Protein AF-0000000075834934 (afdb_homodimer)

Foldseek 3Di:
DDPPPPDDPPPDDPPDPPPPPPPVVVVVVVVVVVVPPPPPDPLPQQDLDLVSLVPPPDQSQFDLDLSTAGADLGSVLSVVLSVCLVVQPLLVVLVVLVWDKDKDWQWDAAPVRQIWTKIKIATCPPDLDAAAEEEEEEALQWLRYSNSSSVQSSVRSVVYIYISTGQQSRSRSCSSDVVNSVVSLVVCVVPVVSLQRSVVRVLVSQCPDSNHPSQAYEYEYAACSQSSQLLNQQLQDGNYAEGEYAQYQAALDQHDPRPPLAARNHEYEYEHECLQPNHDPVRVVSSVVNNVVSVHHYHYHYDYDQAAGPLQRPSQCVPPPSNHDHDPVSNVVSVVVVVVSSCVRGVD/DDPDPDDPPPPPPDPPDPPPPPPVVVVVVVVVVVVPPPPPDPLPQQDLDLVSLVVPPDQSQFDLDLSTAGADLGSVLSVQLSVCLVVQPLLVVLVVLVWDKDKDWQWDAAPVRQIWTKIKIATCPPDLDAAAEEEEEEALQWLRYSNSSSVQSSVRSVVYIYISTGQQSRSRSCSSDVVNSVVSLVVCVVPVVSLQRSVVRVLVSQCPDSNHPSQAYEYEYAACSQSSQLLNQQLQDGNYAEGEYAQYQFALDQHDDRPPLAARNHEYEYEHECLQPNHDPVRVVSSVVNNVVSVHHYHYHYDYDQAAGPLQRPSQCVPPPSNHDHDPVSNVVSVVVVVVSSCVRGVD

Radius of gyration: 35.29 Å; Cα contacts (8 Å, |Δi|>4): 1403; chains: 2; bounding box: 91×169×105 Å

Structure (mmCIF, N/CA/C/O backbone):
data_AF-0000000075834934-model_v1
#
loop_
_entity.id
_entity.type
_entity.pdbx_description
1 polymer 'Dienelactone hydrolase domain-containing protein'
#
loop_
_atom_site.group_PDB
_atom_site.id
_atom_site.type_symbol
_atom_site.label_atom_id
_atom_site.label_alt_id
_atom_site.label_comp_id
_atom_site.label_asym_id
_atom_site.label_entity_id
_atom_site.label_seq_id
_atom_site.pdbx_PDB_ins_code
_atom_site.Cartn_x
_atom_site.Cartn_y
_atom_site.Cartn_z
_atom_site.occupancy
_atom_site.B_iso_or_equiv
_atom_site.auth_seq_id
_atom_site.auth_comp_id
_atom_site.auth_asym_id
_atom_site.auth_atom_id
_atom_site.pdbx_PDB_model_num
ATOM 1 N N . MET A 1 1 ? 49.812 92.688 24.312 1 27 1 MET A N 1
ATOM 2 C CA . MET A 1 1 ? 48.562 92.125 23.812 1 27 1 MET A CA 1
ATOM 3 C C . MET A 1 1 ? 47.875 91.312 24.891 1 27 1 MET A C 1
ATOM 5 O O . MET A 1 1 ? 48.438 90.312 25.406 1 27 1 MET A O 1
ATOM 9 N N . MET A 1 2 ? 46.969 91.812 25.656 1 26.94 2 MET A N 1
ATOM 10 C CA . MET A 1 2 ? 46.375 91.688 26.984 1 26.94 2 MET A CA 1
ATOM 11 C C . MET A 1 2 ? 45.469 90.5 27.031 1 26.94 2 MET A C 1
ATOM 13 O O . MET A 1 2 ? 44.75 90.188 26.078 1 26.94 2 MET A O 1
ATOM 17 N N . ILE A 1 3 ? 45.75 89.5 28 1 31.08 3 ILE A N 1
ATOM 18 C CA . ILE A 1 3 ? 45.469 88.188 28.578 1 31.08 3 ILE A CA 1
ATOM 19 C C . ILE A 1 3 ? 44.062 88.188 29.156 1 31.08 3 ILE A C 1
ATOM 21 O O . ILE A 1 3 ? 43.812 88.688 30.25 1 31.08 3 ILE A O 1
ATOM 25 N N . SER A 1 4 ? 43.094 88.562 28.266 1 25.45 4 SER A N 1
ATOM 26 C CA . SER A 1 4 ? 41.781 88.812 28.859 1 25.45 4 SER A CA 1
ATOM 27 C C . SER A 1 4 ? 41.25 87.562 29.547 1 25.45 4 SER A C 1
ATOM 29 O O . SER A 1 4 ? 41.375 86.438 29.016 1 25.45 4 SER A O 1
ATOM 31 N N . SER A 1 5 ? 40.906 87.5 30.844 1 27.48 5 SER A N 1
ATOM 32 C CA . SER A 1 5 ? 40.688 86.75 32.094 1 27.48 5 SER A CA 1
ATOM 33 C C . SER A 1 5 ? 39.344 86 32.031 1 27.48 5 SER A C 1
ATOM 35 O O . SER A 1 5 ? 38.875 85.5 33.062 1 27.48 5 SER A O 1
ATOM 37 N N . SER A 1 6 ? 38.594 86 30.875 1 27.27 6 SER A N 1
ATOM 38 C CA . SER A 1 6 ? 37.188 85.75 31.031 1 27.27 6 SER A CA 1
ATOM 39 C C . SER A 1 6 ? 36.969 84.375 31.688 1 27.27 6 SER A C 1
ATOM 41 O O . SER A 1 6 ? 37.562 83.375 31.281 1 27.27 6 SER A O 1
ATOM 43 N N . SER A 1 7 ? 36.219 84.125 32.938 1 23.09 7 SER A N 1
ATOM 44 C CA . SER A 1 7 ? 35.812 83.562 34.188 1 23.09 7 SER A CA 1
ATOM 45 C C . SER A 1 7 ? 35 82.25 33.969 1 23.09 7 SER A C 1
ATOM 47 O O . SER A 1 7 ? 34.469 82.062 32.875 1 23.09 7 SER A O 1
ATOM 49 N N . ARG A 1 8 ? 34.594 81.312 35.156 1 25.98 8 ARG A N 1
ATOM 50 C CA . ARG A 1 8 ? 34.531 80.125 36 1 25.98 8 ARG A CA 1
ATOM 51 C C . ARG A 1 8 ? 33.156 79.5 35.938 1 25.98 8 ARG A C 1
ATOM 53 O O . ARG A 1 8 ? 32.938 78.438 36.562 1 25.98 8 ARG A O 1
ATOM 60 N N . TRP A 1 9 ? 32.094 80.188 35.469 1 23.52 9 TRP A N 1
ATOM 61 C CA . TRP A 1 9 ? 30.859 79.875 36.188 1 23.52 9 TRP A CA 1
ATOM 62 C C . TRP A 1 9 ? 30.328 78.5 35.75 1 23.52 9 TRP A C 1
ATOM 64 O O . TRP A 1 9 ? 29.328 78 36.281 1 23.52 9 TRP A O 1
ATOM 74 N N . THR A 1 10 ? 30.562 78 34.531 1 27.12 10 THR A N 1
ATOM 75 C CA . THR A 1 10 ? 29.547 77.125 33.969 1 27.12 10 THR A CA 1
ATOM 76 C C . THR A 1 10 ? 29.578 75.75 34.625 1 27.12 10 THR A C 1
ATOM 78 O O . THR A 1 10 ? 30.391 74.875 34.281 1 27.12 10 THR A O 1
ATOM 81 N N . LEU A 1 11 ? 29.812 75.688 36.062 1 26.95 11 LEU A N 1
ATOM 82 C CA . LEU A 1 11 ? 30.062 74.5 36.875 1 26.95 11 LEU A CA 1
ATOM 83 C C . LEU A 1 11 ? 28.875 73.562 36.875 1 26.95 11 LEU A C 1
ATOM 85 O O . LEU A 1 11 ? 29.031 72.312 36.75 1 26.95 11 LEU A O 1
ATOM 89 N N . LEU A 1 12 ? 27.672 73.875 37.562 1 27.16 12 LEU A N 1
ATOM 90 C CA . LEU A 1 12 ? 26.969 73.062 38.594 1 27.16 12 LEU A CA 1
ATOM 91 C C . LEU A 1 12 ? 26 72.125 37.969 1 27.16 12 LEU A C 1
ATOM 93 O O . LEU A 1 12 ? 25.422 71.25 38.656 1 27.16 12 LEU A O 1
ATOM 97 N N . ALA A 1 13 ? 25.422 72.312 36.781 1 29.08 13 ALA A N 1
ATOM 98 C CA . ALA A 1 13 ? 24.109 71.75 36.531 1 29.08 13 ALA A CA 1
ATOM 99 C C . ALA A 1 13 ? 24.188 70.188 36.312 1 29.08 13 ALA A C 1
ATOM 101 O O . ALA A 1 13 ? 23.172 69.562 36 1 29.08 13 ALA A O 1
ATOM 102 N N . LEU A 1 14 ? 25.312 69.625 36.281 1 29.42 14 LEU A N 1
ATOM 103 C CA . LEU A 1 14 ? 25.328 68.25 35.688 1 29.42 14 LEU A CA 1
ATOM 104 C C . LEU A 1 14 ? 24.766 67.25 36.656 1 29.42 14 LEU A C 1
ATOM 106 O O . LEU A 1 14 ? 24.531 66.062 36.25 1 29.42 14 LEU A O 1
ATOM 110 N N . SER A 1 15 ? 24.75 67.438 38.031 1 29.56 15 SER A N 1
ATOM 111 C CA . SER A 1 15 ? 24.812 66.25 38.906 1 29.56 15 SER A CA 1
ATOM 112 C C . SER A 1 15 ? 23.422 65.625 39.094 1 29.56 15 SER A C 1
ATOM 114 O O . SER A 1 15 ? 23.312 64.562 39.625 1 29.56 15 SER A O 1
ATOM 116 N N . LEU A 1 16 ? 22.312 66.375 39.031 1 30.28 16 LEU A N 1
ATOM 117 C CA . LEU A 1 16 ? 21.156 65.875 39.781 1 30.28 16 LEU A CA 1
ATOM 118 C C . LEU A 1 16 ? 20.469 64.688 39.094 1 30.28 16 LEU A C 1
ATOM 120 O O . LEU A 1 16 ? 19.484 64.188 39.594 1 30.28 16 LEU A O 1
ATOM 124 N N . SER A 1 17 ? 20.641 64.438 37.844 1 30.12 17 SER A N 1
ATOM 125 C CA . SER A 1 17 ? 19.641 63.688 37.094 1 30.12 17 SER A CA 1
ATOM 126 C C . SER A 1 17 ? 19.688 62.219 37.469 1 30.12 17 SER A C 1
ATOM 128 O O . SER A 1 17 ? 19.016 61.375 36.844 1 30.12 17 SER A O 1
ATOM 130 N N . PHE A 1 18 ? 20.609 61.719 38.375 1 35.75 18 PHE A N 1
ATOM 131 C CA . PHE A 1 18 ? 20.781 60.281 38.438 1 35.75 18 PHE A CA 1
ATOM 132 C C . PHE A 1 18 ? 19.688 59.625 39.281 1 35.75 18 PHE A C 1
ATOM 134 O O . PHE A 1 18 ? 19.547 58.406 39.344 1 35.75 18 PHE A O 1
ATOM 141 N N . ALA A 1 19 ? 19.078 60.281 40.281 1 31.86 19 ALA A N 1
ATOM 142 C CA . ALA A 1 19 ? 18.406 59.594 41.406 1 31.86 19 ALA A CA 1
ATOM 143 C C . ALA A 1 19 ? 17.062 59.031 40.969 1 31.86 19 ALA A C 1
ATOM 145 O O . ALA A 1 19 ? 16.547 58.094 41.562 1 31.86 19 ALA A O 1
ATOM 146 N N . ALA A 1 20 ? 16.312 59.75 40.125 1 33.09 20 ALA A N 1
ATOM 147 C CA . ALA A 1 20 ? 14.898 59.406 40.031 1 33.09 20 ALA A CA 1
ATOM 148 C C . ALA A 1 20 ? 14.719 58.031 39.344 1 33.09 20 ALA A C 1
ATOM 150 O O . ALA A 1 20 ? 13.609 57.5 39.312 1 33.09 20 ALA A O 1
ATOM 151 N N . ALA A 1 21 ? 15.711 57.469 38.688 1 37.31 21 ALA A N 1
ATOM 152 C CA . ALA A 1 21 ? 15.414 56.312 37.844 1 37.31 21 ALA A CA 1
ATOM 153 C C . ALA A 1 21 ? 15.25 55.062 38.688 1 37.31 21 ALA A C 1
ATOM 155 O O . ALA A 1 21 ? 14.758 54.031 38.188 1 37.31 21 ALA A O 1
ATOM 156 N N . SER A 1 22 ? 15.656 55.031 40 1 35.97 22 SER A N 1
ATOM 157 C CA . SER A 1 22 ? 15.695 53.781 40.688 1 35.97 22 SER A CA 1
ATOM 158 C C . SER A 1 22 ? 14.312 53.375 41.188 1 35.97 22 SER A C 1
ATOM 160 O O . SER A 1 22 ? 14.047 52.188 41.438 1 35.97 22 SER A O 1
ATOM 162 N N . VAL A 1 23 ? 13.5 54.312 41.656 1 38.75 23 VAL A N 1
ATOM 163 C CA . VAL A 1 23 ? 12.328 53.906 42.406 1 38.75 23 VAL A CA 1
ATOM 164 C C . VAL A 1 23 ? 11.312 53.25 41.469 1 38.75 23 VAL A C 1
ATOM 166 O O . VAL A 1 23 ? 10.484 52.469 41.906 1 38.75 23 VAL A O 1
ATOM 169 N N . CYS A 1 24 ? 11.289 53.656 40.156 1 36.75 24 CYS A N 1
ATOM 170 C CA . CYS A 1 24 ? 10.195 53.156 39.344 1 36.75 24 CYS A CA 1
ATOM 171 C C . CYS A 1 24 ? 10.344 51.688 39.094 1 36.75 24 CYS A C 1
ATOM 173 O O . CYS A 1 24 ? 9.406 51.031 38.625 1 36.75 24 CYS A O 1
ATOM 175 N N . SER A 1 25 ? 11.625 51.125 39.375 1 37.22 25 SER A N 1
ATOM 176 C CA . SER A 1 25 ? 11.766 49.719 38.969 1 37.22 25 SER A CA 1
ATOM 177 C C . SER A 1 25 ? 11.109 48.812 40 1 37.22 25 SER A C 1
ATOM 179 O O . SER A 1 25 ? 10.648 47.719 39.656 1 37.22 25 SER A O 1
ATOM 181 N N . ARG A 1 26 ? 11.07 49.188 41.25 1 43.38 26 ARG A N 1
ATOM 182 C CA . ARG A 1 26 ? 10.586 48.25 42.25 1 43.38 26 ARG A CA 1
ATOM 183 C C . ARG A 1 26 ? 9.062 48.156 42.219 1 43.38 26 ARG A C 1
ATOM 185 O O . ARG A 1 26 ? 8.492 47.125 42.625 1 43.38 26 ARG A O 1
ATOM 192 N N . SER A 1 27 ? 8.461 49.312 41.906 1 37.69 27 SER A N 1
ATOM 193 C CA . SER A 1 27 ? 7.004 49.219 41.906 1 37.69 27 SER A CA 1
ATOM 194 C C . SER A 1 27 ? 6.523 48.344 40.719 1 37.69 27 SER A C 1
ATOM 196 O O . SER A 1 27 ? 5.473 47.719 40.812 1 37.69 27 SER A O 1
ATOM 198 N N . LEU A 1 28 ? 7.348 48.406 39.562 1 41.41 28 LEU A N 1
ATOM 199 C CA . LEU A 1 28 ? 6.906 47.531 38.469 1 41.41 28 LEU A CA 1
ATOM 200 C C . LEU A 1 28 ? 7.113 46.062 38.812 1 41.41 28 LEU A C 1
ATOM 202 O O . LEU A 1 28 ? 6.438 45.188 38.281 1 41.41 28 LEU A O 1
ATOM 206 N N . HIS A 1 29 ? 8.055 45.75 39.719 1 42 29 HIS A N 1
ATOM 207 C CA . HIS A 1 29 ? 8.25 44.344 40.094 1 42 29 HIS A CA 1
ATOM 208 C C . HIS A 1 29 ? 7.105 43.844 40.969 1 42 29 HIS A C 1
ATOM 210 O O . HIS A 1 29 ? 6.691 42.688 40.844 1 42 29 HIS A O 1
ATOM 216 N N . ARG A 1 30 ? 6.566 44.656 41.875 1 40.56 30 ARG A N 1
ATOM 217 C CA . ARG A 1 30 ? 5.512 44.156 42.75 1 40.56 30 ARG A CA 1
ATOM 218 C C . ARG A 1 30 ? 4.219 43.906 41.969 1 40.56 30 ARG A C 1
ATOM 220 O O . ARG A 1 30 ? 3.436 43.031 42.281 1 40.56 30 ARG A O 1
ATOM 227 N N . LEU A 1 31 ? 3.902 44.875 40.969 1 37.69 31 LEU A N 1
ATOM 228 C CA . LEU A 1 31 ? 2.691 44.594 40.188 1 37.69 31 LEU A CA 1
ATOM 229 C C . LEU A 1 31 ? 2.846 43.344 39.344 1 37.69 31 LEU A C 1
ATOM 231 O O . LEU A 1 31 ? 1.87 42.625 39.125 1 37.69 31 LEU A O 1
ATOM 235 N N . ALA A 1 32 ? 4.098 42.938 38.906 1 37.94 32 ALA A N 1
ATOM 236 C CA . ALA A 1 32 ? 4.234 41.688 38.156 1 37.94 32 ALA A CA 1
ATOM 237 C C . ALA A 1 32 ? 3.994 40.469 39.062 1 37.94 32 ALA A C 1
ATOM 239 O O . ALA A 1 32 ? 3.418 39.469 38.594 1 37.94 32 ALA A O 1
ATOM 240 N N . ARG A 1 33 ? 4.32 40.469 40.312 1 39.91 33 ARG A N 1
ATOM 241 C CA . ARG A 1 33 ? 4.141 39.312 41.188 1 39.91 33 ARG A CA 1
ATOM 242 C C . ARG A 1 33 ? 2.668 39.094 41.531 1 39.91 33 ARG A C 1
ATOM 244 O O . ARG A 1 33 ? 2.25 38 41.844 1 39.91 33 ARG A O 1
ATOM 251 N N . ALA A 1 34 ? 1.9 40.156 41.75 1 38.19 34 ALA A N 1
ATOM 252 C CA . ALA A 1 34 ? 0.518 39.938 42.156 1 38.19 34 ALA A CA 1
ATOM 253 C C . ALA A 1 34 ? -0.288 39.281 41.031 1 38.19 34 ALA A C 1
ATOM 255 O O . ALA A 1 34 ? -1.271 38.594 41.281 1 38.19 34 ALA A O 1
ATOM 256 N N . LEU A 1 35 ? -0.063 39.719 39.75 1 34.72 35 LEU A N 1
ATOM 257 C CA . LEU A 1 35 ? -0.837 39.094 38.656 1 34.72 35 LEU A CA 1
ATOM 258 C C . LEU A 1 35 ? -0.494 37.625 38.531 1 34.72 35 LEU A C 1
ATOM 260 O O . LEU A 1 35 ? -1.15 36.906 37.781 1 34.72 35 LEU A O 1
ATOM 264 N N . THR A 1 36 ? 0.603 37.094 39.125 1 35.94 36 THR A N 1
ATOM 265 C CA . THR A 1 36 ? 0.962 35.688 39.031 1 35.94 36 THR A CA 1
ATOM 266 C C . THR A 1 36 ? 0.088 34.844 39.938 1 35.94 36 THR A C 1
ATOM 268 O O . THR A 1 36 ? 0.092 33.594 39.875 1 35.94 36 THR A O 1
ATOM 271 N N . ARG A 1 37 ? -0.46 35.344 41 1 34.19 37 ARG A N 1
ATOM 272 C CA . ARG A 1 37 ? -1.014 34.438 42.031 1 34.19 37 ARG A CA 1
ATOM 273 C C . ARG A 1 37 ? -2.438 34.031 41.656 1 34.19 37 ARG A C 1
ATOM 275 O O . ARG A 1 37 ? -3.15 33.469 42.5 1 34.19 37 ARG A O 1
ATOM 282 N N . ARG A 1 38 ? -3.166 34.75 40.844 1 33.72 38 ARG A N 1
ATOM 283 C CA . ARG A 1 38 ? -4.48 34.156 40.688 1 33.72 38 ARG A CA 1
ATOM 284 C C . ARG A 1 38 ? -4.367 32.719 40.125 1 33.72 38 ARG A C 1
ATOM 286 O O . ARG A 1 38 ? -3.668 32.5 39.156 1 33.72 38 ARG A O 1
ATOM 293 N N . ARG A 1 39 ? -4.738 31.719 40.938 1 33.69 39 ARG A N 1
ATOM 294 C CA . ARG A 1 39 ? -4.848 30.312 40.531 1 33.69 39 ARG A CA 1
ATOM 295 C C . ARG A 1 39 ? -5.625 30.172 39.25 1 33.69 39 ARG A C 1
ATOM 297 O O . ARG A 1 39 ? -6.781 30.594 39.156 1 33.69 39 ARG A O 1
ATOM 304 N N . PRO A 1 40 ? -4.938 30.172 38.062 1 30.58 40 PRO A N 1
ATOM 305 C CA . PRO A 1 40 ? -5.836 30.047 36.906 1 30.58 40 PRO A CA 1
ATOM 306 C C . PRO A 1 40 ? -6.961 29.047 37.156 1 30.58 40 PRO A C 1
ATOM 308 O O . PRO A 1 40 ? -6.805 28.109 37.938 1 30.58 40 PRO A O 1
ATOM 311 N N . LEU A 1 41 ? -8.273 29.453 37.25 1 32.19 41 LEU A N 1
ATOM 312 C CA . LEU A 1 41 ? -9.398 28.531 37.156 1 32.19 41 LEU A CA 1
ATOM 313 C C . LEU A 1 41 ? -8.992 27.266 36.438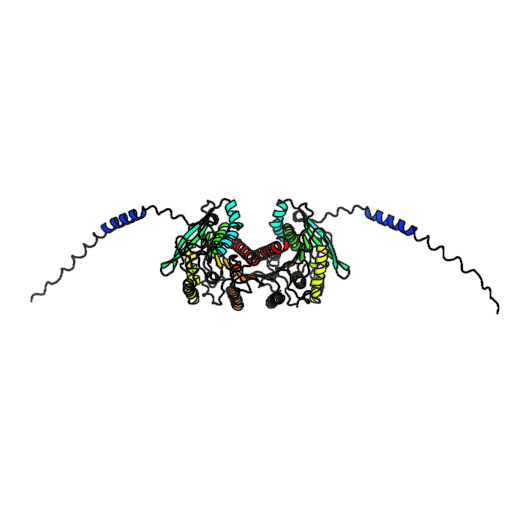 1 32.19 41 LEU A C 1
ATOM 315 O O . LEU A 1 41 ? -8.289 27.328 35.406 1 32.19 41 LEU A O 1
ATOM 319 N N . SER A 1 42 ? -9.008 26.109 37.094 1 31.33 42 SER A N 1
ATOM 320 C CA . SER A 1 42 ? -8.836 24.797 36.531 1 31.33 42 SER A CA 1
ATOM 321 C C . SER A 1 42 ? -9.516 24.703 35.156 1 31.33 42 SER A C 1
ATOM 323 O O . SER A 1 42 ? -10.734 24.562 35.062 1 31.33 42 SER A O 1
ATOM 325 N N . MET A 1 43 ? -9.289 25.609 34.281 1 32.47 43 MET A N 1
ATOM 326 C CA . MET A 1 43 ? -9.789 25.375 32.938 1 32.47 43 MET A CA 1
ATOM 327 C C . MET A 1 43 ? -9.711 23.906 32.562 1 32.47 43 MET A C 1
ATOM 329 O O . MET A 1 43 ? -8.617 23.328 32.531 1 32.47 43 MET A O 1
ATOM 333 N N . ARG A 1 44 ? -10.703 23.156 32.969 1 36.28 44 ARG A N 1
ATOM 334 C CA . ARG A 1 44 ? -10.82 21.781 32.5 1 36.28 44 ARG A CA 1
ATOM 335 C C . ARG A 1 44 ? -10.305 21.625 31.094 1 36.28 44 ARG A C 1
ATOM 337 O O . ARG A 1 44 ? -10.734 22.344 30.188 1 36.28 44 ARG A O 1
ATOM 344 N N . THR A 1 45 ? -9.164 21.203 30.984 1 42 45 THR A N 1
ATOM 345 C CA . THR A 1 45 ? -8.578 20.859 29.703 1 42 45 THR A CA 1
ATOM 346 C C . THR A 1 45 ? -9.594 20.141 28.828 1 42 45 THR A C 1
ATOM 348 O O . THR A 1 45 ? -10.258 19.203 29.281 1 42 45 THR A O 1
ATOM 351 N N . PRO A 1 46 ? -10.211 20.797 27.891 1 45 46 PRO A N 1
ATOM 352 C CA . PRO A 1 46 ? -11.125 20.062 27.031 1 45 46 PRO A CA 1
ATOM 353 C C . PRO A 1 46 ? -10.703 18.609 26.844 1 45 46 PRO A C 1
ATOM 355 O O . PRO A 1 46 ? -9.531 18.266 27 1 45 46 PRO A O 1
ATOM 358 N N . PRO A 1 47 ? -11.773 17.828 26.75 1 44.97 47 PRO A N 1
ATOM 359 C CA . PRO A 1 47 ? -11.469 16.406 26.562 1 44.97 47 PRO A CA 1
ATOM 360 C C . PRO A 1 47 ? -10.445 16.172 25.453 1 44.97 47 PRO A C 1
ATOM 362 O O . PRO A 1 47 ? -10.547 16.781 24.375 1 44.97 47 PRO A O 1
ATOM 365 N N . ARG A 1 48 ? -9.305 15.727 25.828 1 49.53 48 ARG A N 1
ATOM 366 C CA . ARG A 1 48 ? -8.102 15.57 25.016 1 49.53 48 ARG A CA 1
ATOM 367 C C . ARG A 1 48 ? -8 14.148 24.469 1 49.53 48 ARG A C 1
ATOM 369 O O . ARG A 1 48 ? -7.102 13.844 23.672 1 49.53 48 ARG A O 1
ATOM 376 N N . THR A 1 49 ? -8.969 13.305 25.125 1 53.28 49 THR A N 1
ATOM 377 C CA . THR A 1 49 ? -8.938 11.906 24.703 1 53.28 49 THR A CA 1
ATOM 378 C C . THR A 1 49 ? -10.305 11.469 24.188 1 53.28 49 THR A C 1
ATOM 380 O O . THR A 1 49 ? -11.312 12.117 24.469 1 53.28 49 THR A O 1
ATOM 383 N N . ALA A 1 50 ? -10.242 10.492 23.328 1 52.41 50 ALA A N 1
ATOM 384 C CA . ALA A 1 50 ? -11.516 9.938 22.859 1 52.41 50 ALA A CA 1
ATOM 385 C C . ALA A 1 50 ? -12.453 9.664 24.031 1 52.41 50 ALA A C 1
ATOM 387 O O . ALA A 1 50 ? -13.656 9.914 23.938 1 52.41 50 ALA A O 1
ATOM 388 N N . ALA A 1 51 ? -11.883 9.18 25.016 1 52.38 51 ALA A N 1
ATOM 389 C CA . ALA A 1 51 ? -12.688 8.852 26.188 1 52.38 51 ALA A CA 1
ATOM 390 C C . ALA A 1 51 ? -13.312 10.102 26.797 1 52.38 51 ALA A C 1
ATOM 392 O O . ALA A 1 51 ? -14.484 10.094 27.172 1 52.38 51 ALA A O 1
ATOM 393 N N . GLU A 1 52 ? -12.508 11.109 26.922 1 56.03 52 GLU A N 1
ATOM 394 C CA . GLU A 1 52 ? -13.016 12.352 27.5 1 56.03 52 GLU A CA 1
ATOM 395 C C . GLU A 1 52 ? -14.086 12.969 26.594 1 56.03 52 GLU A C 1
ATOM 397 O O . GLU A 1 52 ? -15.094 13.484 27.094 1 56.03 52 GLU A O 1
ATOM 402 N N . LEU A 1 53 ? -13.82 12.789 25.359 1 55 53 LEU A N 1
ATOM 403 C CA . LEU A 1 53 ? -14.789 13.328 24.406 1 55 53 LEU A CA 1
ATOM 404 C C . LEU A 1 53 ? -16.109 12.578 24.5 1 55 53 LEU A C 1
ATOM 406 O O . LEU A 1 53 ? -17.188 13.188 24.469 1 55 53 LEU A O 1
ATOM 410 N N . ALA A 1 54 ? -15.969 11.297 24.516 1 52.47 54 ALA A N 1
ATOM 411 C CA . ALA A 1 54 ? -17.172 10.492 24.594 1 52.47 54 ALA A CA 1
ATOM 412 C C . ALA A 1 54 ? -17.984 10.82 25.844 1 52.47 54 ALA A C 1
ATOM 414 O O . ALA A 1 54 ? -19.219 10.781 25.828 1 52.47 54 ALA A O 1
ATOM 415 N N . ALA A 1 55 ? -17.312 10.992 26.797 1 53.31 55 ALA A N 1
ATOM 416 C CA . ALA A 1 55 ? -17.969 11.25 28.078 1 53.31 55 ALA A CA 1
ATOM 417 C C . ALA A 1 55 ? -18.578 12.648 28.109 1 53.31 55 ALA A C 1
ATOM 419 O O . ALA A 1 55 ? -19.516 12.906 28.875 1 53.31 55 ALA A O 1
ATOM 420 N N . ALA A 1 56 ? -18.078 13.523 27.312 1 51.31 56 ALA A N 1
ATOM 421 C CA . ALA A 1 56 ? -18.469 14.922 27.453 1 51.31 56 ALA A CA 1
ATOM 422 C C . ALA A 1 56 ? -19.859 15.156 26.859 1 51.31 56 ALA A C 1
ATOM 424 O O . ALA A 1 56 ? -20.188 14.641 25.781 1 51.31 56 ALA A O 1
ATOM 425 N N . GLN A 1 57 ? -21 14.711 27.453 1 47.88 57 GLN A N 1
ATOM 426 C CA . GLN A 1 57 ? -22.406 15.023 27.234 1 47.88 57 GLN A CA 1
ATOM 427 C C . GLN A 1 57 ? -22.578 16.219 26.312 1 47.88 57 GLN A C 1
ATOM 429 O O . GLN A 1 57 ? -23.641 16.844 26.281 1 47.88 57 GLN A O 1
ATOM 434 N N . LEU A 1 58 ? -21.688 16.969 25.719 1 51.53 58 LEU A N 1
ATOM 435 C CA . LEU A 1 58 ? -21.719 18.234 25 1 51.53 58 LEU A CA 1
ATOM 436 C C . LEU A 1 58 ? -21.734 18 23.484 1 51.53 58 LEU A C 1
ATOM 438 O O . LEU A 1 58 ? -21.359 16.922 23.016 1 51.53 58 LEU A O 1
ATOM 442 N N . PRO A 1 59 ? -22.516 19.047 22.781 1 63.69 59 PRO A N 1
ATOM 443 C CA . PRO A 1 59 ? -22.359 18.891 21.328 1 63.69 59 PRO A CA 1
ATOM 444 C C . PRO A 1 59 ? -20.953 18.484 20.922 1 63.69 59 PRO A C 1
ATOM 446 O O . PRO A 1 59 ? -19.984 19.141 21.266 1 63.69 59 PRO A O 1
ATOM 449 N N . LEU A 1 60 ? -20.906 17.5 20.344 1 70.19 60 LEU A N 1
ATOM 450 C CA . LEU A 1 60 ? -19.625 16.906 19.953 1 70.19 60 LEU A CA 1
ATOM 451 C C . LEU A 1 60 ? -18.812 17.875 19.094 1 70.19 60 LEU A C 1
ATOM 453 O O . LEU A 1 60 ? -17.578 17.859 19.141 1 70.19 60 LEU A O 1
ATOM 457 N N . ILE A 1 61 ? -19.641 18.844 18.562 1 77.12 61 ILE A N 1
ATOM 458 C CA . ILE A 1 61 ? -18.984 19.688 17.562 1 77.12 61 ILE A CA 1
ATOM 459 C C . ILE A 1 61 ? -18.344 20.891 18.25 1 77.12 61 ILE A C 1
ATOM 461 O O . ILE A 1 61 ? -17.562 21.609 17.625 1 77.12 61 ILE A O 1
ATOM 465 N N . GLY A 1 62 ? -18.562 21.141 19.406 1 76.44 62 GLY A N 1
ATOM 466 C CA . GLY A 1 62 ? -18.016 22.312 20.062 1 76.44 62 GLY A CA 1
ATOM 467 C C . GLY A 1 62 ? -18.922 23.531 19.969 1 76.44 62 GLY A C 1
ATOM 468 O O . GLY A 1 62 ? -20.047 23.438 19.5 1 76.44 62 GLY A O 1
ATOM 469 N N . ASP A 1 63 ? -18.547 24.625 20.609 1 75.62 63 ASP A N 1
ATOM 470 C CA . ASP A 1 63 ? -19.375 25.828 20.594 1 75.62 63 ASP A CA 1
ATOM 471 C C . ASP A 1 63 ? -18.672 26.984 19.891 1 75.62 63 ASP A C 1
ATOM 473 O O . ASP A 1 63 ? -19.094 28.141 20 1 75.62 63 ASP A O 1
ATOM 477 N N . GLY A 1 64 ? -17.672 26.688 19.203 1 78.38 64 GLY A N 1
ATOM 478 C CA . GLY A 1 64 ? -16.984 27.656 18.375 1 78.38 64 GLY A CA 1
ATOM 479 C C . GLY A 1 64 ? -16.125 28.625 19.172 1 78.38 64 GLY A C 1
ATOM 480 O O . GLY A 1 64 ? -15.75 29.688 18.656 1 78.38 64 GLY A O 1
ATOM 481 N N . THR A 1 65 ? -15.938 28.391 20.438 1 77.75 65 THR A N 1
ATOM 482 C CA . THR A 1 65 ? -15.031 29.188 21.25 1 77.75 65 THR A CA 1
ATOM 483 C C . THR A 1 65 ? -13.633 28.578 21.266 1 77.75 65 THR A C 1
ATOM 485 O O . THR A 1 65 ? -13.445 27.453 20.812 1 77.75 65 THR A O 1
ATOM 488 N N . ALA A 1 66 ? -12.695 29.422 21.719 1 73.62 66 ALA A N 1
ATOM 489 C CA . ALA A 1 66 ? -11.328 28.906 21.766 1 73.62 66 ALA A CA 1
ATOM 490 C C . ALA A 1 66 ? -11.211 27.734 22.734 1 73.62 66 ALA A C 1
ATOM 492 O O . ALA A 1 66 ? -10.367 26.859 22.547 1 73.62 66 ALA A O 1
ATOM 493 N N . HIS A 1 67 ? -12.016 27.75 23.75 1 75.31 67 HIS A N 1
ATOM 494 C CA . HIS A 1 67 ? -11.977 26.672 24.734 1 75.31 67 HIS A CA 1
ATOM 495 C C . HIS A 1 67 ? -12.68 25.422 24.219 1 75.31 67 HIS A C 1
ATOM 497 O O . HIS A 1 67 ? -12.32 24.297 24.609 1 75.31 67 HIS A O 1
ATOM 503 N N . ARG A 1 68 ? -13.609 25.672 23.344 1 85.19 68 ARG A N 1
ATOM 504 C CA . ARG A 1 68 ? -14.336 24.578 22.719 1 85.19 68 ARG A CA 1
ATOM 505 C C . ARG A 1 68 ? -14.539 24.828 21.234 1 85.19 68 ARG A C 1
ATOM 507 O O . ARG A 1 68 ? -15.656 25.125 20.797 1 85.19 68 ARG A O 1
ATOM 514 N N . PRO A 1 69 ? -13.492 24.672 20.562 1 90.25 69 PRO A N 1
ATOM 515 C CA . PRO A 1 69 ? -13.594 24.969 19.125 1 90.25 69 PRO A CA 1
ATOM 516 C C . PRO A 1 69 ? -14.555 24.031 18.391 1 90.25 69 PRO A C 1
ATOM 518 O O . PRO A 1 69 ? -14.828 22.938 18.875 1 90.25 69 PRO A O 1
ATOM 521 N N . ARG A 1 70 ? -15.133 24.578 17.297 1 92.25 70 ARG A N 1
ATOM 522 C CA . ARG A 1 70 ? -15.859 23.688 16.406 1 92.25 70 ARG A CA 1
ATOM 523 C C . ARG A 1 70 ? -14.922 22.688 15.758 1 92.25 70 ARG A C 1
ATOM 525 O O . ARG A 1 70 ? -13.891 23.047 15.195 1 92.25 70 ARG A O 1
ATOM 532 N N . VAL A 1 71 ? -15.344 21.344 15.805 1 93.94 71 VAL A N 1
ATOM 533 C CA . VAL A 1 71 ? -14.367 20.328 15.398 1 93.94 71 VAL A CA 1
ATOM 534 C C . VAL A 1 71 ? -14.992 19.406 14.359 1 93.94 71 VAL A C 1
ATOM 536 O O . VAL A 1 71 ? -14.367 18.422 13.938 1 93.94 71 VAL A O 1
ATOM 539 N N . ALA A 1 72 ? -16.188 19.656 13.922 1 94.62 72 ALA A N 1
ATOM 540 C CA . ALA A 1 72 ? -16.875 18.844 12.914 1 94.62 72 ALA A CA 1
ATOM 541 C C . ALA A 1 72 ? -18 19.625 12.25 1 94.62 72 ALA A C 1
ATOM 543 O O . ALA A 1 72 ? -18.391 20.703 12.727 1 94.62 72 ALA A O 1
ATOM 544 N N . ALA A 1 73 ? -18.453 19.078 11.148 1 93.5 73 ALA A N 1
ATOM 545 C CA . ALA A 1 73 ? -19.547 19.719 10.406 1 93.5 73 ALA A CA 1
ATOM 546 C C . ALA A 1 73 ? -20.844 19.641 11.188 1 93.5 73 ALA A C 1
ATOM 548 O O . ALA A 1 73 ? -21.641 20.594 11.18 1 93.5 73 ALA A O 1
ATOM 549 N N . ASP A 1 74 ? -21.141 18.516 11.828 1 92.88 74 ASP A N 1
ATOM 550 C CA . ASP A 1 74 ? -22.344 18.297 12.633 1 92.88 74 ASP A CA 1
ATOM 551 C C . ASP A 1 74 ? -22.141 17.125 13.602 1 92.88 74 ASP A C 1
ATOM 553 O O . ASP A 1 74 ? -21.094 16.469 13.586 1 92.88 74 ASP A O 1
ATOM 557 N N . ASP A 1 75 ? -23.094 16.922 14.406 1 92.12 75 ASP A N 1
ATOM 558 C CA . ASP A 1 75 ? -22.969 15.938 15.484 1 92.12 75 ASP A CA 1
ATOM 559 C C . ASP A 1 75 ? -22.984 14.516 14.938 1 92.12 75 ASP A C 1
ATOM 561 O O . ASP A 1 75 ? -22.312 13.625 15.484 1 92.12 75 ASP A O 1
ATOM 565 N N . ALA A 1 76 ? -23.797 14.328 13.891 1 93.81 76 ALA A N 1
ATOM 566 C CA . ALA A 1 76 ? -23.859 12.984 13.32 1 93.81 76 ALA A CA 1
ATOM 567 C C . ALA A 1 76 ? -22.5 12.547 12.797 1 93.81 76 ALA A C 1
ATOM 569 O O . ALA A 1 76 ? -22.031 11.438 13.078 1 93.81 76 ALA A O 1
ATOM 570 N N . ARG A 1 77 ? -21.844 13.398 12.078 1 95.25 77 ARG A N 1
ATOM 571 C CA . ARG A 1 77 ? -20.516 13.109 11.555 1 95.25 77 ARG A CA 1
ATOM 572 C C . ARG A 1 77 ? -19.5 12.992 12.68 1 95.25 77 ARG A C 1
ATOM 574 O O . ARG A 1 77 ? -18.609 12.141 12.641 1 95.25 77 ARG A O 1
ATOM 581 N N . ALA A 1 78 ? -19.625 13.828 13.68 1 94.06 78 ALA A N 1
ATOM 582 C CA . ALA A 1 78 ? -18.75 13.734 14.844 1 94.06 78 ALA A CA 1
ATOM 583 C C . ALA A 1 78 ? -18.875 12.367 15.516 1 94.06 78 ALA A C 1
ATOM 585 O O . ALA A 1 78 ? -17.875 11.734 15.859 1 94.06 78 ALA A O 1
ATOM 586 N N . SER A 1 79 ? -20.109 11.945 15.664 1 93.38 79 SER A N 1
ATOM 587 C CA . SER A 1 79 ? -20.359 10.656 16.312 1 93.38 79 SER A CA 1
ATOM 588 C C . SER A 1 79 ? -19.766 9.508 15.5 1 93.38 79 SER A C 1
ATOM 590 O O . SER A 1 79 ? -19.188 8.578 16.062 1 93.38 79 SER A O 1
ATOM 592 N N . LEU A 1 80 ? -19.938 9.57 14.227 1 95.5 80 LEU A N 1
ATOM 593 C CA . LEU A 1 80 ? -19.375 8.547 13.352 1 95.5 80 LEU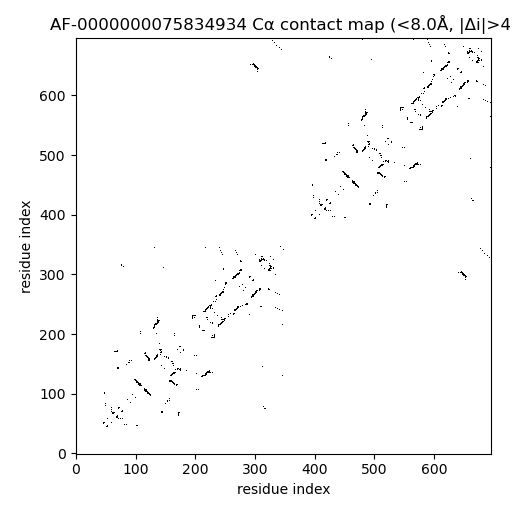 A CA 1
ATOM 594 C C . LEU A 1 80 ? -17.859 8.5 13.461 1 95.5 80 LEU A C 1
ATOM 596 O O . LEU A 1 80 ? -17.266 7.418 13.57 1 95.5 80 LEU A O 1
ATOM 600 N N . LEU A 1 81 ? -17.219 9.594 13.477 1 96.31 81 LEU A N 1
ATOM 601 C CA . LEU A 1 81 ? -15.766 9.664 13.609 1 96.31 81 LEU A CA 1
ATOM 602 C C . LEU A 1 81 ? -15.312 9.109 14.961 1 96.31 81 LEU A C 1
ATOM 604 O O . LEU A 1 81 ? -14.32 8.375 15.039 1 96.31 81 LEU A O 1
ATOM 608 N N . LEU A 1 82 ? -16.047 9.461 15.992 1 93.81 82 LEU A N 1
ATOM 609 C CA . LEU A 1 82 ? -15.703 8.992 17.328 1 93.81 82 LEU A CA 1
ATOM 610 C C . LEU A 1 82 ? -15.758 7.469 17.406 1 93.81 82 LEU A C 1
ATOM 612 O O . LEU A 1 82 ? -14.93 6.848 18.062 1 93.81 82 LEU A O 1
ATOM 616 N N . ARG A 1 83 ? -16.734 6.895 16.75 1 94.19 83 ARG A N 1
ATOM 617 C CA . ARG A 1 83 ? -16.828 5.441 16.719 1 94.19 83 ARG A CA 1
ATOM 618 C C . ARG A 1 83 ? -15.594 4.816 16.094 1 94.19 83 ARG A C 1
ATOM 620 O O . ARG A 1 83 ? -15.031 3.861 16.641 1 94.19 83 ARG A O 1
ATOM 627 N N . HIS A 1 84 ? -15.148 5.316 14.977 1 96.5 84 HIS A N 1
ATOM 628 C CA . HIS A 1 84 ? -13.953 4.816 14.32 1 96.5 84 HIS A CA 1
ATOM 629 C C . HIS A 1 84 ? -12.711 5.082 15.164 1 96.5 84 HIS A C 1
ATOM 631 O O . HIS A 1 84 ? -11.82 4.23 15.258 1 96.5 84 HIS A O 1
ATOM 637 N N . TRP A 1 85 ? -12.711 6.242 15.773 1 95.81 85 TRP A N 1
ATOM 638 C CA . TRP A 1 85 ? -11.586 6.66 16.609 1 95.81 85 TRP A CA 1
ATOM 639 C C . TRP A 1 85 ? -11.414 5.715 17.797 1 95.81 85 TRP A C 1
ATOM 641 O O . TRP A 1 85 ? -10.297 5.25 18.062 1 95.81 85 TRP A O 1
ATOM 651 N N . ARG A 1 86 ? -12.422 5.332 18.438 1 93.5 86 ARG A N 1
ATOM 652 C CA . ARG A 1 86 ? -12.391 4.473 19.625 1 93.5 86 ARG A CA 1
ATOM 653 C C . ARG A 1 86 ? -11.953 3.059 19.25 1 93.5 86 ARG A C 1
ATOM 655 O O . ARG A 1 86 ? -11.422 2.334 20.094 1 93.5 86 ARG A O 1
ATOM 662 N N . ALA A 1 87 ? -12.195 2.758 18 1 95.62 87 ALA A N 1
ATOM 663 C CA . ALA A 1 87 ? -11.898 1.398 17.562 1 95.62 87 ALA A CA 1
ATOM 664 C C . ALA A 1 87 ? -10.523 1.322 16.906 1 95.62 87 ALA A C 1
ATOM 666 O O . ALA A 1 87 ? -10.117 0.263 16.422 1 95.62 87 ALA A O 1
ATOM 667 N N . ASP A 1 88 ? -9.781 2.361 16.875 1 97.12 88 ASP A N 1
ATOM 668 C CA . ASP A 1 88 ? -8.5 2.387 16.172 1 97.12 88 ASP A CA 1
ATOM 669 C C . ASP A 1 88 ? -7.5 1.441 16.828 1 97.12 88 ASP A C 1
ATOM 671 O O . ASP A 1 88 ? -7.172 1.603 18.016 1 97.12 88 ASP A O 1
ATOM 675 N N . ALA A 1 89 ? -6.969 0.519 16.094 1 95.88 89 ALA A N 1
ATOM 676 C CA . ALA A 1 89 ? -6.16 -0.571 16.625 1 95.88 89 ALA A CA 1
ATOM 677 C C . ALA A 1 89 ? -4.836 -0.052 17.172 1 95.88 89 ALA A C 1
ATOM 679 O O . ALA A 1 89 ? -4.32 -0.571 18.172 1 95.88 89 ALA A O 1
ATOM 680 N N . ASP A 1 90 ? -4.273 0.905 16.516 1 97.06 90 ASP A N 1
ATOM 681 C CA . ASP A 1 90 ? -2.994 1.438 16.984 1 97.06 90 ASP A CA 1
ATOM 682 C C . ASP A 1 90 ? -3.146 2.15 18.312 1 97.06 90 ASP A C 1
ATOM 684 O O . ASP A 1 90 ? -2.312 1.986 19.219 1 97.06 90 ASP A O 1
ATOM 688 N N . ILE A 1 91 ? -4.184 2.92 18.453 1 97 91 ILE A N 1
ATOM 689 C CA . ILE A 1 91 ? -4.441 3.641 19.688 1 97 91 ILE A CA 1
ATOM 690 C C . ILE A 1 91 ? -4.719 2.648 20.812 1 97 91 ILE A C 1
ATOM 692 O O . ILE A 1 91 ? -4.148 2.762 21.906 1 97 91 ILE A O 1
ATOM 696 N N . LEU A 1 92 ? -5.547 1.671 20.531 1 96.88 92 LEU A N 1
ATOM 697 C CA . LEU A 1 92 ? -5.859 0.647 21.516 1 96.88 92 LEU A CA 1
ATOM 698 C C . LEU A 1 92 ? -4.598 -0.094 21.953 1 96.88 92 LEU A C 1
ATOM 700 O O . LEU A 1 92 ? -4.426 -0.404 23.125 1 96.88 92 LEU A O 1
ATOM 704 N N . ALA A 1 93 ? -3.74 -0.374 21.016 1 96.69 93 ALA A N 1
ATOM 705 C CA . ALA A 1 93 ? -2.494 -1.064 21.344 1 96.69 93 ALA A CA 1
ATOM 706 C C . ALA A 1 93 ? -1.614 -0.212 22.25 1 96.69 93 ALA A C 1
ATOM 708 O O . ALA A 1 93 ? -1.012 -0.723 23.203 1 96.69 93 ALA A O 1
ATOM 709 N N . ALA A 1 94 ? -1.51 1.062 21.984 1 96.38 94 ALA A N 1
ATOM 710 C CA . ALA A 1 94 ? -0.716 1.959 22.812 1 96.38 94 ALA A CA 1
ATOM 711 C C . ALA A 1 94 ? -1.278 2.029 24.234 1 96.38 94 ALA A C 1
ATOM 713 O O . ALA A 1 94 ? -0.526 1.981 25.203 1 96.38 94 ALA A O 1
ATOM 714 N N . LEU A 1 95 ? -2.537 2.105 24.328 1 95.31 95 LEU A N 1
ATOM 715 C CA . LEU A 1 95 ? -3.189 2.137 25.641 1 95.31 95 LEU A CA 1
ATOM 716 C C . LEU A 1 95 ? -2.945 0.838 26.406 1 95.31 95 LEU A C 1
ATOM 718 O O . LEU A 1 95 ? -2.703 0.858 27.609 1 95.31 95 LEU A O 1
ATOM 722 N N . ALA A 1 96 ? -2.975 -0.242 25.688 1 95.88 96 ALA A N 1
ATOM 723 C CA . ALA A 1 96 ? -2.74 -1.547 26.312 1 95.88 96 ALA A CA 1
ATOM 724 C C . ALA A 1 96 ? -1.316 -1.652 26.844 1 95.88 96 ALA A C 1
ATOM 726 O O . ALA A 1 96 ? -1.064 -2.365 27.812 1 95.88 96 ALA A O 1
ATOM 727 N N . ARG A 1 97 ? -0.407 -0.923 26.25 1 95.69 97 ARG A N 1
ATOM 728 C CA . ARG A 1 97 ? 0.978 -0.904 26.703 1 95.69 97 ARG A CA 1
ATOM 729 C C . ARG A 1 97 ? 1.15 0.045 27.891 1 95.69 97 ARG A C 1
ATOM 731 O O . ARG A 1 97 ? 2.268 0.256 28.359 1 95.69 97 ARG A O 1
ATOM 738 N N . GLY A 1 98 ? 0.101 0.72 28.234 1 95.06 98 GLY A N 1
ATOM 739 C CA . GLY A 1 98 ? 0.135 1.6 29.391 1 95.06 98 GLY A CA 1
ATOM 740 C C . GLY A 1 98 ? 0.48 3.035 29.031 1 95.06 98 GLY A C 1
ATOM 741 O O . GLY A 1 98 ? 0.762 3.846 29.922 1 95.06 98 GLY A O 1
ATOM 742 N N . GLU A 1 99 ? 0.459 3.359 27.75 1 95.56 99 GLU A N 1
ATOM 743 C CA . GLU A 1 99 ? 0.763 4.723 27.328 1 95.56 99 GLU A CA 1
ATOM 744 C C . GLU A 1 99 ? -0.469 5.617 27.422 1 95.56 99 GLU A C 1
ATOM 746 O O . GLU A 1 99 ? -1.602 5.133 27.359 1 95.56 99 GLU A O 1
ATOM 751 N N . SER A 1 100 ? -0.15 6.934 27.625 1 95.62 100 SER A N 1
ATOM 752 C CA . SER A 1 100 ? -1.214 7.934 27.609 1 95.62 100 SER A CA 1
ATOM 753 C C . SER A 1 100 ? -1.041 8.898 26.438 1 95.62 100 SER A C 1
ATOM 755 O O . SER A 1 100 ? 0.035 9.469 26.25 1 95.62 100 SER A O 1
ATOM 757 N N . ILE A 1 101 ? -2.076 9.047 25.719 1 96.5 101 ILE A N 1
ATOM 758 C CA . ILE A 1 101 ? -2.008 9.984 24.594 1 96.5 101 ILE A CA 1
ATOM 759 C C . ILE A 1 101 ? -2.205 11.414 25.109 1 96.5 101 ILE A C 1
ATOM 761 O O . ILE A 1 101 ? -3.188 11.695 25.797 1 96.5 101 ILE A O 1
ATOM 765 N N . ARG A 1 102 ? -1.275 12.297 24.781 1 95.88 102 ARG A N 1
ATOM 766 C CA . ARG A 1 102 ? -1.297 13.688 25.219 1 95.88 102 ARG A CA 1
ATOM 767 C C . ARG A 1 102 ? -1.422 14.641 24.047 1 95.88 102 ARG A C 1
ATOM 769 O O . ARG A 1 102 ? -0.891 14.375 22.969 1 95.88 102 ARG A O 1
ATOM 776 N N . THR A 1 103 ? -2.146 15.68 24.219 1 95.5 103 THR A N 1
ATOM 777 C CA . THR A 1 103 ? -2.271 16.781 23.281 1 95.5 103 THR A CA 1
ATOM 778 C C . THR A 1 103 ? -2.047 18.125 23.984 1 95.5 103 THR A C 1
ATOM 780 O O . THR A 1 103 ? -2.717 18.422 24.984 1 95.5 103 THR A O 1
ATOM 783 N N . GLU A 1 104 ? -1.109 18.891 23.547 1 95.31 104 GLU A N 1
ATOM 784 C CA . GLU A 1 104 ? -0.814 20.203 24.109 1 95.31 104 GLU A CA 1
ATOM 785 C C . GLU A 1 104 ? -0.712 21.266 23.031 1 95.31 104 GLU A C 1
ATOM 787 O O . GLU A 1 104 ? -0.275 20.984 21.906 1 95.31 104 GLU A O 1
ATOM 792 N N . PRO A 1 105 ? -1.16 22.5 23.406 1 95.44 105 PRO A N 1
ATOM 793 C CA . PRO A 1 105 ? -0.975 23.562 22.422 1 95.44 105 PRO A CA 1
ATOM 794 C C . PRO A 1 105 ? 0.496 23.828 22.109 1 95.44 105 PRO A C 1
ATOM 796 O O . PRO A 1 105 ? 1.348 23.75 23 1 95.44 105 PRO A O 1
ATOM 799 N N . LEU A 1 106 ? 0.797 23.984 20.906 1 97.88 106 LEU A N 1
ATOM 800 C CA . LEU A 1 106 ? 2.068 24.5 20.422 1 97.88 106 LEU A CA 1
ATOM 801 C C . LEU A 1 106 ? 1.844 25.688 19.484 1 97.88 106 LEU A C 1
ATOM 803 O O . LEU A 1 106 ? 1.713 25.516 18.281 1 97.88 106 LEU A O 1
ATOM 807 N N . VAL A 1 107 ? 1.775 26.875 20.109 1 97.62 107 VAL A N 1
ATOM 808 C CA . VAL A 1 107 ? 1.477 28.094 19.375 1 97.62 107 VAL A CA 1
ATOM 809 C C . VAL A 1 107 ? 2.773 28.719 18.859 1 97.62 107 VAL A C 1
ATOM 811 O O . VAL A 1 107 ? 3.748 28.828 19.609 1 97.62 107 VAL A O 1
ATOM 814 N N . TYR A 1 108 ? 2.859 28.984 17.656 1 97.88 108 TYR A N 1
ATOM 815 C CA . TYR A 1 108 ? 3.953 29.688 16.984 1 97.88 108 TYR A CA 1
ATOM 816 C C . TYR A 1 108 ? 3.422 30.797 16.094 1 97.88 108 TYR A C 1
ATOM 818 O O . TYR A 1 108 ? 2.227 31.094 16.094 1 97.88 108 TYR A O 1
ATOM 826 N N . ALA A 1 109 ? 4.34 31.562 15.406 1 97.75 109 ALA A N 1
ATOM 827 C CA . ALA A 1 109 ? 3.885 32.75 14.68 1 97.75 109 ALA A CA 1
ATOM 828 C C . ALA A 1 109 ? 4.301 32.688 13.211 1 97.75 109 ALA A C 1
ATOM 830 O O . ALA A 1 109 ? 5.316 32.062 12.875 1 97.75 109 ALA A O 1
ATOM 831 N N . ASP A 1 110 ? 3.449 33.281 12.414 1 96.44 110 ASP A N 1
ATOM 832 C CA . ASP A 1 110 ? 3.867 33.438 11.023 1 96.44 110 ASP A CA 1
ATOM 833 C C . ASP A 1 110 ? 4.859 34.594 10.867 1 96.44 110 ASP A C 1
ATOM 835 O O . ASP A 1 110 ? 5.336 35.156 11.859 1 96.44 110 ASP A O 1
ATOM 839 N N . GLU A 1 111 ? 5.227 34.906 9.641 1 94.31 111 GLU A N 1
ATOM 840 C CA . GLU A 1 111 ? 6.273 35.906 9.375 1 94.31 111 GLU A CA 1
ATOM 841 C C . GLU A 1 111 ? 5.844 37.281 9.82 1 94.31 111 GLU A C 1
ATOM 843 O O . GLU A 1 111 ? 6.684 38.125 10.164 1 94.31 111 GLU A O 1
ATOM 848 N N . ALA A 1 112 ? 4.586 37.531 9.859 1 95.5 112 ALA A N 1
ATOM 849 C CA . ALA A 1 112 ? 4.051 38.812 10.266 1 95.5 112 ALA A CA 1
ATOM 850 C C . ALA A 1 112 ? 3.814 38.875 11.773 1 95.5 112 ALA A C 1
ATOM 852 O O . ALA A 1 112 ? 3.393 39.906 12.305 1 95.5 112 ALA A O 1
ATOM 853 N N . GLY A 1 113 ? 4.039 37.812 12.438 1 96.75 113 GLY A N 1
ATOM 854 C CA . GLY A 1 113 ? 3.877 37.75 13.883 1 96.75 113 GLY A CA 1
ATOM 855 C C . GLY A 1 113 ? 2.5 37.281 14.312 1 96.75 113 GLY A C 1
ATOM 856 O O . GLY A 1 113 ? 2.207 37.219 15.508 1 96.75 113 GLY A O 1
ATOM 857 N N . ALA A 1 114 ? 1.664 36.969 13.375 1 96.5 114 ALA A N 1
ATOM 858 C CA . ALA A 1 114 ? 0.337 36.469 13.711 1 96.5 114 ALA A CA 1
ATOM 859 C C . ALA A 1 114 ? 0.417 35.031 14.25 1 96.5 114 ALA A C 1
ATOM 861 O O . ALA A 1 114 ? 1.185 34.219 13.75 1 96.5 114 ALA A O 1
ATOM 862 N N . PRO A 1 115 ? -0.389 34.75 15.273 1 97.62 115 PRO A N 1
ATOM 863 C CA . PRO A 1 115 ? -0.307 33.406 15.891 1 97.62 115 PRO A CA 1
ATOM 864 C C . PRO A 1 115 ? -0.865 32.312 15 1 97.62 115 PRO A C 1
ATOM 866 O O . PRO A 1 115 ? -1.854 32.531 14.289 1 97.62 115 PRO A O 1
ATOM 869 N N . LEU A 1 116 ? -0.22 31.172 14.977 1 98.19 116 LEU A N 1
ATOM 870 C CA . LEU A 1 116 ? -0.668 29.891 14.438 1 98.19 116 LEU A CA 1
ATOM 871 C C . LEU A 1 116 ? -0.87 28.875 15.547 1 98.19 116 LEU A C 1
ATOM 873 O O . LEU A 1 116 ? 0.035 28.641 16.359 1 98.19 116 LEU A O 1
ATOM 877 N N . TYR A 1 117 ? -2.039 28.312 15.602 1 97.19 117 TYR A N 1
ATOM 878 C CA . TYR A 1 117 ? -2.484 27.562 16.781 1 97.19 117 TYR A CA 1
ATOM 879 C C . TYR A 1 117 ? -2.299 26.078 16.578 1 97.19 117 TYR A C 1
ATOM 881 O O . TYR A 1 117 ? -3.277 25.328 16.516 1 97.19 117 TYR A O 1
ATOM 889 N N . GLY A 1 118 ? -1.04 25.641 16.578 1 97.94 118 GLY A N 1
ATOM 890 C CA . GLY A 1 118 ? -0.732 24.219 16.453 1 97.94 118 GLY A CA 1
ATOM 891 C C . GLY A 1 118 ? -1.038 23.438 17.719 1 97.94 118 GLY A C 1
ATOM 892 O O . GLY A 1 118 ? -1.323 24.016 18.766 1 97.94 118 GLY A O 1
ATOM 893 N N . GLN A 1 119 ? -1.131 22.141 17.547 1 97.31 119 GLN A N 1
ATOM 894 C CA . GLN A 1 119 ? -1.234 21.203 18.672 1 97.31 119 GLN A CA 1
ATOM 895 C C . GLN A 1 119 ? -0.199 20.078 18.547 1 97.31 119 GLN A C 1
ATOM 897 O O . GLN A 1 119 ? 0.004 19.531 17.453 1 97.31 119 GLN A O 1
ATOM 902 N N . LEU A 1 120 ? 0.496 19.844 19.641 1 98.38 120 LEU A N 1
ATOM 903 C CA . LEU A 1 120 ? 1.44 18.734 19.688 1 98.38 120 LEU A CA 1
ATOM 904 C C . LEU A 1 120 ? 0.8 17.5 20.344 1 98.38 120 LEU A C 1
ATOM 906 O O . LEU A 1 120 ? 0.218 17.594 21.422 1 98.38 120 LEU A O 1
ATOM 910 N N . VAL A 1 121 ? 0.835 16.375 19.656 1 98.25 121 VAL A N 1
ATOM 911 C CA . VAL A 1 121 ? 0.231 15.125 20.109 1 98.25 121 VAL A CA 1
ATOM 912 C C . VAL A 1 121 ? 1.302 14.039 20.219 1 98.25 121 VAL A C 1
ATOM 914 O O . VAL A 1 121 ? 2.121 13.875 19.312 1 98.25 121 VAL A O 1
ATOM 917 N N . TRP A 1 122 ? 1.395 13.336 21.344 1 97.81 122 TRP A N 1
ATOM 918 C CA . TRP A 1 122 ? 2.328 12.227 21.516 1 97.81 122 TRP A CA 1
ATOM 919 C C . TRP A 1 122 ? 1.791 11.203 22.516 1 97.81 122 TRP A C 1
ATOM 921 O O . TRP A 1 122 ? 0.828 11.484 23.234 1 97.81 122 TRP A O 1
ATOM 931 N N . ALA A 1 123 ? 2.248 9.984 22.391 1 97.38 123 ALA A N 1
ATOM 932 C CA . ALA A 1 123 ? 1.965 8.961 23.391 1 97.38 123 ALA A CA 1
ATOM 933 C C . ALA A 1 123 ? 3.023 8.961 24.484 1 97.38 123 ALA A C 1
ATOM 935 O O . ALA A 1 123 ? 4.188 8.641 24.234 1 97.38 123 ALA A O 1
ATOM 936 N N . ASP A 1 124 ? 2.621 9.352 25.656 1 95.62 124 ASP A N 1
ATOM 937 C CA . ASP A 1 124 ? 3.527 9.383 26.812 1 95.62 124 ASP A CA 1
ATOM 938 C C . ASP A 1 124 ? 3.764 7.984 27.359 1 95.62 124 ASP A C 1
ATOM 940 O O . ASP A 1 124 ? 2.844 7.359 27.891 1 95.62 124 ASP A O 1
ATOM 944 N N . ASP A 1 125 ? 4.953 7.512 27.203 1 93.31 125 ASP A N 1
ATOM 945 C CA . ASP A 1 125 ? 5.316 6.18 27.672 1 93.31 125 ASP A CA 1
ATOM 946 C C . ASP A 1 125 ? 6.145 6.266 28.953 1 93.31 125 ASP A C 1
ATOM 948 O O . ASP A 1 125 ? 6.746 5.277 29.375 1 93.31 125 ASP A O 1
ATOM 952 N N . GLY A 1 126 ? 6.238 7.41 29.469 1 91.5 126 GLY A N 1
ATOM 953 C CA . GLY A 1 126 ? 6.973 7.605 30.719 1 91.5 126 GLY A CA 1
ATOM 954 C C . GLY A 1 126 ? 8.453 7.879 30.5 1 91.5 126 GLY A C 1
ATOM 955 O O . GLY A 1 126 ? 9.195 8.086 31.453 1 91.5 126 GLY A O 1
ATOM 956 N N . THR A 1 127 ? 8.805 7.926 29.266 1 90.31 127 THR A N 1
ATOM 957 C CA . THR A 1 127 ? 10.219 8.172 28.969 1 90.31 127 THR A CA 1
ATOM 958 C C . THR A 1 127 ? 10.422 9.594 28.453 1 90.31 127 THR A C 1
ATOM 960 O O . THR A 1 127 ? 9.469 10.266 28.078 1 90.31 127 THR A O 1
ATOM 963 N N . SER A 1 128 ? 11.641 10.055 28.547 1 88.94 128 SER A N 1
ATOM 964 C CA . SER A 1 128 ? 12 11.383 28.047 1 88.94 128 SER A CA 1
ATOM 965 C C . SER A 1 128 ? 12.664 11.289 26.688 1 88.94 128 SER A C 1
ATOM 967 O O . SER A 1 128 ? 13.25 12.266 26.203 1 88.94 128 SER A O 1
ATOM 969 N N . ARG A 1 129 ? 12.508 10.18 26.125 1 91.81 129 ARG A N 1
ATOM 970 C CA . ARG A 1 129 ? 13.133 10 24.812 1 91.81 129 ARG A CA 1
ATOM 971 C C . ARG A 1 129 ? 12.516 10.922 23.781 1 91.81 129 ARG A C 1
ATOM 973 O O . ARG A 1 129 ? 11.297 11.094 23.75 1 91.81 129 ARG A O 1
ATOM 980 N N . ARG A 1 130 ? 13.453 11.477 22.969 1 96.81 130 ARG A N 1
ATOM 981 C CA . ARG A 1 130 ? 12.953 12.273 21.844 1 96.81 130 ARG A CA 1
ATOM 982 C C . ARG A 1 130 ? 12.359 11.391 20.766 1 96.81 130 ARG A C 1
ATOM 984 O O . ARG A 1 130 ? 12.859 10.289 20.516 1 96.81 130 ARG A O 1
ATOM 991 N N . ARG A 1 131 ? 11.352 11.875 20.172 1 98.19 131 ARG A N 1
ATOM 992 C CA . ARG A 1 131 ? 10.625 11.141 19.141 1 98.19 131 ARG A CA 1
ATOM 993 C C . ARG A 1 131 ? 10.836 11.773 17.766 1 98.19 131 ARG A C 1
ATOM 995 O O . ARG A 1 131 ? 11.094 12.969 17.656 1 98.19 131 ARG A O 1
ATOM 1002 N N . ALA A 1 132 ? 10.758 10.938 16.734 1 98.75 132 ALA A N 1
ATOM 1003 C CA . ALA A 1 132 ? 10.633 11.516 15.391 1 98.75 132 ALA A CA 1
ATOM 1004 C C . ALA A 1 132 ? 9.352 12.32 15.258 1 98.75 132 ALA A C 1
ATOM 1006 O O . ALA A 1 132 ? 8.359 12.047 15.945 1 98.75 132 ALA A O 1
ATOM 1007 N N . GLY A 1 133 ? 9.398 13.367 14.375 1 98.88 133 GLY A N 1
ATOM 1008 C CA . GLY A 1 133 ? 8.281 14.297 14.281 1 98.88 133 GLY A CA 1
ATOM 1009 C C . GLY A 1 133 ? 7.473 14.125 13.008 1 98.88 133 GLY A C 1
ATOM 1010 O O . GLY A 1 133 ? 8.008 13.719 11.977 1 98.88 133 GLY A O 1
ATOM 1011 N N . VAL A 1 134 ? 6.18 14.406 13.102 1 98.94 134 VAL A N 1
ATOM 1012 C CA . VAL A 1 134 ? 5.309 14.445 11.93 1 98.94 134 VAL A CA 1
ATOM 1013 C C . VAL A 1 134 ? 4.57 15.781 11.883 1 98.94 134 VAL A C 1
ATOM 1015 O O . VAL A 1 134 ? 3.973 16.203 12.875 1 98.94 134 VAL A O 1
ATOM 1018 N N . LEU A 1 135 ? 4.746 16.469 10.789 1 98.94 135 LEU A N 1
ATOM 1019 C CA . LEU A 1 135 ? 3.881 17.609 10.469 1 98.94 135 LEU A CA 1
ATOM 1020 C C . LEU A 1 135 ? 2.598 17.141 9.789 1 98.94 135 LEU A C 1
ATOM 1022 O O . LEU A 1 135 ? 2.629 16.656 8.656 1 98.94 135 LEU A O 1
ATOM 1026 N N . LEU A 1 136 ? 1.49 17.234 10.484 1 98.94 136 LEU A N 1
ATOM 1027 C CA . LEU A 1 136 ? 0.205 16.812 9.938 1 98.94 136 LEU A CA 1
ATOM 1028 C C . LEU A 1 136 ? -0.626 18.016 9.508 1 98.94 136 LEU A C 1
ATOM 1030 O O . LEU A 1 136 ? -1.015 18.844 10.344 1 98.94 136 LEU A O 1
ATOM 1034 N N . VAL A 1 137 ? -0.927 18.094 8.219 1 98.88 137 VAL A N 1
ATOM 1035 C CA . VAL A 1 137 ? -1.549 19.297 7.668 1 98.88 137 VAL A CA 1
ATOM 1036 C C . VAL A 1 137 ? -3.021 19.016 7.371 1 98.88 137 VAL A C 1
ATOM 1038 O O . VAL A 1 137 ? -3.369 17.969 6.836 1 98.88 137 VAL A O 1
ATOM 1041 N N . HIS A 1 138 ? -3.799 19.953 7.617 1 98.62 138 HIS A N 1
ATOM 1042 C CA . HIS A 1 138 ? -5.254 19.828 7.645 1 98.62 138 HIS A CA 1
ATOM 1043 C C . HIS A 1 138 ? -5.844 19.969 6.242 1 98.62 138 HIS A C 1
ATOM 1045 O O . HIS A 1 138 ? -5.125 20.297 5.293 1 98.62 138 HIS A O 1
ATOM 1051 N N . THR A 1 139 ? -7.133 19.594 6.125 1 98.12 139 THR A N 1
ATOM 1052 C CA . THR A 1 139 ? -7.949 19.797 4.938 1 98.12 139 THR A CA 1
ATOM 1053 C C . THR A 1 139 ? -8.422 21.25 4.859 1 98.12 139 THR A C 1
ATOM 1055 O O . THR A 1 139 ? -7.977 22.094 5.641 1 98.12 139 THR A O 1
ATOM 1058 N N . ALA A 1 140 ? -9.367 21.547 3.936 1 96.75 140 ALA A N 1
ATOM 1059 C CA . ALA A 1 140 ? -9.844 22.906 3.693 1 96.75 140 ALA A CA 1
ATOM 1060 C C . ALA A 1 140 ? -10.664 23.422 4.879 1 96.75 140 ALA A C 1
ATOM 1062 O O . ALA A 1 140 ? -10.938 24.609 4.977 1 96.75 140 ALA A O 1
ATOM 1063 N N . VAL A 1 141 ? -11.008 22.516 5.812 1 96.62 141 VAL A N 1
ATOM 1064 C CA . VAL A 1 141 ? -11.859 22.938 6.914 1 96.62 141 VAL A CA 1
ATOM 1065 C C . VAL A 1 141 ? -10.992 23.344 8.109 1 96.62 141 VAL A C 1
ATOM 1067 O O . VAL A 1 141 ? -11.516 23.641 9.188 1 96.62 141 VAL A O 1
ATOM 1070 N N . GLY A 1 142 ? -9.688 23.312 8.016 1 97.56 142 GLY A N 1
ATOM 1071 C CA . GLY A 1 142 ? -8.797 23.859 9.039 1 97.56 142 GLY A CA 1
ATOM 1072 C C . GLY A 1 142 ? -8.305 22.812 10.016 1 97.56 142 GLY A C 1
ATOM 1073 O O . GLY A 1 142 ? -8.578 21.625 9.844 1 97.56 142 GLY A O 1
ATOM 1074 N N . PRO A 1 143 ? -7.52 23.266 10.984 1 97.19 143 PRO A N 1
ATOM 1075 C CA . PRO A 1 143 ? -6.832 22.344 11.883 1 97.19 143 PRO A CA 1
ATOM 1076 C C . PRO A 1 143 ? -7.738 21.797 12.984 1 97.19 143 PRO A C 1
ATOM 1078 O O . PRO A 1 143 ? -7.398 20.828 13.656 1 97.19 143 PRO A O 1
ATOM 1081 N N . ARG A 1 144 ? -8.844 22.5 13.219 1 95.94 144 ARG A N 1
ATOM 1082 C CA . ARG A 1 144 ? -9.789 22.016 14.219 1 95.94 144 ARG A CA 1
ATOM 1083 C C . ARG A 1 144 ? -10.781 21.031 13.609 1 95.94 144 ARG A C 1
ATOM 1085 O O . ARG A 1 144 ? -11.883 21.422 13.219 1 95.94 144 ARG A O 1
ATOM 1092 N N . ASP A 1 145 ? -10.344 19.797 13.547 1 96 145 ASP A N 1
ATOM 1093 C CA . ASP A 1 145 ? -11.07 18.703 12.914 1 96 145 ASP A CA 1
ATOM 1094 C C . ASP A 1 145 ? -10.859 17.391 13.672 1 96 145 ASP A C 1
ATOM 1096 O O . ASP A 1 145 ? -9.727 16.938 13.844 1 96 145 ASP A O 1
ATOM 1100 N N . LEU A 1 146 ? -11.984 16.75 14.062 1 95.69 146 LEU A N 1
ATOM 1101 C CA . LEU A 1 146 ? -11.914 15.5 14.812 1 95.69 146 LEU A CA 1
ATOM 1102 C C . LEU A 1 146 ? -11.156 14.43 14.031 1 95.69 146 LEU A C 1
ATOM 1104 O O . LEU A 1 146 ? -10.414 13.633 14.617 1 95.69 146 LEU A O 1
ATOM 1108 N N . PHE A 1 147 ? -11.414 14.438 12.773 1 98.06 147 PHE A N 1
ATOM 1109 C CA . PHE A 1 147 ? -10.719 13.477 11.922 1 98.06 147 PHE A CA 1
ATOM 1110 C C . PHE A 1 147 ? -9.211 13.648 12.039 1 98.06 147 PHE A C 1
ATOM 1112 O O . PHE A 1 147 ? -8.477 12.664 12.172 1 98.06 147 PHE A O 1
ATOM 1119 N N . LEU A 1 148 ? -8.734 14.852 11.969 1 98.19 148 LEU A N 1
ATOM 1120 C CA . LEU A 1 148 ? -7.301 15.125 12.047 1 98.19 148 LEU A CA 1
ATOM 1121 C C . LEU A 1 148 ? -6.746 14.758 13.414 1 98.19 148 LEU A C 1
ATOM 1123 O O . LEU A 1 148 ? -5.633 14.234 13.523 1 98.19 148 LEU A O 1
ATOM 1127 N N . LEU A 1 149 ? -7.465 15.102 14.43 1 96.94 149 LEU A N 1
ATOM 1128 C CA . LEU A 1 149 ? -7.016 14.758 15.766 1 96.94 149 LEU A CA 1
ATOM 1129 C C . LEU A 1 149 ? -6.898 13.242 15.93 1 96.94 149 LEU A C 1
ATOM 1131 O O . LEU A 1 149 ? -5.926 12.75 16.5 1 96.94 149 LEU A O 1
ATOM 1135 N N . TRP A 1 150 ? -7.887 12.531 15.406 1 97.75 150 TRP A N 1
ATOM 1136 C CA . TRP A 1 150 ? -7.84 11.078 15.398 1 97.75 150 TRP A CA 1
ATOM 1137 C C . TRP A 1 150 ? -6.578 10.57 14.711 1 97.75 150 TRP A C 1
ATOM 1139 O O . TRP A 1 150 ? -5.852 9.734 15.266 1 97.75 150 TRP A O 1
ATOM 1149 N N . LYS A 1 151 ? -6.305 11.062 13.539 1 98.75 151 LYS A N 1
ATOM 1150 C CA . LYS A 1 151 ? -5.133 10.617 12.797 1 98.75 151 LYS A CA 1
ATOM 1151 C C . LYS A 1 151 ? -3.844 10.992 13.523 1 98.75 151 LYS A C 1
ATOM 1153 O O . LYS A 1 151 ? -2.869 10.242 13.5 1 98.75 151 LYS A O 1
ATOM 1158 N N . ALA A 1 152 ? -3.834 12.141 14.18 1 98.75 152 ALA A N 1
ATOM 1159 C CA . ALA A 1 152 ? -2.672 12.531 14.977 1 98.75 152 ALA A CA 1
ATOM 1160 C C . ALA A 1 152 ? -2.418 11.531 16.109 1 98.75 152 ALA A C 1
ATOM 1162 O O . ALA A 1 152 ? -1.276 11.133 16.344 1 98.75 152 ALA A O 1
ATOM 1163 N N . GLU A 1 153 ? -3.471 11.172 16.797 1 98.25 153 GLU A N 1
ATOM 1164 C CA . GLU A 1 153 ? -3.326 10.219 17.891 1 98.25 153 GLU A CA 1
ATOM 1165 C C . GLU A 1 153 ? -2.875 8.852 17.375 1 98.25 153 GLU A C 1
ATOM 1167 O O . GLU A 1 153 ? -2.059 8.18 18.016 1 98.25 153 GLU A O 1
ATOM 1172 N N . ALA A 1 154 ? -3.453 8.453 16.25 1 98.69 154 ALA A N 1
ATOM 1173 C CA . ALA A 1 154 ? -3.031 7.191 15.656 1 98.69 154 ALA A CA 1
ATOM 1174 C C . ALA A 1 154 ? -1.541 7.207 15.328 1 98.69 154 ALA A C 1
ATOM 1176 O O . ALA A 1 154 ? -0.825 6.246 15.617 1 98.69 154 ALA A O 1
ATOM 1177 N N . LEU A 1 155 ? -1.07 8.281 14.75 1 98.81 155 LEU A N 1
ATOM 1178 C CA . LEU A 1 155 ? 0.347 8.422 14.438 1 98.81 155 LEU A CA 1
ATOM 1179 C C . LEU A 1 155 ? 1.185 8.453 15.711 1 98.81 155 LEU A C 1
ATOM 1181 O O . LEU A 1 155 ? 2.246 7.828 15.781 1 98.81 155 LEU A O 1
ATOM 1185 N N . ALA A 1 156 ? 0.699 9.188 16.688 1 98.44 156 ALA A N 1
ATOM 1186 C CA . ALA A 1 156 ? 1.398 9.266 17.969 1 98.44 156 ALA A CA 1
ATOM 1187 C C . ALA A 1 156 ? 1.558 7.883 18.594 1 98.44 156 ALA A C 1
ATOM 1189 O O . ALA A 1 156 ? 2.584 7.59 19.203 1 98.44 156 ALA A O 1
ATOM 1190 N N . SER A 1 157 ? 0.562 7.062 18.422 1 98 157 SER A N 1
ATOM 1191 C CA . SER A 1 157 ? 0.539 5.727 19 1 98 157 SER A CA 1
ATOM 1192 C C . SER A 1 157 ? 1.604 4.832 18.375 1 98 157 SER A C 1
ATOM 1194 O O . SER A 1 157 ? 1.906 3.76 18.906 1 98 157 SER A O 1
ATOM 1196 N N . LEU A 1 158 ? 2.219 5.27 17.312 1 97.69 158 LEU A N 1
ATOM 1197 C CA . LEU A 1 158 ? 3.32 4.551 16.672 1 97.69 158 LEU A CA 1
ATOM 1198 C C . LEU A 1 158 ? 4.656 4.977 17.266 1 97.69 158 LEU A C 1
ATOM 1200 O O . LEU A 1 158 ? 5.711 4.508 16.844 1 97.69 158 LEU A O 1
ATOM 1204 N N . GLY A 1 159 ? 4.664 5.938 18.219 1 97.31 159 GLY A N 1
ATOM 1205 C CA . GLY A 1 159 ? 5.879 6.438 18.844 1 97.31 159 GLY A CA 1
ATOM 1206 C C . GLY A 1 159 ? 6.367 7.738 18.234 1 97.31 159 GLY A C 1
ATOM 1207 O O . GLY A 1 159 ? 7.539 8.102 18.375 1 97.31 159 GLY A O 1
ATOM 1208 N N . LEU A 1 160 ? 5.484 8.438 17.531 1 98.62 160 LEU A N 1
ATOM 1209 C CA . LEU A 1 160 ? 5.812 9.703 16.891 1 98.62 160 LEU A CA 1
ATOM 1210 C C . LEU A 1 160 ? 5.27 10.883 17.688 1 98.62 160 LEU A C 1
ATOM 1212 O O . LEU A 1 160 ? 4.359 10.719 18.5 1 98.62 160 LEU A O 1
ATOM 1216 N N . ALA A 1 161 ? 5.902 12.023 17.516 1 98.69 161 ALA A N 1
ATOM 1217 C CA . ALA A 1 161 ? 5.332 13.289 17.953 1 98.69 161 ALA A CA 1
ATOM 1218 C C . ALA A 1 161 ? 4.746 14.07 16.781 1 98.69 161 ALA A C 1
ATOM 1220 O O . ALA A 1 161 ? 5.438 14.336 15.797 1 98.69 161 ALA A O 1
ATOM 1221 N N . VAL A 1 162 ? 3.465 14.422 16.953 1 98.88 162 VAL A N 1
ATOM 1222 C CA . VAL A 1 162 ? 2.74 14.945 15.797 1 98.88 162 VAL A CA 1
ATOM 1223 C C . VAL A 1 162 ? 2.336 16.391 16.062 1 98.88 162 VAL A C 1
ATOM 1225 O O . VAL A 1 162 ? 1.708 16.703 17.078 1 98.88 162 VAL A O 1
ATOM 1228 N N . LEU A 1 163 ? 2.736 17.281 15.188 1 98.94 163 LEU A N 1
ATOM 1229 C CA . LEU A 1 163 ? 2.213 18.641 15.211 1 98.94 163 LEU A CA 1
ATOM 1230 C C . LEU A 1 163 ? 1.058 18.797 14.227 1 98.94 163 LEU A C 1
ATOM 1232 O O . LEU A 1 163 ? 1.242 18.641 13.016 1 98.94 163 LEU A O 1
ATOM 1236 N N . LEU A 1 164 ? -0.089 19.016 14.773 1 98.75 164 LEU A N 1
ATOM 1237 C CA . LEU A 1 164 ? -1.153 19.516 13.914 1 98.75 164 LEU A CA 1
ATOM 1238 C C . LEU A 1 164 ? -0.854 20.938 13.453 1 98.75 164 LEU A C 1
ATOM 1240 O O . LEU A 1 164 ? -0.963 21.891 14.234 1 98.75 164 LEU A O 1
ATOM 1244 N N . VAL A 1 165 ? -0.53 21.047 12.219 1 98.88 165 VAL A N 1
ATOM 1245 C CA . VAL A 1 165 ? -0.098 22.328 11.664 1 98.88 165 VAL A CA 1
ATOM 1246 C C . VAL A 1 165 ? -1.308 23.234 11.461 1 98.88 165 VAL A C 1
ATOM 1248 O O . VAL A 1 165 ? -2.365 22.781 11.016 1 98.88 165 VAL A O 1
ATOM 1251 N N . ASP A 1 166 ? -1.151 24.484 11.797 1 98.56 166 ASP A N 1
ATOM 1252 C CA . ASP A 1 166 ? -2.178 25.484 11.5 1 98.56 166 ASP A CA 1
ATOM 1253 C C . ASP A 1 166 ? -1.752 26.375 10.352 1 98.56 166 ASP A C 1
ATOM 1255 O O . ASP A 1 166 ? -0.896 27.25 10.516 1 98.56 166 ASP A O 1
ATOM 1259 N N . MET A 1 167 ? -2.426 26.172 9.258 1 98.19 167 MET A N 1
ATOM 1260 C CA . MET A 1 167 ? -2.1 26.953 8.062 1 98.19 167 MET A CA 1
ATOM 1261 C C . MET A 1 167 ? -2.906 28.25 8.031 1 98.19 167 MET A C 1
ATOM 1263 O O . MET A 1 167 ? -2.607 29.141 7.238 1 98.19 167 MET A O 1
ATOM 1267 N N . PHE A 1 168 ? -3.914 28.375 8.891 1 97.56 168 PHE A N 1
ATOM 1268 C CA . PHE A 1 168 ? -4.895 29.438 8.711 1 97.56 168 PHE A CA 1
ATOM 1269 C C . PHE A 1 168 ? -4.855 30.406 9.891 1 97.56 168 PHE A C 1
ATOM 1271 O O . PHE A 1 168 ? -5.379 31.516 9.797 1 97.56 168 PHE A O 1
ATOM 1278 N N . GLY A 1 169 ? -4.27 30.047 11 1 97.19 169 GLY A N 1
ATOM 1279 C CA . GLY A 1 169 ? -4.422 30.797 12.227 1 97.19 169 GLY A CA 1
ATOM 1280 C C . GLY A 1 169 ? -5.789 30.641 12.867 1 97.19 169 GLY A C 1
ATOM 1281 O O . GLY A 1 169 ? -6.422 31.625 13.25 1 97.19 169 GLY A O 1
ATOM 1282 N N . ASP A 1 170 ? -6.27 29.391 12.945 1 96.62 170 ASP A N 1
ATOM 1283 C CA . ASP A 1 170 ? -7.645 29.094 13.352 1 96.62 170 ASP A CA 1
ATOM 1284 C C . ASP A 1 170 ? -7.688 28.516 14.766 1 96.62 170 ASP A C 1
ATOM 1286 O O . ASP A 1 170 ? -7.594 27.297 14.938 1 96.62 170 ASP A O 1
ATOM 1290 N N . ALA A 1 171 ? -7.992 29.297 15.727 1 93.62 171 ALA A N 1
ATOM 1291 C CA . ALA A 1 171 ? -8.031 28.844 17.125 1 93.62 171 ALA A CA 1
ATOM 1292 C C . ALA A 1 171 ? -9.391 28.234 17.453 1 93.62 171 ALA A C 1
ATOM 1294 O O . ALA A 1 171 ? -9.484 27.375 18.344 1 93.62 171 ALA A O 1
ATOM 1295 N N . ARG A 1 172 ? -10.438 28.609 16.703 1 93.31 172 ARG A N 1
ATOM 1296 C CA . ARG A 1 172 ? -11.789 28.359 17.203 1 93.31 172 ARG A CA 1
ATOM 1297 C C . ARG A 1 172 ? -12.539 27.406 16.281 1 93.31 172 ARG A C 1
ATOM 1299 O O . ARG A 1 172 ? -13.719 27.109 16.516 1 93.31 172 ARG A O 1
ATOM 1306 N N . GLY A 1 173 ? -11.93 26.984 15.25 1 95.88 173 GLY A N 1
ATOM 1307 C CA . GLY A 1 173 ? -12.625 26.156 14.281 1 95.88 173 GLY A CA 1
ATOM 1308 C C . GLY A 1 173 ? -13.484 26.953 13.32 1 95.88 173 GLY A C 1
ATOM 1309 O O . GLY A 1 173 ? -14.516 26.469 12.844 1 95.88 173 GLY A O 1
ATOM 1310 N N . ASP A 1 174 ? -13.078 28.156 13.023 1 95.94 174 ASP A N 1
ATOM 1311 C CA . ASP A 1 174 ? -13.828 29.062 12.164 1 95.94 174 ASP A CA 1
ATOM 1312 C C . ASP A 1 174 ? -13.789 28.594 10.711 1 95.94 174 ASP A C 1
ATOM 1314 O O . ASP A 1 174 ? -14.648 28.969 9.906 1 95.94 174 ASP A O 1
ATOM 1318 N N . ALA A 1 175 ? -12.859 27.766 10.406 1 96.81 175 ALA A N 1
ATOM 1319 C CA . ALA A 1 175 ? -12.656 27.344 9.031 1 96.81 175 ALA A CA 1
ATOM 1320 C C . ALA A 1 175 ? -13.773 26.406 8.578 1 96.81 175 ALA A C 1
ATOM 1322 O O . ALA A 1 175 ? -13.914 26.125 7.387 1 96.81 175 ALA A O 1
ATOM 1323 N N . TRP A 1 176 ? -14.609 25.875 9.484 1 95.88 176 TRP A N 1
ATOM 1324 C CA . TRP A 1 176 ? -15.789 25.109 9.117 1 95.88 176 TRP A CA 1
ATOM 1325 C C . TRP A 1 176 ? -16.812 25.969 8.398 1 95.88 176 TRP A C 1
ATOM 1327 O O . TRP A 1 176 ? -17.734 25.469 7.77 1 95.88 176 TRP A O 1
ATOM 1337 N N . ASP A 1 177 ? -16.641 27.281 8.57 1 94.94 177 ASP A N 1
ATOM 1338 C CA . ASP A 1 177 ? -17.391 28.25 7.785 1 94.94 177 ASP A CA 1
ATOM 1339 C C . ASP A 1 177 ? -16.672 28.594 6.488 1 94.94 177 ASP A C 1
ATOM 1341 O O . ASP A 1 177 ? -15.586 29.188 6.516 1 94.94 177 ASP A O 1
ATOM 1345 N N . LYS A 1 178 ? -17.312 28.344 5.43 1 93.69 178 LYS A N 1
ATOM 1346 C CA . LYS A 1 178 ? -16.703 28.516 4.117 1 93.69 178 LYS A CA 1
ATOM 1347 C C . LYS A 1 178 ? -16.312 29.969 3.881 1 93.69 178 LYS A C 1
ATOM 1349 O O . LYS A 1 178 ? -15.289 30.25 3.258 1 93.69 178 LYS A O 1
ATOM 1354 N N . GLU A 1 179 ? -17.125 30.859 4.293 1 95.62 179 GLU A N 1
ATOM 1355 C CA . GLU A 1 179 ? -16.875 32.281 4.078 1 95.62 179 GLU A CA 1
ATOM 1356 C C . GLU A 1 179 ? -15.617 32.75 4.824 1 95.62 179 GLU A C 1
ATOM 1358 O O . GLU A 1 179 ? -14.891 33.625 4.352 1 95.62 179 GLU A O 1
ATOM 1363 N N . TRP A 1 180 ? -15.391 32.094 5.98 1 95.94 180 TRP A N 1
ATOM 1364 C CA . TRP A 1 180 ? -14.203 32.438 6.758 1 95.94 180 TRP A CA 1
ATOM 1365 C C . TRP A 1 180 ? -12.953 31.812 6.129 1 95.94 180 TRP A C 1
ATOM 1367 O O . TRP A 1 180 ? -11.906 32.469 6.062 1 95.94 180 TRP A O 1
ATOM 1377 N N . ALA A 1 181 ? -13.047 30.688 5.605 1 95.88 181 ALA A N 1
ATOM 1378 C CA . ALA A 1 181 ? -11.906 29.906 5.137 1 95.88 181 ALA A CA 1
ATOM 1379 C C . ALA A 1 181 ? -11.484 30.344 3.736 1 95.88 181 ALA A C 1
ATOM 1381 O O . ALA A 1 181 ? -10.305 30.266 3.389 1 95.88 181 ALA A O 1
ATOM 1382 N N . ALA A 1 182 ? -12.383 30.797 2.902 1 95.56 182 ALA A N 1
ATOM 1383 C CA . ALA A 1 182 ? -12.164 31.016 1.473 1 95.56 182 ALA A CA 1
ATOM 1384 C C . ALA A 1 182 ? -11.039 32 1.233 1 95.56 182 ALA A C 1
ATOM 1386 O O . ALA A 1 182 ? -10.117 31.734 0.463 1 95.56 182 ALA A O 1
ATOM 1387 N N . PRO A 1 183 ? -11.078 33.156 1.867 1 95.69 183 PRO A N 1
ATOM 1388 C CA . PRO A 1 183 ? -9.992 34.094 1.612 1 95.69 183 PRO A CA 1
ATOM 1389 C C . PRO A 1 183 ? -8.633 33.562 2.074 1 95.69 183 PRO A C 1
ATOM 1391 O O . PRO A 1 183 ? -7.605 33.906 1.477 1 95.69 183 PRO A O 1
ATOM 1394 N N . ARG A 1 184 ? -8.586 32.812 3.082 1 95.19 184 ARG A N 1
ATOM 1395 C CA . ARG A 1 184 ? -7.344 32.25 3.582 1 95.19 184 ARG A CA 1
ATOM 1396 C C . ARG A 1 184 ? -6.781 31.219 2.602 1 95.19 184 ARG A C 1
ATOM 1398 O O . ARG A 1 184 ? -5.582 31.203 2.328 1 95.19 184 ARG A O 1
ATOM 1405 N N . ARG A 1 185 ? -7.621 30.422 2.043 1 94.38 185 ARG A N 1
ATOM 1406 C CA . ARG A 1 185 ? -7.18 29.484 1.013 1 94.38 185 ARG A CA 1
ATOM 1407 C C . ARG A 1 185 ? -6.715 30.234 -0.238 1 94.38 185 ARG A C 1
ATOM 1409 O O . ARG A 1 185 ? -5.734 29.844 -0.87 1 94.38 185 ARG A O 1
ATOM 1416 N N . ALA A 1 186 ? -7.422 31.328 -0.577 1 94.12 186 ALA A N 1
ATOM 1417 C CA . ALA A 1 186 ? -7.102 32.125 -1.765 1 94.12 186 ALA A CA 1
ATOM 1418 C C . ALA A 1 186 ? -5.707 32.719 -1.66 1 94.12 186 ALA A C 1
ATOM 1420 O O . ALA A 1 186 ? -5.008 32.875 -2.666 1 94.12 186 ALA A O 1
ATOM 1421 N N . ALA A 1 187 ? -5.312 33.062 -0.496 1 93.81 187 ALA A N 1
ATOM 1422 C CA . ALA A 1 187 ? -3.982 33.625 -0.286 1 93.81 187 ALA A CA 1
ATOM 1423 C C . ALA A 1 187 ? -2.895 32.656 -0.722 1 93.81 187 ALA A C 1
ATOM 1425 O O . ALA A 1 187 ? -1.89 33.062 -1.312 1 93.81 187 ALA A O 1
ATOM 1426 N N . TYR A 1 188 ? -3.055 31.391 -0.504 1 92.5 188 TYR A N 1
ATOM 1427 C CA . TYR A 1 188 ? -2.09 30.359 -0.885 1 92.5 188 TYR A CA 1
ATOM 1428 C C . TYR A 1 188 ? -2.105 30.125 -2.391 1 92.5 188 TYR A C 1
ATOM 1430 O O . TYR A 1 188 ? -1.072 29.812 -2.988 1 92.5 188 TYR A O 1
ATOM 1438 N N . GLN A 1 189 ? -3.268 30.25 -2.986 1 87.56 189 GLN A N 1
ATOM 1439 C CA . GLN A 1 189 ? -3.369 30.125 -4.438 1 87.56 189 GLN A CA 1
ATOM 1440 C C . GLN A 1 189 ? -2.678 31.281 -5.145 1 87.56 189 GLN A C 1
ATOM 1442 O O . GLN A 1 189 ? -2.057 31.094 -6.191 1 87.56 189 GLN A O 1
ATOM 1447 N N . ALA A 1 190 ? -2.744 32.438 -4.512 1 90.19 190 ALA A N 1
ATOM 1448 C CA . ALA A 1 190 ? -2.154 33.656 -5.082 1 90.19 190 ALA A CA 1
ATOM 1449 C C . ALA A 1 190 ? -0.634 33.625 -4.957 1 90.19 190 ALA A C 1
ATOM 1451 O O . ALA A 1 190 ? 0.073 34.156 -5.82 1 90.19 190 ALA A O 1
ATOM 1452 N N . ASP A 1 191 ? -0.145 33.094 -3.916 1 90.38 191 ASP A N 1
ATOM 1453 C CA . ASP A 1 191 ? 1.289 32.938 -3.68 1 90.38 191 ASP A CA 1
ATOM 1454 C C . ASP A 1 191 ? 1.632 31.547 -3.188 1 90.38 191 ASP A C 1
ATOM 1456 O O . ASP A 1 191 ? 1.805 31.328 -1.986 1 90.38 191 ASP A O 1
ATOM 1460 N N . PRO A 1 192 ? 1.885 30.641 -4.102 1 88.5 192 PRO A N 1
ATOM 1461 C CA . PRO A 1 192 ? 2.133 29.25 -3.721 1 88.5 192 PRO A CA 1
ATOM 1462 C C . PRO A 1 192 ? 3.395 29.078 -2.877 1 88.5 192 PRO A C 1
ATOM 1464 O O . PRO A 1 192 ? 3.557 28.062 -2.193 1 88.5 192 PRO A O 1
ATOM 1467 N N . SER A 1 193 ? 4.297 30.031 -2.887 1 88.56 193 SER A N 1
ATOM 1468 C CA . SER A 1 193 ? 5.492 29.938 -2.053 1 88.56 193 SER A CA 1
ATOM 1469 C C . SER A 1 193 ? 5.141 30 -0.571 1 88.56 193 SER A C 1
ATOM 1471 O O . SER A 1 193 ? 5.938 29.609 0.282 1 88.56 193 SER A O 1
ATOM 1473 N N . LEU A 1 194 ? 3.893 30.547 -0.311 1 92.94 194 LEU A N 1
ATOM 1474 C CA . LEU A 1 194 ? 3.42 30.641 1.065 1 92.94 194 LEU A CA 1
ATOM 1475 C C . LEU A 1 194 ? 3.285 29.25 1.695 1 92.94 194 LEU A C 1
ATOM 1477 O O . LEU A 1 194 ? 3.479 29.094 2.902 1 92.94 194 LEU A O 1
ATOM 1481 N N . PHE A 1 195 ? 3.006 28.25 0.88 1 94.06 195 PHE A N 1
ATOM 1482 C CA . PHE A 1 195 ? 2.908 26.875 1.388 1 94.06 195 PHE A CA 1
ATOM 1483 C C . PHE A 1 195 ? 4.199 26.469 2.084 1 94.06 195 PHE A C 1
ATOM 1485 O O . PHE A 1 195 ? 4.191 26.125 3.266 1 94.06 195 PHE A O 1
ATOM 1492 N N . ALA A 1 196 ? 5.324 26.625 1.385 1 93.31 196 ALA A N 1
ATOM 1493 C CA . ALA A 1 196 ? 6.617 26.188 1.908 1 93.31 196 ALA A CA 1
ATOM 1494 C C . ALA A 1 196 ? 7.051 27.062 3.088 1 93.31 196 ALA A C 1
ATOM 1496 O O . ALA A 1 196 ? 7.621 26.547 4.059 1 93.31 196 ALA A O 1
ATOM 1497 N N . ARG A 1 197 ? 6.75 28.312 3.004 1 94.88 197 ARG A N 1
ATOM 1498 C CA . ARG A 1 197 ? 7.145 29.203 4.082 1 94.88 197 ARG A CA 1
ATOM 1499 C C . ARG A 1 197 ? 6.414 28.859 5.375 1 94.88 197 ARG A C 1
ATOM 1501 O O . ARG A 1 197 ? 7.023 28.828 6.449 1 94.88 197 ARG A O 1
ATOM 1508 N N . ARG A 1 198 ? 5.145 28.594 5.23 1 97.19 198 ARG A N 1
ATOM 1509 C CA . ARG A 1 198 ? 4.359 28.219 6.406 1 97.19 198 ARG A CA 1
ATOM 1510 C C . ARG A 1 198 ? 4.816 26.891 6.98 1 97.19 198 ARG A C 1
ATOM 1512 O O . ARG A 1 198 ? 4.914 26.734 8.195 1 97.19 198 ARG A O 1
ATOM 1519 N N . MET A 1 199 ? 5.125 25.984 6.129 1 97.94 199 MET A N 1
ATOM 1520 C CA . MET A 1 199 ? 5.586 24.672 6.574 1 97.94 199 MET A CA 1
ATOM 1521 C C . MET A 1 199 ? 6.938 24.781 7.27 1 97.94 199 MET A C 1
ATOM 1523 O O . MET A 1 199 ? 7.207 24.047 8.227 1 97.94 199 MET A O 1
ATOM 1527 N N . ARG A 1 200 ? 7.785 25.625 6.754 1 97.31 200 ARG A N 1
ATOM 1528 C CA . ARG A 1 200 ? 9.086 25.828 7.379 1 97.31 200 ARG A CA 1
ATOM 1529 C C . ARG A 1 200 ? 8.93 26.297 8.82 1 97.31 200 ARG A C 1
ATOM 1531 O O . ARG A 1 200 ? 9.648 25.844 9.711 1 97.31 200 ARG A O 1
ATOM 1538 N N . LEU A 1 201 ? 7.977 27.188 9.062 1 98.38 201 LEU A N 1
ATOM 1539 C CA . LEU A 1 201 ? 7.719 27.688 10.406 1 98.38 201 LEU A CA 1
ATOM 1540 C C . LEU A 1 201 ? 7.195 26.578 11.312 1 98.38 201 LEU A C 1
ATOM 1542 O O . LEU A 1 201 ? 7.613 26.469 12.461 1 98.38 201 LEU A O 1
ATOM 1546 N N . ALA A 1 202 ? 6.32 25.797 10.797 1 98.81 202 ALA A N 1
ATOM 1547 C CA . ALA A 1 202 ? 5.785 24.672 11.555 1 98.81 202 ALA A CA 1
ATOM 1548 C C . ALA A 1 202 ? 6.883 23.672 11.898 1 98.81 202 ALA A C 1
ATOM 1550 O O . ALA A 1 202 ? 6.965 23.188 13.031 1 98.81 202 ALA A O 1
ATOM 1551 N N . HIS A 1 203 ? 7.699 23.375 10.914 1 98.75 203 HIS A N 1
ATOM 1552 C CA . HIS A 1 203 ? 8.805 22.438 11.109 1 98.75 203 HIS A CA 1
ATOM 1553 C C . HIS A 1 203 ? 9.773 22.953 12.164 1 98.75 203 HIS A C 1
ATOM 1555 O O . HIS A 1 203 ? 10.203 22.188 13.039 1 98.75 203 HIS A O 1
ATOM 1561 N N . ALA A 1 204 ? 10.086 24.188 12.102 1 98.44 204 ALA A N 1
ATOM 1562 C CA . ALA A 1 204 ? 10.977 24.797 13.086 1 98.44 204 ALA A CA 1
ATOM 1563 C C . ALA A 1 204 ? 10.375 24.719 14.484 1 98.44 204 ALA A C 1
ATOM 1565 O O . ALA A 1 204 ? 11.07 24.406 15.453 1 98.44 204 ALA A O 1
ATOM 1566 N N . ALA A 1 205 ? 9.094 25.047 14.586 1 98.69 205 ALA A N 1
ATOM 1567 C CA . ALA A 1 205 ? 8.406 24.969 15.875 1 98.69 205 ALA A CA 1
ATOM 1568 C C . ALA A 1 205 ? 8.43 23.562 16.438 1 98.69 205 ALA A C 1
ATOM 1570 O O . ALA A 1 205 ? 8.695 23.359 17.625 1 98.69 205 ALA A O 1
ATOM 1571 N N . LEU A 1 206 ? 8.164 22.562 15.57 1 98.75 206 LEU A N 1
ATOM 1572 C CA . LEU A 1 206 ? 8.172 21.172 15.984 1 98.75 206 LEU A CA 1
ATOM 1573 C C . LEU A 1 206 ? 9.562 20.75 16.438 1 98.75 206 LEU A C 1
ATOM 1575 O O . LEU A 1 206 ? 9.711 20.109 17.5 1 98.75 206 LEU A O 1
ATOM 1579 N N . ALA A 1 207 ? 10.547 21.125 15.703 1 98.19 207 ALA A N 1
ATOM 1580 C CA . ALA A 1 207 ? 11.922 20.734 15.977 1 98.19 207 ALA A CA 1
ATOM 1581 C C . ALA A 1 207 ? 12.43 21.375 17.266 1 98.19 207 ALA A C 1
ATOM 1583 O O . ALA A 1 207 ? 13.352 20.859 17.906 1 98.19 207 ALA A O 1
ATOM 1584 N N . ALA A 1 208 ? 11.852 22.438 17.641 1 97.81 208 ALA A N 1
ATOM 1585 C CA . ALA A 1 208 ? 12.273 23.156 18.844 1 97.81 208 ALA A CA 1
ATOM 1586 C C . ALA A 1 208 ? 11.719 22.484 20.094 1 97.81 208 ALA A C 1
ATOM 1588 O O . ALA A 1 208 ? 12.164 22.781 21.219 1 97.81 208 ALA A O 1
ATOM 1589 N N . SER A 1 209 ? 10.758 21.625 19.938 1 97.19 209 SER A N 1
ATOM 1590 C CA . SER A 1 209 ? 10.211 20.922 21.094 1 97.19 209 SER A CA 1
ATOM 1591 C C . SER A 1 209 ? 11.234 19.953 21.672 1 97.19 209 SER A C 1
ATOM 1593 O O . SER A 1 209 ? 11.898 19.219 20.938 1 97.19 209 SER A O 1
ATOM 1595 N N . PRO A 1 210 ? 11.32 19.891 23.031 1 96.06 210 PRO A N 1
ATOM 1596 C CA . PRO A 1 210 ? 12.234 18.922 23.641 1 96.06 210 PRO A CA 1
ATOM 1597 C C . PRO A 1 210 ? 11.781 17.469 23.438 1 96.06 210 PRO A C 1
ATOM 1599 O O . PRO A 1 210 ? 12.547 16.547 23.719 1 96.06 210 PRO A O 1
ATOM 1602 N N . LEU A 1 211 ? 10.625 17.266 22.922 1 96.88 211 LEU A N 1
ATOM 1603 C CA . LEU A 1 211 ? 10.078 15.93 22.719 1 96.88 211 LEU A CA 1
ATOM 1604 C C . LEU A 1 211 ? 10.469 15.383 21.344 1 96.88 211 LEU A C 1
ATOM 1606 O O . LEU A 1 211 ? 10.219 14.219 21.031 1 96.88 211 LEU A O 1
ATOM 1610 N N . VAL A 1 212 ? 11.125 16.25 20.547 1 98.31 212 VAL A N 1
ATOM 1611 C CA . VAL A 1 212 ? 11.211 15.875 19.141 1 98.31 212 VAL A CA 1
ATOM 1612 C C . VAL A 1 212 ? 12.664 15.898 18.688 1 98.31 212 VAL A C 1
ATOM 1614 O O . VAL A 1 212 ? 13.422 16.812 19.031 1 98.31 212 VAL A O 1
ATOM 1617 N N . ASP A 1 213 ? 13.031 14.852 18 1 97.88 213 ASP A N 1
ATOM 1618 C CA . ASP A 1 213 ? 14.258 14.852 17.219 1 97.88 213 ASP A CA 1
ATOM 1619 C C . ASP A 1 213 ? 14.023 15.5 15.852 1 97.88 213 ASP A C 1
ATOM 1621 O O . ASP A 1 213 ? 13.523 14.852 14.93 1 97.88 213 ASP A O 1
ATOM 1625 N N . GLY A 1 214 ? 14.438 16.719 15.727 1 96.75 214 GLY A N 1
ATOM 1626 C CA . GLY A 1 214 ? 14.156 17.531 14.555 1 96.75 214 GLY A CA 1
ATOM 1627 C C . GLY A 1 214 ? 14.859 17.016 13.305 1 96.75 214 GLY A C 1
ATOM 1628 O O . GLY A 1 214 ? 14.531 17.438 12.188 1 96.75 214 GLY A O 1
ATOM 1629 N N . SER A 1 215 ? 15.781 16.094 13.445 1 96.62 215 SER A N 1
ATOM 1630 C CA . SER A 1 215 ? 16.516 15.57 12.305 1 96.62 215 SER A CA 1
ATOM 1631 C C . SER A 1 215 ? 15.758 14.43 11.633 1 96.62 215 SER A C 1
ATOM 1633 O O . SER A 1 215 ? 16.141 13.969 10.555 1 96.62 215 SER A O 1
ATOM 1635 N N . ARG A 1 216 ? 14.664 13.992 12.219 1 98.12 216 ARG A N 1
ATOM 1636 C CA . ARG A 1 216 ? 13.844 12.906 11.711 1 98.12 216 ARG A CA 1
ATOM 1637 C C . ARG A 1 216 ? 12.367 13.281 11.719 1 98.12 216 ARG A C 1
ATOM 1639 O O . ARG A 1 216 ? 11.633 12.938 12.648 1 98.12 216 ARG A O 1
ATOM 1646 N N . CYS A 1 217 ? 11.977 13.883 10.633 1 98.81 217 CYS A N 1
ATOM 1647 C CA . CYS A 1 217 ? 10.586 14.312 10.562 1 98.81 217 CYS A CA 1
ATOM 1648 C C . CYS A 1 217 ? 9.945 13.891 9.242 1 98.81 217 CYS A C 1
ATOM 1650 O O . CYS A 1 217 ? 10.648 13.5 8.312 1 98.81 217 CYS A O 1
ATOM 1652 N N . ALA A 1 218 ? 8.656 13.875 9.211 1 98.94 218 ALA A N 1
ATOM 1653 C CA . ALA A 1 218 ? 7.84 13.664 8.016 1 98.94 218 ALA A CA 1
ATOM 1654 C C . ALA A 1 218 ? 6.719 14.703 7.934 1 98.94 218 ALA A C 1
ATOM 1656 O O . ALA A 1 218 ? 6.414 15.375 8.914 1 98.94 218 ALA A O 1
ATOM 1657 N N . ALA A 1 219 ? 6.227 14.883 6.746 1 98.88 219 ALA A N 1
ATOM 1658 C CA . ALA A 1 219 ? 5.043 15.703 6.523 1 98.88 219 ALA A CA 1
ATOM 1659 C C . ALA A 1 219 ? 3.922 14.891 5.883 1 98.88 219 ALA A C 1
ATOM 1661 O O . ALA A 1 219 ? 4.16 14.125 4.945 1 98.88 219 ALA A O 1
ATOM 1662 N N . LEU A 1 220 ? 2.736 14.992 6.441 1 98.88 220 LEU A N 1
ATOM 1663 C CA . LEU A 1 220 ? 1.529 14.328 5.965 1 98.88 220 LEU A CA 1
ATOM 1664 C C . LEU A 1 220 ? 0.394 15.336 5.785 1 98.88 220 LEU A C 1
ATOM 1666 O O . LEU A 1 220 ? 0.184 16.203 6.637 1 98.88 220 LEU A O 1
ATOM 1670 N N . GLY A 1 221 ? -0.335 15.219 4.688 1 98.69 221 GLY A N 1
ATOM 1671 C CA . GLY A 1 221 ? -1.443 16.141 4.477 1 98.69 221 GLY A CA 1
ATOM 1672 C C . GLY A 1 221 ? -2.633 15.484 3.793 1 98.69 221 GLY A C 1
ATOM 1673 O O . GLY A 1 221 ? -2.467 14.562 2.992 1 98.69 221 GLY A O 1
ATOM 1674 N N . PHE A 1 222 ? -3.805 15.969 4.133 1 98.62 222 PHE A N 1
ATOM 1675 C CA . PHE A 1 222 ? -5.059 15.555 3.51 1 98.62 222 PHE A CA 1
ATOM 1676 C C . PHE A 1 222 ? -5.66 16.703 2.701 1 98.62 222 PHE A C 1
ATOM 1678 O O . PHE A 1 222 ? -5.711 17.844 3.17 1 98.62 222 PHE A O 1
ATOM 1685 N N . CYS A 1 223 ? -6.137 16.438 1.421 1 98.06 223 CYS A N 1
ATOM 1686 C CA . CYS A 1 223 ? -6.855 17.422 0.627 1 98.06 223 CYS A CA 1
ATOM 1687 C C . CYS A 1 223 ? -6.047 18.719 0.485 1 98.06 223 CYS A C 1
ATOM 1689 O O . CYS A 1 223 ? -4.953 18.703 -0.088 1 98.06 223 CYS A O 1
ATOM 1691 N N . PHE A 1 224 ? -6.469 19.844 1.142 1 96.62 224 PHE A N 1
ATOM 1692 C CA . PHE A 1 224 ? -5.742 21.109 1.149 1 96.62 224 PHE A CA 1
ATOM 1693 C C . PHE A 1 224 ? -4.312 20.906 1.637 1 96.62 224 PHE A C 1
ATOM 1695 O O . PHE A 1 224 ? -3.406 21.641 1.229 1 96.62 224 PHE A O 1
ATOM 1702 N N . GLY A 1 225 ? -4.098 19.922 2.426 1 97.5 225 GLY A N 1
ATOM 1703 C CA . GLY A 1 225 ? -2.793 19.656 3.012 1 97.5 225 GLY A CA 1
ATOM 1704 C C . GLY A 1 225 ? -1.799 19.094 2.02 1 97.5 225 GLY A C 1
ATOM 1705 O O . GLY A 1 225 ? -0.603 19 2.309 1 97.5 225 GLY A O 1
ATOM 1706 N N . GLY A 1 226 ? -2.232 18.703 0.839 1 96.44 226 GLY A N 1
ATOM 1707 C CA . GLY A 1 226 ? -1.363 18.156 -0.19 1 96.44 226 GLY A CA 1
ATOM 1708 C C . GLY A 1 226 ? -0.312 19.141 -0.67 1 96.44 226 GLY A C 1
ATOM 1709 O O . GLY A 1 226 ? 0.887 18.891 -0.526 1 96.44 226 GLY A O 1
ATOM 1710 N N . PRO A 1 227 ? -0.734 20.312 -1.121 1 94.62 227 PRO A N 1
ATOM 1711 C CA . PRO A 1 227 ? 0.222 21.281 -1.672 1 94.62 227 PRO A CA 1
ATOM 1712 C C . PRO A 1 227 ? 1.268 21.734 -0.651 1 94.62 227 PRO A C 1
ATOM 1714 O O . PRO A 1 227 ? 2.463 21.734 -0.953 1 94.62 227 PRO A O 1
ATOM 1717 N N . PRO A 1 228 ? 0.893 22.016 0.631 1 95.69 228 PRO A N 1
ATOM 1718 C CA . PRO A 1 228 ? 1.937 22.391 1.59 1 95.69 228 PRO A CA 1
ATOM 1719 C C . PRO A 1 228 ? 2.99 21.297 1.762 1 95.69 228 PRO A C 1
ATOM 1721 O O . PRO A 1 228 ? 4.188 21.594 1.806 1 95.69 228 PRO A O 1
ATOM 1724 N N . VAL A 1 229 ? 2.572 20.094 1.832 1 96.94 229 VAL A N 1
ATOM 1725 C CA . VAL A 1 229 ? 3.475 18.969 2.031 1 96.94 229 VAL A CA 1
ATOM 1726 C C . VAL A 1 229 ? 4.406 18.828 0.829 1 96.94 229 VAL A C 1
ATOM 1728 O O . VAL A 1 229 ? 5.621 18.703 0.987 1 96.94 229 VAL A O 1
ATOM 1731 N N . LEU A 1 230 ? 3.887 18.922 -0.333 1 94.88 230 LEU A N 1
ATOM 1732 C CA . LEU A 1 230 ? 4.66 18.703 -1.551 1 94.88 230 LEU A CA 1
ATOM 1733 C C . LEU A 1 230 ? 5.621 19.859 -1.796 1 94.88 230 LEU A C 1
ATOM 1735 O O . LEU A 1 230 ? 6.797 19.641 -2.098 1 94.88 230 LEU A O 1
ATOM 1739 N N . HIS A 1 231 ? 5.137 21.094 -1.647 1 92.5 231 HIS A N 1
ATOM 1740 C CA . HIS A 1 231 ? 5.996 22.266 -1.855 1 92.5 231 HIS A CA 1
ATOM 1741 C C . HIS A 1 231 ? 7.172 22.25 -0.885 1 92.5 231 HIS A C 1
ATOM 1743 O O . HIS A 1 231 ? 8.305 22.531 -1.278 1 92.5 231 HIS A O 1
ATOM 1749 N N . TYR A 1 232 ? 6.867 21.922 0.297 1 94.38 232 TYR A N 1
ATOM 1750 C CA . TYR A 1 232 ? 7.91 21.938 1.317 1 94.38 232 TYR A CA 1
ATOM 1751 C C . TYR A 1 232 ? 8.93 20.828 1.083 1 94.38 232 TYR A C 1
ATOM 1753 O O . TYR A 1 232 ? 10.133 21.062 1.105 1 94.38 232 TYR A O 1
ATOM 1761 N N . ALA A 1 233 ? 8.477 19.641 0.812 1 94.81 233 ALA A N 1
ATOM 1762 C CA . ALA A 1 233 ? 9.367 18.5 0.626 1 94.81 233 ALA A CA 1
ATOM 1763 C C . ALA A 1 233 ? 10.25 18.672 -0.606 1 94.81 233 ALA A C 1
ATOM 1765 O O . ALA A 1 233 ? 11.43 18.312 -0.599 1 94.81 233 ALA A O 1
ATOM 1766 N N . ARG A 1 234 ? 9.695 19.25 -1.606 1 90.5 234 ARG A N 1
ATOM 1767 C CA . ARG A 1 234 ? 10.445 19.469 -2.838 1 90.5 234 ARG A CA 1
ATOM 1768 C C . ARG A 1 234 ? 11.586 20.453 -2.615 1 90.5 234 ARG A C 1
ATOM 1770 O O . ARG A 1 234 ? 12.586 20.438 -3.332 1 90.5 234 ARG A O 1
ATOM 1777 N N . ALA A 1 235 ? 11.414 21.281 -1.61 1 89.75 235 ALA A N 1
ATOM 1778 C CA . ALA A 1 235 ? 12.461 22.25 -1.281 1 89.75 235 ALA A CA 1
ATOM 1779 C C . ALA A 1 235 ? 13.617 21.594 -0.543 1 89.75 235 ALA A C 1
ATOM 1781 O O . ALA A 1 235 ? 14.625 22.234 -0.256 1 89.75 235 ALA A O 1
ATOM 1782 N N . ASN A 1 236 ? 13.461 20.359 -0.168 1 92.56 236 ASN A N 1
ATOM 1783 C CA . ASN A 1 236 ? 14.508 19.5 0.385 1 92.56 236 ASN A CA 1
ATOM 1784 C C . ASN A 1 236 ? 15.039 20.047 1.709 1 92.56 236 ASN A C 1
ATOM 1786 O O . ASN A 1 236 ? 16.25 20.188 1.887 1 92.56 236 ASN A O 1
ATOM 1790 N N . PRO A 1 237 ? 14.094 20.375 2.602 1 94.25 237 PRO A N 1
ATOM 1791 C CA . PRO A 1 237 ? 14.578 20.812 3.912 1 94.25 237 PRO A CA 1
ATOM 1792 C C . PRO A 1 237 ? 15.344 19.719 4.66 1 94.25 237 PRO A C 1
ATOM 1794 O O . PRO A 1 237 ? 15.047 18.531 4.496 1 94.25 237 PRO A O 1
ATOM 1797 N N . ASP A 1 238 ? 16.297 20.172 5.516 1 94.69 238 ASP A N 1
ATOM 1798 C CA . ASP A 1 238 ? 17 19.219 6.371 1 94.69 238 ASP A CA 1
ATOM 1799 C C . ASP A 1 238 ? 16.047 18.578 7.379 1 94.69 238 ASP A C 1
ATOM 1801 O O . ASP A 1 238 ? 15.18 19.25 7.945 1 94.69 238 ASP A O 1
ATOM 1805 N N . GLY A 1 239 ? 16.094 17.328 7.488 1 96.81 239 GLY A N 1
ATOM 1806 C CA . GLY A 1 239 ? 15.383 16.641 8.547 1 96.81 239 GLY A CA 1
ATOM 1807 C C . GLY A 1 239 ? 14.039 16.078 8.102 1 96.81 239 GLY A C 1
ATOM 1808 O O . GLY A 1 239 ? 13.383 15.352 8.844 1 96.81 239 GLY A O 1
ATOM 1809 N N . LEU A 1 240 ? 13.633 16.453 6.887 1 97.94 240 LEU A N 1
ATOM 1810 C CA . LEU A 1 240 ? 12.391 15.883 6.371 1 97.94 240 LEU A CA 1
ATOM 1811 C C . LEU A 1 240 ? 12.68 14.633 5.535 1 97.94 240 LEU A C 1
ATOM 1813 O O . LEU A 1 240 ? 13.305 14.719 4.477 1 97.94 240 LEU A O 1
ATOM 1817 N N . LEU A 1 241 ? 12.102 13.484 5.984 1 98.56 241 LEU A N 1
ATOM 1818 C CA . LEU A 1 241 ? 12.531 12.219 5.406 1 98.56 241 LEU A CA 1
ATOM 1819 C C . LEU A 1 241 ? 11.383 11.539 4.672 1 98.56 241 LEU A C 1
ATOM 1821 O O . LEU A 1 241 ? 11.602 10.602 3.898 1 98.56 241 LEU A O 1
ATOM 1825 N N . ALA A 1 242 ? 10.156 12.023 4.863 1 98.75 242 ALA A N 1
ATOM 1826 C CA . ALA A 1 242 ? 9 11.484 4.152 1 98.75 242 ALA A CA 1
ATOM 1827 C C . ALA A 1 242 ? 7.945 12.555 3.918 1 98.75 242 ALA A C 1
ATOM 1829 O O . ALA A 1 242 ? 7.773 13.461 4.746 1 98.75 242 ALA A O 1
ATOM 1830 N N . ALA A 1 243 ? 7.312 12.508 2.818 1 98.62 243 ALA A N 1
ATOM 1831 C CA . ALA A 1 243 ? 6.191 13.367 2.439 1 98.62 243 ALA A CA 1
ATOM 1832 C C . ALA A 1 243 ? 5.027 12.539 1.907 1 98.62 243 ALA A C 1
ATOM 1834 O O . ALA A 1 243 ? 5.168 11.82 0.914 1 98.62 243 ALA A O 1
ATOM 1835 N N . ILE A 1 244 ? 3.861 12.617 2.541 1 98.88 244 ILE A N 1
ATOM 1836 C CA . ILE A 1 244 ? 2.721 11.766 2.225 1 98.88 244 ILE A CA 1
ATOM 1837 C C . ILE A 1 244 ? 1.484 12.625 1.98 1 98.88 244 ILE A C 1
ATOM 1839 O O . ILE A 1 244 ? 1.156 13.492 2.791 1 98.88 244 ILE A O 1
ATOM 1843 N N . THR A 1 245 ? 0.829 12.438 0.898 1 98.38 245 THR A N 1
ATOM 1844 C CA . THR A 1 245 ? -0.423 13.148 0.646 1 98.38 245 THR A CA 1
ATOM 1845 C C . THR A 1 245 ? -1.563 12.156 0.421 1 98.38 245 THR A C 1
ATOM 1847 O O . THR A 1 245 ? -1.379 11.125 -0.226 1 98.38 245 THR A O 1
ATOM 1850 N N . PHE A 1 246 ? -2.689 12.414 1.001 1 98.69 246 PHE A N 1
ATOM 1851 C CA . PHE A 1 246 ? -3.939 11.695 0.774 1 98.69 246 PHE A CA 1
ATOM 1852 C C . PHE A 1 246 ? -4.945 12.578 0.042 1 98.69 246 PHE A C 1
ATOM 1854 O O . PHE A 1 246 ? -5.367 13.609 0.567 1 98.69 246 PHE A O 1
ATOM 1861 N N . HIS A 1 247 ? -5.387 12.102 -1.173 1 98.31 247 HIS A N 1
ATOM 1862 C CA . HIS A 1 247 ? -6.285 12.883 -2.016 1 98.31 247 HIS A CA 1
ATOM 1863 C C . HIS A 1 247 ? -5.934 14.367 -1.975 1 98.31 247 HIS A C 1
ATOM 1865 O O . HIS A 1 247 ? -6.82 15.219 -1.863 1 98.31 247 HIS A O 1
ATOM 1871 N N . GLY A 1 248 ? -4.621 14.664 -1.985 1 97.19 248 GLY A N 1
ATOM 1872 C CA . GLY A 1 248 ? -4.148 16.031 -1.982 1 97.19 248 GLY A CA 1
ATOM 1873 C C . GLY A 1 248 ? -4.441 16.766 -3.279 1 97.19 248 GLY A C 1
ATOM 1874 O O . GLY A 1 248 ? -4.348 16.188 -4.363 1 97.19 248 GLY A O 1
ATOM 1875 N N . ILE A 1 249 ? -4.848 17.969 -3.068 1 92.12 249 ILE A N 1
ATOM 1876 C CA . ILE A 1 249 ? -4.945 18.812 -4.262 1 92.12 249 ILE A CA 1
ATOM 1877 C C . ILE A 1 249 ? -3.568 18.969 -4.898 1 92.12 249 ILE A C 1
ATOM 1879 O O . ILE A 1 249 ? -2.594 19.281 -4.215 1 92.12 249 ILE A O 1
ATOM 1883 N N . LEU A 1 250 ? -3.531 18.469 -6.125 1 85.75 250 LEU A N 1
ATOM 1884 C CA . LEU A 1 250 ? -2.248 18.469 -6.82 1 85.75 250 LEU A CA 1
ATOM 1885 C C . LEU A 1 250 ? -2.205 19.578 -7.871 1 85.75 250 LEU A C 1
ATOM 1887 O O . LEU A 1 250 ? -3.227 19.906 -8.484 1 85.75 250 LEU A O 1
ATOM 1891 N N . ASP A 1 251 ? -1.183 20.453 -7.754 1 67.75 251 ASP A N 1
ATOM 1892 C CA . ASP A 1 251 ? -1.015 21.469 -8.789 1 67.75 251 ASP A CA 1
ATOM 1893 C C . ASP A 1 251 ? 0.37 21.375 -9.43 1 67.75 251 ASP A C 1
ATOM 1895 O O . ASP A 1 251 ? 1.268 20.734 -8.883 1 67.75 251 ASP A O 1
ATOM 1899 N N . ALA A 1 252 ? 0.371 21.562 -10.727 1 61.12 252 ALA A N 1
ATOM 1900 C CA . ALA A 1 252 ? 1.608 21.562 -11.5 1 61.12 252 ALA A CA 1
ATOM 1901 C C . ALA A 1 252 ? 2.455 22.797 -11.203 1 61.12 252 ALA A C 1
ATOM 1903 O O . ALA A 1 252 ? 3.139 23.312 -12.094 1 61.12 252 ALA A O 1
ATOM 1904 N N . HIS A 1 253 ? 2.299 23.188 -9.93 1 61.72 253 HIS A N 1
ATOM 1905 C CA . HIS A 1 253 ? 3.143 24.359 -9.734 1 61.72 253 HIS A CA 1
ATOM 1906 C C . HIS A 1 253 ? 4.617 23.984 -9.695 1 61.72 253 HIS A C 1
ATOM 1908 O O . HIS A 1 253 ? 4.984 22.969 -9.094 1 61.72 253 HIS A O 1
ATOM 1914 N N . PRO A 1 254 ? 5.363 24.641 -10.562 1 59.53 254 PRO A N 1
ATOM 1915 C CA . PRO A 1 254 ? 6.805 24.391 -10.516 1 59.53 254 PRO A CA 1
ATOM 1916 C C . PRO A 1 254 ? 7.379 24.5 -9.102 1 59.53 254 PRO A C 1
ATOM 1918 O O . PRO A 1 254 ? 6.91 25.328 -8.312 1 59.53 254 PRO A O 1
ATOM 1921 N N . PRO A 1 255 ? 8.156 23.406 -8.766 1 57.12 255 PRO A N 1
ATOM 1922 C CA . PRO A 1 255 ? 8.805 23.562 -7.461 1 57.12 255 PRO A CA 1
ATOM 1923 C C . PRO A 1 255 ? 9.609 24.859 -7.344 1 57.12 255 PRO A C 1
ATOM 1925 O O . PRO A 1 255 ? 10.031 25.422 -8.359 1 57.12 255 PRO A O 1
ATOM 1928 N N . PRO A 1 256 ? 9.531 25.438 -6.082 1 56.53 256 PRO A N 1
ATOM 1929 C CA . PRO A 1 256 ? 10.562 26.469 -5.91 1 56.53 256 PRO A CA 1
ATOM 1930 C C . PRO A 1 256 ? 11.961 25.969 -6.262 1 56.53 256 PRO A C 1
ATOM 1932 O O . PRO A 1 256 ? 12.195 24.766 -6.305 1 56.53 256 PRO A O 1
ATOM 1935 N N . PRO A 1 257 ? 12.781 26.812 -6.848 1 52.56 257 PRO A N 1
ATOM 1936 C CA . PRO A 1 257 ? 14.164 26.406 -7.098 1 52.56 257 PRO A CA 1
ATOM 1937 C C . PRO A 1 257 ? 14.75 25.562 -5.969 1 52.56 257 PRO A C 1
ATOM 1939 O O . PRO A 1 257 ? 14.453 25.797 -4.793 1 52.56 257 PRO A O 1
ATOM 1942 N N . THR A 1 258 ? 14.961 24.312 -6.285 1 54.97 258 THR A N 1
ATOM 1943 C CA . THR A 1 258 ? 15.492 23.391 -5.289 1 54.97 258 THR A CA 1
ATOM 1944 C C . THR A 1 258 ? 16.703 24 -4.574 1 54.97 258 THR A C 1
ATOM 1946 O O . THR A 1 258 ? 17.562 24.609 -5.207 1 54.97 258 THR A O 1
ATOM 1949 N N . ALA A 1 259 ? 16.578 24.188 -3.271 1 51.53 259 ALA A N 1
ATOM 1950 C CA . ALA A 1 259 ? 17.625 24.812 -2.471 1 51.53 259 ALA A CA 1
ATOM 1951 C C . ALA A 1 259 ? 18.984 24.188 -2.779 1 51.53 259 ALA A C 1
ATOM 1953 O O . ALA A 1 259 ? 20.016 24.875 -2.781 1 51.53 259 ALA A O 1
ATOM 1954 N N . HIS A 1 260 ? 19.062 22.75 -3.16 1 55.5 260 HIS A N 1
ATOM 1955 C CA . HIS A 1 260 ? 20.406 22.172 -3.1 1 55.5 260 HIS A CA 1
ATOM 1956 C C . HIS A 1 260 ? 20.75 21.453 -4.395 1 55.5 260 HIS A C 1
ATOM 1958 O O . HIS A 1 260 ? 21.828 20.859 -4.508 1 55.5 260 HIS A O 1
ATOM 1964 N N . GLY A 1 261 ? 19.953 21.797 -5.379 1 65.5 261 GLY A N 1
ATOM 1965 C CA . GLY A 1 261 ? 20.281 21.172 -6.645 1 65.5 261 GLY A CA 1
ATOM 1966 C C . GLY A 1 261 ? 20.344 19.656 -6.562 1 65.5 261 GLY A C 1
ATOM 1967 O O . GLY A 1 261 ? 20.875 19 -7.469 1 65.5 261 GLY A O 1
ATOM 1968 N N . ARG A 1 262 ? 20.062 19.109 -5.387 1 82.06 262 ARG A N 1
ATOM 1969 C CA . ARG A 1 262 ? 20.094 17.656 -5.188 1 82.06 262 ARG A CA 1
ATOM 1970 C C . ARG A 1 262 ? 18.688 17.094 -5.102 1 82.06 262 ARG A C 1
ATOM 1972 O O . ARG A 1 262 ? 17.734 17.812 -4.824 1 82.06 262 ARG A O 1
ATOM 1979 N N . ALA A 1 263 ? 18.594 15.891 -5.332 1 89.44 263 ALA A N 1
ATOM 1980 C CA . ALA A 1 263 ? 17.328 15.18 -5.18 1 89.44 263 ALA A CA 1
ATOM 1981 C C . ALA A 1 263 ? 16.828 15.25 -3.742 1 89.44 263 ALA A C 1
ATOM 1983 O O . ALA A 1 263 ? 17.625 15.18 -2.797 1 89.44 263 ALA A O 1
ATOM 1984 N N . PRO A 1 264 ? 15.539 15.484 -3.617 1 92.62 264 PRO A N 1
ATOM 1985 C CA . PRO A 1 264 ? 15 15.5 -2.256 1 92.62 264 PRO A CA 1
ATOM 1986 C C . PRO A 1 264 ? 15.344 14.234 -1.47 1 92.62 264 PRO A C 1
ATOM 1988 O O . PRO A 1 264 ? 15.32 13.133 -2.025 1 92.62 264 PRO A O 1
ATOM 1991 N N . ARG A 1 265 ? 15.648 14.43 -0.219 1 93.44 265 ARG A N 1
ATOM 1992 C CA . ARG A 1 265 ? 15.922 13.305 0.667 1 93.44 265 ARG A CA 1
ATOM 1993 C C . ARG A 1 265 ? 14.633 12.57 1.033 1 93.44 265 ARG A C 1
ATOM 1995 O O . ARG A 1 265 ? 14.641 11.359 1.253 1 93.44 265 ARG A O 1
ATOM 2002 N N . ALA A 1 266 ? 13.586 13.336 1.04 1 97.12 266 ALA A N 1
ATOM 2003 C CA . ALA A 1 266 ? 12.305 12.773 1.455 1 97.12 266 ALA A CA 1
ATOM 2004 C C . ALA A 1 266 ? 11.805 11.75 0.444 1 97.12 266 ALA A C 1
ATOM 2006 O O . ALA A 1 266 ? 11.953 11.938 -0.766 1 97.12 266 ALA A O 1
ATOM 2007 N N . ARG A 1 267 ? 11.234 10.68 0.964 1 98 267 ARG A N 1
ATOM 2008 C CA . ARG A 1 267 ? 10.445 9.758 0.143 1 98 267 ARG A CA 1
ATOM 2009 C C . ARG A 1 267 ? 8.992 10.211 0.051 1 98 267 ARG A C 1
ATOM 2011 O O . ARG A 1 267 ? 8.406 10.625 1.05 1 98 267 ARG A O 1
ATOM 2018 N N . PHE A 1 268 ? 8.484 10.172 -1.167 1 97.81 268 PHE A N 1
ATOM 2019 C CA . PHE A 1 268 ? 7.141 10.688 -1.402 1 97.81 268 PHE A CA 1
ATOM 2020 C C . PHE A 1 268 ? 6.145 9.547 -1.563 1 97.81 268 PHE A C 1
ATOM 2022 O O . PHE A 1 268 ? 6.43 8.555 -2.24 1 97.81 268 PHE A O 1
ATOM 2029 N N . LEU A 1 269 ? 4.996 9.602 -0.931 1 98.75 269 LEU A N 1
ATOM 2030 C CA . LEU A 1 269 ? 3.84 8.742 -1.151 1 98.75 269 LEU A CA 1
ATOM 2031 C C . LEU A 1 269 ? 2.607 9.57 -1.507 1 98.75 269 LEU A C 1
ATOM 2033 O O . LEU A 1 269 ? 2.164 10.398 -0.715 1 98.75 269 LEU A O 1
ATOM 2037 N N . LEU A 1 270 ? 2.123 9.383 -2.689 1 98.31 270 LEU A N 1
ATOM 2038 C CA . LEU A 1 270 ? 0.899 10.039 -3.137 1 98.31 270 LEU A CA 1
ATOM 2039 C C . LEU A 1 270 ? -0.252 9.039 -3.221 1 98.31 270 LEU A C 1
ATOM 2041 O O . LEU A 1 270 ? -0.233 8.133 -4.055 1 98.31 270 LEU A O 1
ATOM 2045 N N . CYS A 1 271 ? -1.268 9.18 -2.367 1 98.75 271 CYS A N 1
ATOM 2046 C CA . CYS A 1 271 ? -2.477 8.367 -2.398 1 98.75 271 CYS A CA 1
ATOM 2047 C C . CYS A 1 271 ? -3.621 9.109 -3.068 1 98.75 271 CYS A C 1
ATOM 2049 O O . CYS A 1 271 ? -4.062 10.148 -2.574 1 98.75 271 CYS A O 1
ATOM 2051 N N . HIS A 1 272 ? -4.086 8.562 -4.145 1 98 272 HIS A N 1
ATOM 2052 C CA . HIS A 1 272 ? -4.973 9.289 -5.043 1 98 272 HIS A CA 1
ATOM 2053 C C . HIS A 1 272 ? -6.129 8.414 -5.512 1 98 272 HIS A C 1
ATOM 2055 O O . HIS A 1 272 ? -5.938 7.238 -5.809 1 98 272 HIS A O 1
ATOM 2061 N N . ALA A 1 273 ? -7.348 9.023 -5.5 1 97.94 273 ALA A N 1
ATOM 2062 C CA . ALA A 1 273 ? -8.477 8.383 -6.168 1 97.94 273 ALA A CA 1
ATOM 2063 C C . ALA A 1 273 ? -8.633 8.891 -7.598 1 97.94 273 ALA A C 1
ATOM 2065 O O . ALA A 1 273 ? -8.773 10.102 -7.82 1 97.94 273 ALA A O 1
ATOM 2066 N N . LYS A 1 274 ? -8.648 8.008 -8.516 1 96.56 274 LYS A N 1
ATOM 2067 C CA . LYS A 1 274 ? -8.766 8.383 -9.922 1 96.56 274 LYS A CA 1
ATOM 2068 C C . LYS A 1 274 ? -10.039 9.188 -10.172 1 96.56 274 LYS A C 1
ATOM 2070 O O . LYS A 1 274 ? -10.055 10.102 -10.992 1 96.56 274 LYS A O 1
ATOM 2075 N N . GLY A 1 275 ? -11.094 8.875 -9.477 1 96 275 GLY A N 1
ATOM 2076 C CA . GLY A 1 275 ? -12.391 9.508 -9.672 1 96 275 GLY A CA 1
ATOM 2077 C C . GLY A 1 275 ? -12.539 10.812 -8.906 1 96 275 GLY A C 1
ATOM 2078 O O . GLY A 1 275 ? -13.633 11.375 -8.836 1 96 275 GLY A O 1
ATOM 2079 N N . ASP A 1 276 ? -11.492 11.289 -8.234 1 97.19 276 ASP A N 1
ATOM 2080 C CA . ASP A 1 276 ? -11.531 12.562 -7.516 1 97.19 276 ASP A CA 1
ATOM 2081 C C . ASP A 1 276 ? -11.68 13.734 -8.484 1 97.19 276 ASP A C 1
ATOM 2083 O O . ASP A 1 276 ? -10.773 14.031 -9.258 1 97.19 276 ASP A O 1
ATOM 2087 N N . PRO A 1 277 ? -12.805 14.43 -8.438 1 95.5 277 PRO A N 1
ATOM 2088 C CA . PRO A 1 277 ? -13.047 15.469 -9.445 1 95.5 277 PRO A CA 1
ATOM 2089 C C . PRO A 1 277 ? -12.219 16.734 -9.211 1 95.5 277 PRO A C 1
ATOM 2091 O O . PRO A 1 277 ? -12.148 17.594 -10.078 1 95.5 277 PRO A O 1
ATOM 2094 N N . PHE A 1 278 ? -11.594 16.844 -8.062 1 94.56 278 PHE A N 1
ATOM 2095 C CA . PHE A 1 278 ? -10.82 18.031 -7.754 1 94.56 278 PHE A CA 1
ATOM 2096 C C . PHE A 1 278 ? -9.391 17.906 -8.266 1 94.56 278 PHE A C 1
ATOM 2098 O O . PHE A 1 278 ? -8.625 18.875 -8.219 1 94.56 278 PHE A O 1
ATOM 2105 N N . ILE A 1 279 ? -9.023 16.75 -8.727 1 94.38 279 ILE A N 1
ATOM 2106 C CA . ILE A 1 279 ? -7.664 16.484 -9.18 1 94.38 279 ILE A CA 1
ATOM 2107 C C . ILE A 1 279 ? -7.695 15.945 -10.609 1 94.38 279 ILE A C 1
ATOM 2109 O O . ILE A 1 279 ? -7.754 14.734 -10.82 1 94.38 279 ILE A O 1
ATOM 2113 N N . PRO A 1 280 ? -7.559 16.828 -11.539 1 90.69 280 PRO A N 1
ATOM 2114 C CA . PRO A 1 280 ? -7.512 16.344 -12.914 1 90.69 280 PRO A CA 1
ATOM 2115 C C . PRO A 1 280 ? -6.348 15.391 -13.164 1 90.69 280 PRO A C 1
ATOM 2117 O O . PRO A 1 280 ? -5.277 15.539 -12.57 1 90.69 280 PRO A O 1
ATOM 2120 N N . ALA A 1 281 ? -6.555 14.469 -14.062 1 90.62 281 ALA A N 1
ATOM 2121 C CA . ALA A 1 281 ? -5.527 13.484 -14.391 1 90.62 281 ALA A CA 1
ATOM 2122 C C . ALA A 1 281 ? -4.227 14.172 -14.805 1 90.62 281 ALA A C 1
ATOM 2124 O O . ALA A 1 281 ? -3.137 13.711 -14.445 1 90.62 281 ALA A O 1
ATOM 2125 N N . SER A 1 282 ? -4.34 15.266 -15.508 1 90.25 282 SER A N 1
ATOM 2126 C CA . SER A 1 282 ? -3.16 15.992 -15.969 1 90.25 282 SER A CA 1
ATOM 2127 C C . SER A 1 282 ? -2.369 16.562 -14.797 1 90.25 282 SER A C 1
ATOM 2129 O O . SER A 1 282 ? -1.139 16.625 -14.844 1 90.25 282 SER A O 1
ATOM 2131 N N . ALA A 1 283 ? -3.09 16.984 -13.773 1 91.38 283 ALA A N 1
ATOM 2132 C CA . ALA A 1 283 ? -2.418 17.531 -12.594 1 91.38 283 ALA A CA 1
ATOM 2133 C C . ALA A 1 283 ? -1.646 16.438 -11.859 1 91.38 283 ALA A C 1
ATOM 2135 O O . ALA A 1 283 ? -0.52 16.656 -11.406 1 91.38 283 ALA A O 1
ATOM 2136 N N . PHE A 1 284 ? -2.25 15.312 -11.781 1 94 284 PHE A N 1
ATOM 2137 C CA . PHE A 1 284 ? -1.591 14.172 -11.148 1 94 284 PHE A CA 1
ATOM 2138 C C . PHE A 1 284 ? -0.338 13.773 -11.922 1 94 284 PHE A C 1
ATOM 2140 O O . PHE A 1 284 ? 0.737 13.625 -11.336 1 94 284 PHE A O 1
ATOM 2147 N N . ASP A 1 285 ? -0.484 13.672 -13.211 1 91.69 285 ASP A N 1
ATOM 2148 C CA . ASP A 1 285 ? 0.634 13.289 -14.07 1 91.69 285 ASP A CA 1
ATOM 2149 C C . ASP A 1 285 ? 1.761 14.312 -13.992 1 91.69 285 ASP A C 1
ATOM 2151 O O . ASP A 1 285 ? 2.938 13.953 -13.945 1 91.69 285 ASP A O 1
ATOM 2155 N N . ALA A 1 286 ? 1.38 15.523 -13.969 1 91.25 286 ALA A N 1
ATOM 2156 C CA . ALA A 1 286 ? 2.367 16.594 -13.883 1 91.25 286 ALA A CA 1
ATOM 2157 C C . ALA A 1 286 ? 3.127 16.531 -12.562 1 91.25 286 ALA A C 1
ATOM 2159 O O . ALA A 1 286 ? 4.34 16.766 -12.523 1 91.25 286 ALA A O 1
ATOM 2160 N N . CYS A 1 287 ? 2.439 16.266 -11.492 1 92.75 287 CYS A N 1
ATOM 2161 C CA . CYS A 1 287 ? 3.074 16.156 -10.18 1 92.75 287 CYS A CA 1
ATOM 2162 C C . CYS A 1 287 ? 4.102 15.023 -10.172 1 92.75 287 CYS A C 1
ATOM 2164 O O . CYS A 1 287 ? 5.234 15.219 -9.734 1 92.75 287 CYS A O 1
ATOM 2166 N N . VAL A 1 288 ? 3.74 13.898 -10.688 1 93.5 288 VAL A N 1
ATOM 2167 C CA . VAL A 1 288 ? 4.629 12.742 -10.719 1 93.5 288 VAL A CA 1
ATOM 2168 C C . VAL A 1 288 ? 5.832 13.039 -11.609 1 93.5 288 VAL A C 1
ATOM 2170 O O . VAL A 1 288 ? 6.973 12.734 -11.242 1 93.5 288 VAL A O 1
ATOM 2173 N N . ALA A 1 289 ? 5.586 13.648 -12.734 1 91.31 289 ALA A N 1
ATOM 2174 C CA . ALA A 1 289 ? 6.668 14 -13.656 1 91.31 289 ALA A CA 1
ATOM 2175 C C . ALA A 1 289 ? 7.66 14.945 -12.984 1 91.31 289 ALA A C 1
ATOM 2177 O O . ALA A 1 289 ? 8.867 14.836 -13.203 1 91.31 289 ALA A O 1
ATOM 2178 N N . GLN A 1 290 ? 7.129 15.836 -12.25 1 90.56 290 GLN A N 1
ATOM 2179 C CA . GLN A 1 290 ? 7.992 16.766 -11.539 1 90.56 290 GLN A CA 1
ATOM 2180 C C . GLN A 1 290 ? 8.867 16.047 -10.523 1 90.56 290 GLN A C 1
ATOM 2182 O O . GLN A 1 290 ? 10.055 16.344 -10.391 1 90.56 290 GLN A O 1
ATOM 2187 N N . LEU A 1 291 ? 8.281 15.156 -9.781 1 92.12 291 LEU A N 1
ATOM 2188 C CA . LEU A 1 291 ? 9.062 14.383 -8.82 1 92.12 291 LEU A CA 1
ATOM 2189 C C . LEU A 1 291 ? 10.156 13.586 -9.523 1 92.12 291 LEU A C 1
ATOM 2191 O O . LEU A 1 291 ? 11.281 13.5 -9.031 1 92.12 291 LEU A O 1
ATOM 2195 N N . GLU A 1 292 ? 9.82 13.078 -10.656 1 90.44 292 GLU A N 1
ATOM 2196 C CA . GLU A 1 292 ? 10.797 12.336 -11.453 1 90.44 292 GLU A CA 1
ATOM 2197 C C . GLU A 1 292 ? 11.953 13.242 -11.883 1 90.44 292 GLU A C 1
ATOM 2199 O O . GLU A 1 292 ? 13.117 12.852 -11.781 1 90.44 292 GLU A O 1
ATOM 2204 N N . ALA A 1 293 ? 11.594 14.375 -12.344 1 88.94 293 ALA A N 1
ATOM 2205 C CA . ALA A 1 293 ? 12.594 15.32 -12.828 1 88.94 293 ALA A CA 1
ATOM 2206 C C . ALA A 1 293 ? 13.547 15.742 -11.711 1 88.94 293 ALA A C 1
ATOM 2208 O O . ALA A 1 293 ? 14.727 16 -11.953 1 88.94 293 ALA A O 1
ATOM 2209 N N . LEU A 1 294 ? 13.047 15.711 -10.508 1 89.88 294 LEU A N 1
ATOM 2210 C CA . LEU A 1 294 ? 13.844 16.094 -9.344 1 89.88 294 LEU A CA 1
ATOM 2211 C C . LEU A 1 294 ? 14.711 14.938 -8.867 1 89.88 294 LEU A C 1
ATOM 2213 O O . LEU A 1 294 ? 15.539 15.102 -7.973 1 89.88 294 LEU A O 1
ATOM 2217 N N . GLY A 1 295 ? 14.484 13.773 -9.453 1 91.88 295 GLY A N 1
ATOM 2218 C CA . GLY A 1 295 ? 15.18 12.586 -8.992 1 91.88 295 GLY A CA 1
ATOM 2219 C C . GLY A 1 295 ? 14.664 12.07 -7.66 1 91.88 295 GLY A C 1
ATOM 2220 O O . GLY A 1 295 ? 15.375 11.359 -6.941 1 91.88 295 GLY A O 1
ATOM 2221 N N . ALA A 1 296 ? 13.445 12.461 -7.305 1 93.69 296 ALA A N 1
ATOM 2222 C CA . ALA A 1 296 ? 12.859 12.062 -6.031 1 93.69 296 ALA A CA 1
ATOM 2223 C C . ALA A 1 296 ? 12.477 10.578 -6.047 1 93.69 296 ALA A C 1
ATOM 2225 O O . ALA A 1 296 ? 12.172 10.023 -7.102 1 93.69 296 ALA A O 1
ATOM 2226 N N . ARG A 1 297 ? 12.562 9.914 -4.898 1 96.19 297 ARG A N 1
ATOM 2227 C CA . ARG A 1 297 ? 11.961 8.602 -4.691 1 96.19 297 ARG A CA 1
ATOM 2228 C C . ARG A 1 297 ? 10.484 8.727 -4.34 1 96.19 297 ARG A C 1
ATOM 2230 O O . ARG A 1 297 ? 10.133 9.359 -3.346 1 96.19 297 ARG A O 1
ATOM 2237 N N . TRP A 1 298 ? 9.672 8.164 -5.199 1 97.25 298 TRP A N 1
ATOM 2238 C CA . TRP A 1 298 ? 8.242 8.359 -4.988 1 97.25 298 TRP A CA 1
ATOM 2239 C C . TRP A 1 298 ? 7.477 7.055 -5.188 1 97.25 298 TRP A C 1
ATOM 2241 O O . TRP A 1 298 ? 7.957 6.145 -5.871 1 97.25 298 TRP A O 1
ATOM 2251 N N . THR A 1 299 ? 6.402 6.906 -4.5 1 98.56 299 THR A N 1
ATOM 2252 C CA . THR A 1 299 ? 5.383 5.871 -4.637 1 98.56 299 THR A CA 1
ATOM 2253 C C . THR A 1 299 ? 4.008 6.496 -4.852 1 98.56 299 THR A C 1
ATOM 2255 O O . THR A 1 299 ? 3.652 7.477 -4.195 1 98.56 299 THR A O 1
ATOM 2258 N N . THR A 1 300 ? 3.303 6.008 -5.844 1 98.38 300 THR A N 1
ATOM 2259 C CA . THR A 1 300 ? 1.904 6.398 -5.98 1 98.38 300 THR A CA 1
ATOM 2260 C C . THR A 1 300 ? 0.983 5.211 -5.711 1 98.38 300 THR A C 1
ATOM 2262 O O . THR A 1 300 ? 1.291 4.082 -6.098 1 98.38 300 THR A O 1
ATOM 2265 N N . LEU A 1 301 ? 0.038 5.418 -4.949 1 98.69 301 LEU A N 1
ATOM 2266 C CA . LEU A 1 301 ? -1.083 4.52 -4.707 1 98.69 301 LEU A CA 1
ATOM 2267 C C . LEU A 1 301 ? -2.379 5.102 -5.262 1 98.69 301 LEU A C 1
ATOM 2269 O O . LEU A 1 301 ? -2.926 6.055 -4.703 1 98.69 301 LEU A O 1
ATOM 2273 N N . VAL A 1 302 ? -2.861 4.531 -6.367 1 98.56 302 VAL A N 1
ATOM 2274 C CA . VAL A 1 302 ? -4.012 5.094 -7.066 1 98.56 302 VAL A CA 1
ATOM 2275 C C . VAL A 1 302 ? -5.172 4.102 -7.031 1 98.56 302 VAL A C 1
ATOM 2277 O O . VAL A 1 302 ? -4.992 2.914 -7.309 1 98.56 302 VAL A O 1
ATOM 2280 N N . PHE A 1 303 ? -6.32 4.602 -6.68 1 98.44 303 PHE A N 1
ATOM 2281 C CA . PHE A 1 303 ? -7.523 3.785 -6.57 1 98.44 303 PHE A CA 1
ATOM 2282 C C . PHE A 1 303 ? -8.492 4.098 -7.703 1 98.44 303 PHE A C 1
ATOM 2284 O O . PHE A 1 303 ? -8.883 5.254 -7.898 1 98.44 303 PHE A O 1
ATOM 2291 N N . GLY A 1 304 ? -8.859 3.062 -8.445 1 96.88 304 GLY A N 1
ATOM 2292 C CA . GLY A 1 304 ? -9.938 3.174 -9.422 1 96.88 304 GLY A CA 1
ATOM 2293 C C . GLY A 1 304 ? -11.273 2.686 -8.891 1 96.88 304 GLY A C 1
ATOM 2294 O O . GLY A 1 304 ? -11.336 2.09 -7.816 1 96.88 304 GLY A O 1
ATOM 2295 N N . GLY A 1 305 ? -12.289 2.922 -9.578 1 93.19 305 GLY A N 1
ATOM 2296 C CA . GLY A 1 305 ? -13.625 2.535 -9.156 1 93.19 305 GLY A CA 1
ATOM 2297 C C . GLY A 1 305 ? -14.383 3.658 -8.477 1 93.19 305 GLY A C 1
ATOM 2298 O O . GLY A 1 305 ? -14.484 4.762 -9.016 1 93.19 305 GLY A O 1
ATOM 2299 N N . GLU A 1 306 ? -14.805 3.373 -7.156 1 92.44 306 GLU A N 1
ATOM 2300 C CA . GLU A 1 306 ? -15.781 4.262 -6.539 1 92.44 306 GLU A CA 1
ATOM 2301 C C . GLU A 1 306 ? -15.109 5.277 -5.621 1 92.44 306 GLU A C 1
ATOM 2303 O O . GLU A 1 306 ? -15.75 6.203 -5.129 1 92.44 306 GLU A O 1
ATOM 2308 N N . ALA A 1 307 ? -13.859 5.145 -5.398 1 96.12 307 ALA A N 1
ATOM 2309 C CA . ALA A 1 307 ? -13.164 6.082 -4.527 1 96.12 307 ALA A CA 1
ATOM 2310 C C . ALA A 1 307 ? -13.211 7.5 -5.09 1 96.12 307 ALA A C 1
ATOM 2312 O O . ALA A 1 307 ? -13.094 7.699 -6.301 1 96.12 307 ALA A O 1
ATOM 2313 N N . ARG A 1 308 ? -13.484 8.484 -4.195 1 98 308 ARG A N 1
ATOM 2314 C CA . A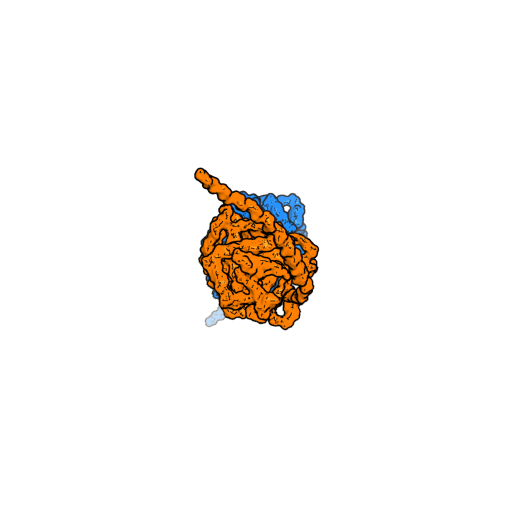RG A 1 308 ? -13.586 9.898 -4.535 1 98 308 ARG A CA 1
ATOM 2315 C C . ARG A 1 308 ? -12.742 10.75 -3.594 1 98 308 ARG A C 1
ATOM 2317 O O . ARG A 1 308 ? -11.836 10.242 -2.936 1 98 308 ARG A O 1
ATOM 2324 N N . HIS A 1 309 ? -12.953 12.062 -3.678 1 98.25 309 HIS A N 1
ATOM 2325 C CA . HIS A 1 309 ? -12.227 12.953 -2.779 1 98.25 309 HIS A CA 1
ATOM 2326 C C . HIS A 1 309 ? -12.523 12.617 -1.32 1 98.25 309 HIS A C 1
ATOM 2328 O O . HIS A 1 309 ? -13.656 12.297 -0.97 1 98.25 309 HIS A O 1
ATOM 2334 N N . SER A 1 310 ? -11.516 12.695 -0.464 1 98.56 310 SER A N 1
ATOM 2335 C CA . SER A 1 310 ? -11.625 12.461 0.971 1 98.56 310 SER A CA 1
ATOM 2336 C C . SER A 1 310 ? -12.008 11.016 1.265 1 98.56 310 SER A C 1
ATOM 2338 O O . SER A 1 310 ? -12.719 10.742 2.232 1 98.56 310 SER A O 1
ATOM 2340 N N . PHE A 1 311 ? -11.531 10.062 0.432 1 98.69 311 PHE A N 1
ATOM 2341 C CA . PHE A 1 311 ? -11.844 8.648 0.576 1 98.69 311 PHE A CA 1
ATOM 2342 C C . PHE A 1 311 ? -11.352 8.117 1.918 1 98.69 311 PHE A C 1
ATOM 2344 O O . PHE A 1 311 ? -11.742 7.031 2.344 1 98.69 311 PHE A O 1
ATOM 2351 N N . THR A 1 312 ? -10.578 8.867 2.678 1 98.75 312 THR A N 1
ATOM 2352 C CA . THR A 1 312 ? -9.977 8.422 3.926 1 98.75 312 THR A CA 1
ATOM 2353 C C . THR A 1 312 ? -10.891 8.719 5.109 1 98.75 312 THR A C 1
ATOM 2355 O O . THR A 1 312 ? -10.68 8.203 6.211 1 98.75 312 THR A O 1
ATOM 2358 N N . ASN A 1 313 ? -11.844 9.602 4.992 1 98.69 313 ASN A N 1
ATOM 2359 C CA . ASN A 1 313 ? -12.625 10.133 6.105 1 98.69 313 ASN A CA 1
ATOM 2360 C C . ASN A 1 313 ? -14 9.477 6.188 1 98.69 313 ASN A C 1
ATOM 2362 O O . ASN A 1 313 ? -14.875 9.75 5.359 1 98.69 313 ASN A O 1
ATOM 2366 N N . PRO A 1 314 ? -14.281 8.641 7.215 1 98.12 314 PRO A N 1
ATOM 2367 C CA . PRO A 1 314 ? -15.562 7.949 7.32 1 98.12 314 PRO A CA 1
ATOM 2368 C C . PRO A 1 314 ? -16.75 8.906 7.41 1 98.12 314 PRO A C 1
ATOM 2370 O O . PRO A 1 314 ? -17.875 8.539 7.055 1 98.12 314 PRO A O 1
ATOM 2373 N N . ALA A 1 315 ? -16.516 10.125 7.859 1 97.31 315 ALA A N 1
ATOM 2374 C CA . ALA A 1 315 ? -17.609 11.094 7.973 1 97.31 315 ALA A CA 1
ATOM 2375 C C . ALA A 1 315 ? -18.203 11.398 6.605 1 97.31 315 ALA A C 1
ATOM 2377 O O . ALA A 1 315 ? -19.344 11.883 6.516 1 97.31 315 ALA A O 1
ATOM 2378 N N . GLN A 1 316 ? -17.453 11.133 5.582 1 97.56 316 GLN A N 1
ATOM 2379 C CA . GLN A 1 316 ? -17.922 11.438 4.23 1 97.56 316 GLN A CA 1
ATOM 2380 C C . GLN A 1 316 ? -19.016 10.484 3.791 1 97.56 316 GLN A C 1
ATOM 2382 O O . GLN A 1 316 ? -19.688 10.719 2.783 1 97.56 316 GLN A O 1
ATOM 2387 N N . ALA A 1 317 ? -19.219 9.398 4.527 1 96.56 317 ALA A N 1
ATOM 2388 C CA . ALA A 1 317 ? -20.344 8.516 4.266 1 96.56 317 ALA A CA 1
ATOM 2389 C C . ALA A 1 317 ? -21.672 9.25 4.438 1 96.56 317 ALA A C 1
ATOM 2391 O O . ALA A 1 317 ? -22.688 8.844 3.889 1 96.56 317 ALA A O 1
ATOM 2392 N N . LEU A 1 318 ? -21.625 10.352 5.172 1 96.62 318 LEU A N 1
ATOM 2393 C CA . LEU A 1 318 ? -22.828 11.125 5.453 1 96.62 318 LEU A CA 1
ATOM 2394 C C . LEU A 1 318 ? -22.844 12.422 4.648 1 96.62 318 LEU A C 1
ATOM 2396 O O . LEU A 1 318 ? -23.688 13.281 4.871 1 96.62 318 LEU A O 1
ATOM 2400 N N . ASN A 1 319 ? -21.875 12.625 3.789 1 96 319 ASN A N 1
ATOM 2401 C CA . ASN A 1 319 ? -21.797 13.812 2.941 1 96 319 ASN A CA 1
ATOM 2402 C C . ASN A 1 319 ? -22.625 13.648 1.673 1 96 319 ASN A C 1
ATOM 2404 O O . ASN A 1 319 ? -22.375 12.75 0.867 1 96 319 ASN A O 1
ATOM 2408 N N . PRO A 1 320 ? -23.641 14.445 1.459 1 95.19 320 PRO A N 1
ATOM 2409 C CA . PRO A 1 320 ? -24.5 14.289 0.281 1 95.19 320 PRO A CA 1
ATOM 2410 C C . PRO A 1 320 ? -23.812 14.719 -1.012 1 95.19 320 PRO A C 1
ATOM 2412 O O . PRO A 1 320 ? -24.312 14.445 -2.105 1 95.19 320 PRO A O 1
ATOM 2415 N N . ASP A 1 321 ? -22.688 15.469 -0.941 1 96.19 321 ASP A N 1
ATOM 2416 C CA . ASP A 1 321 ? -21.953 15.906 -2.121 1 96.19 321 ASP A CA 1
ATOM 2417 C C . ASP A 1 321 ? -21.266 14.727 -2.807 1 96.19 321 ASP A C 1
ATOM 2419 O O . ASP A 1 321 ? -20.391 14.086 -2.221 1 96.19 321 ASP A O 1
ATOM 2423 N N . ALA A 1 322 ? -21.594 14.461 -4.062 1 95.75 322 ALA A N 1
ATOM 2424 C CA . ALA A 1 322 ? -21.125 13.289 -4.801 1 95.75 322 ALA A CA 1
ATOM 2425 C C . ALA A 1 322 ? -19.625 13.367 -5.074 1 95.75 322 ALA A C 1
ATOM 2427 O O . ALA A 1 322 ? -19.016 12.375 -5.469 1 95.75 322 ALA A O 1
ATOM 2428 N N . ALA A 1 323 ? -19 14.539 -4.875 1 97 323 ALA A N 1
ATOM 2429 C CA . ALA A 1 323 ? -17.562 14.695 -5.082 1 97 323 ALA A CA 1
ATOM 2430 C C . ALA A 1 323 ? -16.781 13.984 -3.984 1 97 323 ALA A C 1
ATOM 2432 O O . ALA A 1 323 ? -15.57 13.758 -4.125 1 97 323 ALA A O 1
ATOM 2433 N N . PHE A 1 324 ? -17.5 13.695 -2.887 1 97.5 324 PHE A N 1
ATOM 2434 C CA . PHE A 1 324 ? -16.875 13.086 -1.72 1 97.5 324 PHE A CA 1
ATOM 2435 C C . PHE A 1 324 ? -17.453 11.688 -1.472 1 97.5 324 PHE A C 1
ATOM 2437 O O . PHE A 1 324 ? -18.641 11.453 -1.687 1 97.5 324 PHE A O 1
ATOM 2444 N N . ALA A 1 325 ? -16.609 10.773 -1.075 1 97.19 325 ALA A N 1
ATOM 2445 C CA . ALA A 1 325 ? -17.078 9.438 -0.691 1 97.19 325 ALA A CA 1
ATOM 2446 C C . ALA A 1 325 ? -16.047 8.719 0.16 1 97.19 325 ALA A C 1
ATOM 2448 O O . ALA A 1 325 ? -14.859 8.664 -0.199 1 97.19 325 ALA A O 1
ATOM 2449 N N . TYR A 1 326 ? -16.562 8.203 1.326 1 97.75 326 TYR A N 1
ATOM 2450 C CA . TYR A 1 326 ? -15.703 7.312 2.1 1 97.75 326 TYR A CA 1
ATOM 2451 C C . TYR A 1 326 ? -15.516 5.977 1.389 1 97.75 326 TYR A C 1
ATOM 2453 O O . TYR A 1 326 ? -16.469 5.414 0.851 1 97.75 326 TYR A O 1
ATOM 2461 N N . ASP A 1 327 ? -14.25 5.512 1.268 1 97.81 327 ASP A N 1
ATOM 2462 C CA . ASP A 1 327 ? -13.914 4.18 0.768 1 97.81 327 ASP A CA 1
ATOM 2463 C C . ASP A 1 327 ? -13.047 3.424 1.77 1 97.81 327 ASP A C 1
ATOM 2465 O O . ASP A 1 327 ? -11.852 3.699 1.897 1 97.81 327 ASP A O 1
ATOM 2469 N N . ALA A 1 328 ? -13.664 2.471 2.441 1 96.44 328 ALA A N 1
ATOM 2470 C CA . ALA A 1 328 ? -13.016 1.802 3.564 1 96.44 328 ALA A CA 1
ATOM 2471 C C . ALA A 1 328 ? -11.734 1.104 3.119 1 96.44 328 ALA A C 1
ATOM 2473 O O . ALA A 1 328 ? -10.711 1.165 3.811 1 96.44 328 ALA A O 1
ATOM 2474 N N . MET A 1 329 ? -11.719 0.432 1.997 1 95.12 329 MET A N 1
ATOM 2475 C CA . MET A 1 329 ? -10.547 -0.288 1.517 1 95.12 329 MET A CA 1
ATOM 2476 C C . MET A 1 329 ? -9.43 0.68 1.153 1 95.12 329 MET A C 1
ATOM 2478 O O . MET A 1 329 ? -8.281 0.489 1.561 1 95.12 329 MET A O 1
ATOM 2482 N N . ALA A 1 330 ? -9.758 1.718 0.372 1 98 330 ALA A N 1
ATOM 2483 C CA . ALA A 1 330 ? -8.75 2.705 -0.017 1 98 330 ALA A CA 1
ATOM 2484 C C . ALA A 1 330 ? -8.156 3.391 1.207 1 98 330 ALA A C 1
ATOM 2486 O O . ALA A 1 330 ? -6.945 3.625 1.266 1 98 330 ALA A O 1
ATOM 2487 N N . ALA A 1 331 ? -9.047 3.689 2.189 1 98.31 331 ALA A N 1
ATOM 2488 C CA . ALA A 1 331 ? -8.594 4.312 3.43 1 98.31 331 ALA A CA 1
ATOM 2489 C C . ALA A 1 331 ? -7.598 3.418 4.16 1 98.31 331 ALA A C 1
ATOM 2491 O O . ALA A 1 331 ? -6.52 3.871 4.555 1 98.31 331 ALA A O 1
ATOM 2492 N N . ARG A 1 332 ? -7.918 2.217 4.266 1 97.19 332 ARG A N 1
ATOM 2493 C CA . ARG A 1 332 ? -7.082 1.278 5.008 1 97.19 332 ARG A CA 1
ATOM 2494 C C . ARG A 1 332 ? -5.762 1.031 4.285 1 97.19 332 ARG A C 1
ATOM 2496 O O . ARG A 1 332 ? -4.691 1.118 4.887 1 97.19 332 ARG A O 1
ATOM 2503 N N . THR A 1 333 ? -5.836 0.719 3.002 1 97.69 333 THR A N 1
ATOM 2504 C CA . THR A 1 333 ? -4.641 0.392 2.23 1 97.69 333 THR A CA 1
ATOM 2505 C C . THR A 1 333 ? -3.68 1.575 2.195 1 97.69 333 THR A C 1
ATOM 2507 O O . THR A 1 333 ? -2.473 1.405 2.375 1 97.69 333 THR A O 1
ATOM 2510 N N . SER A 1 334 ? -4.195 2.777 1.966 1 98.69 334 SER A N 1
ATOM 2511 C CA . SER A 1 334 ? -3.338 3.957 1.915 1 98.69 334 SER A CA 1
ATOM 2512 C C . SER A 1 334 ? -2.723 4.25 3.279 1 98.69 334 SER A C 1
ATOM 2514 O O . SER A 1 334 ? -1.562 4.656 3.369 1 98.69 334 SER A O 1
ATOM 2516 N N . TRP A 1 335 ? -3.488 4.035 4.328 1 98.69 335 TRP A N 1
ATOM 2517 C CA . TRP A 1 335 ? -2.973 4.266 5.672 1 98.69 335 TRP A CA 1
ATOM 2518 C C . TRP A 1 335 ? -1.875 3.264 6.016 1 98.69 335 TRP A C 1
ATOM 2520 O O . TRP A 1 335 ? -0.864 3.623 6.621 1 98.69 335 TRP A O 1
ATOM 2530 N N . LEU A 1 336 ? -2.033 2.039 5.625 1 97.88 336 LEU A N 1
ATOM 2531 C CA . LEU A 1 336 ? -1.01 1.023 5.84 1 97.88 336 LEU A CA 1
ATOM 2532 C C . LEU A 1 336 ? 0.278 1.385 5.105 1 97.88 336 LEU A C 1
ATOM 2534 O O . LEU A 1 336 ? 1.372 1.239 5.656 1 97.88 336 LEU A O 1
ATOM 2538 N N . ALA A 1 337 ? 0.091 1.828 3.893 1 98.44 337 ALA A N 1
ATOM 2539 C CA . ALA A 1 337 ? 1.263 2.248 3.129 1 98.44 337 ALA A CA 1
ATOM 2540 C C . ALA A 1 337 ? 1.97 3.418 3.807 1 98.44 337 ALA A C 1
ATOM 2542 O O . ALA A 1 337 ? 3.201 3.461 3.863 1 98.44 337 ALA A O 1
ATOM 2543 N N . ALA A 1 338 ? 1.193 4.336 4.293 1 98.81 338 ALA A N 1
ATOM 2544 C CA . ALA A 1 338 ? 1.759 5.484 4.992 1 98.81 338 ALA A CA 1
ATOM 2545 C C . ALA A 1 338 ? 2.521 5.051 6.238 1 98.81 338 ALA A C 1
ATOM 2547 O O . ALA A 1 338 ? 3.654 5.484 6.465 1 98.81 338 ALA A O 1
ATOM 2548 N N . LYS A 1 339 ? 1.923 4.203 7.023 1 98.44 339 LYS A N 1
ATOM 2549 C CA . LYS A 1 339 ? 2.576 3.717 8.234 1 98.44 339 LYS A CA 1
ATOM 2550 C C . LYS A 1 339 ? 3.881 2.998 7.902 1 98.44 339 LYS A C 1
ATOM 2552 O O . LYS A 1 339 ? 4.883 3.158 8.609 1 98.44 339 LYS A O 1
ATOM 2557 N N . ASP A 1 340 ? 3.848 2.223 6.879 1 97.69 340 ASP A N 1
ATOM 2558 C CA . ASP A 1 340 ? 5.047 1.499 6.469 1 97.69 340 ASP A CA 1
ATOM 2559 C C . ASP A 1 340 ? 6.172 2.465 6.098 1 97.69 340 ASP A C 1
ATOM 2561 O O . ASP A 1 340 ? 7.316 2.277 6.508 1 97.69 340 ASP A O 1
ATOM 2565 N N . LEU A 1 341 ? 5.832 3.496 5.344 1 98.44 341 LEU A N 1
ATOM 2566 C CA . LEU A 1 341 ? 6.832 4.484 4.949 1 98.44 341 LEU A CA 1
ATOM 2567 C C . LEU A 1 341 ? 7.398 5.203 6.168 1 98.44 341 LEU A C 1
ATOM 2569 O O . LEU A 1 341 ? 8.609 5.418 6.258 1 98.44 341 LEU A O 1
ATOM 2573 N N . LEU A 1 342 ? 6.543 5.543 7.082 1 98.69 342 LEU A N 1
ATOM 2574 C CA . LEU A 1 342 ? 6.98 6.234 8.289 1 98.69 342 LEU A CA 1
ATOM 2575 C C . LEU A 1 342 ? 7.879 5.34 9.133 1 98.69 342 LEU A C 1
ATOM 2577 O O . LEU A 1 342 ? 8.875 5.801 9.688 1 98.69 342 LEU A O 1
ATOM 2581 N N . ARG A 1 343 ? 7.543 4.098 9.242 1 97 343 ARG A N 1
ATOM 2582 C CA . ARG A 1 343 ? 8.375 3.16 9.984 1 97 343 ARG A CA 1
ATOM 2583 C C . ARG A 1 343 ? 9.766 3.055 9.367 1 97 343 ARG A C 1
ATOM 2585 O O . ARG A 1 343 ? 10.773 3.094 10.07 1 97 343 ARG A O 1
ATOM 2592 N N . GLU A 1 344 ? 9.789 2.947 8.109 1 95.62 344 GLU A N 1
ATOM 2593 C CA . GLU A 1 344 ? 11.047 2.762 7.391 1 95.62 344 GLU A CA 1
ATOM 2594 C C . GLU A 1 344 ? 11.93 4.008 7.488 1 95.62 344 GLU A C 1
ATOM 2596 O O . GLU A 1 344 ? 13.148 3.902 7.637 1 95.62 344 GLU A O 1
ATOM 2601 N N . THR A 1 345 ? 11.305 5.172 7.449 1 97.38 345 THR A N 1
ATOM 2602 C CA . THR A 1 345 ? 12.086 6.398 7.309 1 97.38 345 THR A CA 1
ATOM 2603 C C . THR A 1 345 ? 12.367 7.02 8.672 1 97.38 345 THR A C 1
ATOM 2605 O O . THR A 1 345 ? 13.375 7.699 8.852 1 97.38 345 THR A O 1
ATOM 2608 N N . LEU A 1 346 ? 11.469 6.727 9.609 1 97.62 346 LEU A N 1
ATOM 2609 C CA . LEU A 1 346 ? 11.578 7.473 10.859 1 97.62 346 LEU A CA 1
ATOM 2610 C C . LEU A 1 346 ? 11.906 6.539 12.023 1 97.62 346 LEU A C 1
ATOM 2612 O O . LEU A 1 346 ? 12.492 6.969 13.023 1 97.62 346 LEU A O 1
ATOM 2616 N N . LEU A 1 347 ? 11.531 5.297 11.945 1 91.69 347 LEU A N 1
ATOM 2617 C CA . LEU A 1 347 ? 11.57 4.469 13.148 1 91.69 347 LEU A CA 1
ATOM 2618 C C . LEU A 1 347 ? 12.617 3.367 13.016 1 91.69 347 LEU A C 1
ATOM 2620 O O . LEU A 1 347 ? 12.945 2.699 14 1 91.69 347 LEU A O 1
ATOM 2624 N N . GLU A 1 348 ? 13.062 3.006 11.805 1 83.31 348 GLU A N 1
ATOM 2625 C CA . GLU A 1 348 ? 14.094 1.997 11.594 1 83.31 348 GLU A CA 1
ATOM 2626 C C . GLU A 1 348 ? 15.438 2.645 11.258 1 83.31 348 GLU A C 1
ATOM 2628 O O . GLU A 1 348 ? 15.477 3.752 10.711 1 83.31 348 GLU A O 1
ATOM 2633 N N . MET B 1 1 ? -43.562 -77.438 -62.375 1 25.86 1 MET B N 1
ATOM 2634 C CA . MET B 1 1 ? -42.312 -76.688 -62.406 1 25.86 1 MET B CA 1
ATOM 2635 C C . MET B 1 1 ? -42 -76.125 -61 1 25.86 1 MET B C 1
ATOM 2637 O O . MET B 1 1 ? -42.844 -75.5 -60.406 1 25.86 1 MET B O 1
ATOM 2641 N N . MET B 1 2 ? -40.906 -76.625 -60.344 1 27.25 2 MET B N 1
ATOM 2642 C CA . MET B 1 2 ? -40.406 -77 -59.031 1 27.25 2 MET B CA 1
ATOM 2643 C C . MET B 1 2 ? -39.938 -75.75 -58.25 1 27.25 2 MET B C 1
ATOM 2645 O O . MET B 1 2 ? -38.969 -75.125 -58.625 1 27.25 2 MET B O 1
ATOM 2649 N N . ILE B 1 3 ? -40.875 -74.938 -57.906 1 32.06 3 ILE B N 1
ATOM 2650 C CA . ILE B 1 3 ? -40.625 -73.688 -57.219 1 32.06 3 ILE B CA 1
ATOM 2651 C C . ILE B 1 3 ? -39.719 -73.938 -56 1 32.06 3 ILE B C 1
ATOM 2653 O O . ILE B 1 3 ? -39.969 -74.812 -55.188 1 32.06 3 ILE B O 1
ATOM 2657 N N . SER B 1 4 ? -38.438 -73.375 -55.969 1 25.7 4 SER B N 1
ATOM 2658 C CA . SER B 1 4 ? -37.125 -73.438 -55.281 1 25.7 4 SER B CA 1
ATOM 2659 C C . SER B 1 4 ? -37.25 -73 -53.812 1 25.7 4 SER B C 1
ATOM 2661 O O . SER B 1 4 ? -37.812 -72 -53.5 1 25.7 4 SER B O 1
ATOM 2663 N N . SER B 1 5 ? -37.25 -73.938 -52.781 1 30.27 5 SER B N 1
ATOM 2664 C CA . SER B 1 5 ? -37.469 -74.125 -51.344 1 30.27 5 SER B CA 1
ATOM 2665 C C . SER B 1 5 ? -36.375 -73.438 -50.531 1 30.27 5 SER B C 1
ATOM 2667 O O . SER B 1 5 ? -36.062 -73.875 -49.406 1 30.27 5 SER B O 1
ATOM 2669 N N . SER B 1 6 ? -35.656 -72.438 -51.125 1 25.48 6 SER B N 1
ATOM 2670 C CA . SER B 1 6 ? -34.312 -72.125 -50.562 1 25.48 6 SER B CA 1
ATOM 2671 C C . SER B 1 6 ? -34.406 -71.812 -49.062 1 25.48 6 SER B C 1
ATOM 2673 O O . SER B 1 6 ? -35.5 -71.688 -48.531 1 25.48 6 SER B O 1
ATOM 2675 N N . SER B 1 7 ? -33.562 -70.625 -48.438 1 23.75 7 SER B N 1
ATOM 2676 C CA . SER B 1 7 ? -32.469 -70.375 -47.531 1 23.75 7 SER B CA 1
ATOM 2677 C C . SER B 1 7 ? -32.969 -69.938 -46.156 1 23.75 7 SER B C 1
ATOM 2679 O O . SER B 1 7 ? -33.312 -68.75 -46 1 23.75 7 SER B O 1
ATOM 2681 N N . ARG B 1 8 ? -33.875 -70.625 -45.406 1 28.72 8 ARG B N 1
ATOM 2682 C CA . ARG B 1 8 ? -34.438 -70.438 -44.094 1 28.72 8 ARG B CA 1
ATOM 2683 C C . ARG B 1 8 ? -33.344 -70.438 -43.031 1 28.72 8 ARG B C 1
ATOM 2685 O O . ARG B 1 8 ? -33.625 -70.438 -41.812 1 28.72 8 ARG B O 1
ATOM 2692 N N . TRP B 1 9 ? -31.969 -70.688 -43.375 1 24.19 9 TRP B N 1
ATOM 2693 C CA . TRP B 1 9 ? -31.047 -71.188 -42.344 1 24.19 9 TRP B CA 1
ATOM 2694 C C . TRP B 1 9 ? -30.719 -70.062 -41.375 1 24.19 9 TRP B C 1
ATOM 2696 O O . TRP B 1 9 ? -29.828 -70.188 -40.531 1 24.19 9 TRP B O 1
ATOM 2706 N N . THR B 1 10 ? -31.062 -68.75 -41.469 1 25.69 10 THR B N 1
ATOM 2707 C CA . THR B 1 10 ? -30.219 -67.688 -40.969 1 25.69 10 THR B CA 1
ATOM 2708 C C . THR B 1 10 ? -30.344 -67.625 -39.438 1 25.69 10 THR B C 1
ATOM 2710 O O . THR B 1 10 ? -29.625 -66.812 -38.781 1 25.69 10 THR B O 1
ATOM 2713 N N . LEU B 1 11 ? -31.266 -68.25 -38.719 1 27.98 11 LEU B N 1
ATOM 2714 C CA . LEU B 1 11 ? -31.688 -67.75 -37.438 1 27.98 11 LEU B CA 1
ATOM 2715 C C . LEU B 1 11 ? -30.719 -68.125 -36.312 1 27.98 11 LEU B C 1
ATOM 2717 O O . LEU B 1 11 ? -30.828 -67.625 -35.188 1 27.98 11 LEU B O 1
ATOM 2721 N N . LEU B 1 12 ? -29.906 -69.188 -36.375 1 27.09 12 LEU B N 1
ATOM 2722 C CA . LEU B 1 12 ? -29.438 -69.875 -35.188 1 27.09 12 LEU B CA 1
ATOM 2723 C C . LEU B 1 12 ? -28.312 -69.125 -34.5 1 27.09 12 LEU B C 1
ATOM 2725 O O . LEU B 1 12 ? -27.906 -69.438 -33.406 1 27.09 12 LEU B O 1
ATOM 2729 N N . ALA B 1 13 ? -27.438 -68.312 -35.156 1 27.88 13 ALA B N 1
ATOM 2730 C CA . ALA B 1 13 ? -26.078 -68.062 -34.688 1 27.88 13 ALA B CA 1
ATOM 2731 C C . ALA B 1 13 ? -26.031 -67.125 -33.469 1 27.88 13 ALA B C 1
ATOM 2733 O O . ALA B 1 13 ? -24.969 -66.938 -32.875 1 27.88 13 ALA B O 1
ATOM 2734 N N . LEU B 1 14 ? -27.016 -66.375 -33.062 1 29.52 14 LEU B N 1
ATOM 2735 C CA . LEU B 1 14 ? -26.672 -65.188 -32.312 1 29.52 14 LEU B CA 1
ATOM 2736 C C . LEU B 1 14 ? -26.406 -65.5 -30.828 1 29.52 14 LEU B C 1
ATOM 2738 O O . LEU B 1 14 ? -26.094 -64.625 -30.031 1 29.52 14 LEU B O 1
ATOM 2742 N N . SER B 1 15 ? -26.609 -66.688 -30.219 1 30.75 15 SER B N 1
ATOM 2743 C CA . SER B 1 15 ? -26.734 -66.812 -28.781 1 30.75 15 SER B CA 1
ATOM 2744 C C . SER B 1 15 ? -25.359 -66.938 -28.109 1 30.75 15 SER B C 1
ATOM 2746 O O . SER B 1 15 ? -25.25 -66.938 -26.891 1 30.75 15 SER B O 1
ATOM 2748 N N . LEU B 1 16 ? -24.266 -67.438 -28.734 1 30.34 16 LEU B N 1
ATOM 2749 C CA . LEU B 1 16 ? -23.156 -67.938 -27.969 1 30.34 16 LEU B CA 1
ATOM 2750 C C . LEU B 1 16 ? -22.328 -66.812 -27.328 1 30.34 16 LEU B C 1
ATOM 2752 O O . LEU B 1 16 ? -21.375 -67.125 -26.609 1 30.34 16 LEU B O 1
ATOM 2756 N N . SER B 1 17 ? -22.328 -65.562 -27.75 1 30.52 17 SER B N 1
ATOM 2757 C CA . SER B 1 17 ? -21.172 -64.75 -27.5 1 30.52 17 SER B CA 1
ATOM 2758 C C . SER B 1 17 ? -21.156 -64.25 -26.062 1 30.52 17 SER B C 1
ATOM 2760 O O . SER B 1 17 ? -20.281 -63.438 -25.672 1 30.52 17 SER B O 1
ATOM 2762 N N . PHE B 1 18 ? -22.141 -64.5 -25.141 1 36.19 18 PHE B N 1
ATOM 2763 C CA . PHE B 1 18 ? -22.172 -63.656 -23.922 1 36.19 18 PHE B CA 1
ATOM 2764 C C . PHE B 1 18 ? -21.234 -64.25 -22.875 1 36.19 18 PHE B C 1
ATOM 2766 O O . PHE B 1 18 ? -21.016 -63.594 -21.828 1 36.19 18 PHE B O 1
ATOM 2773 N N . ALA B 1 19 ? -20.781 -65.5 -22.812 1 32.62 19 ALA B N 1
ATOM 2774 C CA . ALA B 1 19 ? -20.234 -66.125 -21.609 1 32.62 19 ALA B CA 1
ATOM 2775 C C . ALA B 1 19 ? -18.781 -65.688 -21.391 1 32.62 19 ALA B C 1
ATOM 2777 O O . ALA B 1 19 ? -18.281 -65.75 -20.266 1 32.62 19 ALA B O 1
ATOM 2778 N N . ALA B 1 20 ? -18.016 -65.5 -22.438 1 33.81 20 ALA B N 1
ATOM 2779 C CA . ALA B 1 20 ? -16.578 -65.438 -22.203 1 33.81 20 ALA B CA 1
ATOM 2780 C C . ALA B 1 20 ? -16.188 -64.125 -21.484 1 33.81 20 ALA B C 1
ATOM 2782 O O . ALA B 1 20 ? -15.031 -63.938 -21.094 1 33.81 20 ALA B O 1
ATOM 2783 N N . ALA B 1 21 ? -17.062 -63.094 -21.328 1 37.25 21 ALA B N 1
ATOM 2784 C CA . ALA B 1 21 ? -16.547 -61.812 -20.859 1 37.25 21 ALA B CA 1
ATOM 2785 C C . ALA B 1 21 ? -16.328 -61.812 -19.359 1 37.25 21 ALA B C 1
ATOM 2787 O O . ALA B 1 21 ? -15.68 -60.938 -18.812 1 37.25 21 ALA B O 1
ATOM 2788 N N . SER B 1 22 ? -16.812 -62.844 -18.562 1 37.41 22 SER B N 1
ATOM 2789 C CA . SER B 1 22 ? -16.781 -62.688 -17.109 1 37.41 22 SER B CA 1
ATOM 2790 C C . SER B 1 22 ? -15.414 -63.062 -16.547 1 37.41 22 SER B C 1
ATOM 2792 O O . SER B 1 22 ? -15.047 -62.594 -15.461 1 37.41 22 SER B O 1
ATOM 2794 N N . VAL B 1 23 ? -14.719 -64.062 -17.109 1 39.47 23 VAL B N 1
ATOM 2795 C CA . VAL B 1 23 ? -13.562 -64.562 -16.391 1 39.47 23 VAL B CA 1
ATOM 2796 C C . VAL B 1 23 ? -12.422 -63.562 -16.422 1 39.47 23 VAL B C 1
ATOM 2798 O O . VAL B 1 23 ? -11.531 -63.594 -15.57 1 39.47 23 VAL B O 1
ATOM 2801 N N . CYS B 1 24 ? -12.344 -62.719 -17.5 1 37.31 24 CYS B N 1
ATOM 2802 C CA . CYS B 1 24 ? -11.148 -61.875 -17.609 1 37.31 24 CYS B CA 1
ATOM 2803 C C . CYS B 1 24 ? -11.148 -60.781 -16.547 1 37.31 24 CYS B C 1
ATOM 2805 O O . CYS B 1 24 ? -10.117 -60.156 -16.312 1 37.31 24 CYS B O 1
ATOM 2807 N N . SER B 1 25 ? -12.367 -60.594 -15.844 1 37.22 25 SER B N 1
ATOM 2808 C CA . SER B 1 25 ? -12.359 -59.469 -14.922 1 37.22 25 SER B CA 1
ATOM 2809 C C . SER B 1 25 ? -11.656 -59.812 -13.617 1 37.22 25 SER B C 1
ATOM 2811 O O . SER B 1 25 ? -11.078 -58.938 -12.961 1 37.22 25 SER B O 1
ATOM 2813 N N . ARG B 1 26 ? -11.703 -61.062 -13.219 1 45.28 26 ARG B N 1
ATOM 2814 C CA . ARG B 1 26 ? -11.172 -61.375 -11.891 1 45.28 26 ARG B CA 1
ATOM 2815 C C . ARG B 1 26 ? -9.648 -61.406 -11.906 1 45.28 26 ARG B C 1
ATOM 2817 O O . ARG B 1 26 ? -9.008 -61.188 -10.875 1 45.28 26 ARG B O 1
ATOM 2824 N N . SER B 1 27 ? -9.141 -61.906 -13.07 1 38.12 27 SER B N 1
ATOM 2825 C CA . SER B 1 27 ? -7.688 -61.969 -13.07 1 38.12 27 SER B CA 1
ATOM 2826 C C . SER B 1 27 ? -7.07 -60.594 -13.102 1 38.12 27 SER B C 1
ATOM 2828 O O . SER B 1 27 ? -5.965 -60.375 -12.602 1 38.12 27 SER B O 1
ATOM 2830 N N . LEU B 1 28 ? -7.836 -59.594 -13.797 1 41 28 LEU B N 1
ATOM 2831 C CA . LEU B 1 28 ? -7.262 -58.25 -13.797 1 41 28 LEU B CA 1
ATOM 2832 C C . LEU B 1 28 ? -7.332 -57.625 -12.406 1 41 28 LEU B C 1
ATOM 2834 O O . LEU B 1 28 ? -6.551 -56.75 -12.078 1 41 28 LEU B O 1
ATOM 2838 N N . HIS B 1 29 ? -8.266 -58.062 -11.547 1 42.38 29 HIS B N 1
ATOM 2839 C CA . HIS B 1 29 ? -8.336 -57.5 -10.195 1 42.38 29 HIS B CA 1
ATOM 2840 C C . HIS B 1 29 ? -7.168 -58 -9.344 1 42.38 29 HIS B C 1
ATOM 2842 O O . HIS B 1 29 ? -6.648 -57.25 -8.508 1 42.38 29 HIS B O 1
ATOM 2848 N N . ARG B 1 30 ? -6.711 -59.25 -9.484 1 40.66 30 ARG B N 1
ATOM 2849 C CA . ARG B 1 30 ? -5.645 -59.75 -8.625 1 40.66 30 ARG B CA 1
ATOM 2850 C C . ARG B 1 30 ? -4.312 -59.094 -8.969 1 40.66 30 ARG B C 1
ATOM 2852 O O . ARG B 1 30 ? -3.469 -58.875 -8.094 1 40.66 30 ARG B O 1
ATOM 2859 N N . LEU B 1 31 ? -4.047 -58.875 -10.344 1 37.53 31 LEU B N 1
ATOM 2860 C CA . LEU B 1 31 ? -2.787 -58.188 -10.648 1 37.53 31 LEU B CA 1
ATOM 2861 C C . LEU B 1 31 ? -2.789 -56.781 -10.125 1 37.53 31 LEU B C 1
ATOM 2863 O O . LEU B 1 31 ? -1.731 -56.219 -9.812 1 37.53 31 LEU B O 1
ATOM 2867 N N . ALA B 1 32 ? -3.922 -56.062 -9.945 1 38.88 32 ALA B N 1
ATOM 2868 C CA . ALA B 1 32 ? -3.932 -54.719 -9.375 1 38.88 32 ALA B CA 1
ATOM 2869 C C . ALA B 1 32 ? -3.598 -54.75 -7.891 1 38.88 32 ALA B C 1
ATOM 2871 O O . ALA B 1 32 ? -2.91 -53.875 -7.383 1 38.88 32 ALA B O 1
ATOM 2872 N N . ARG B 1 33 ? -3.951 -55.781 -7.16 1 39.69 33 ARG B N 1
ATOM 2873 C CA . ARG B 1 33 ? -3.682 -55.812 -5.727 1 39.69 33 ARG B CA 1
ATOM 2874 C C . ARG B 1 33 ? -2.199 -56.031 -5.453 1 39.69 33 ARG B C 1
ATOM 2876 O O . ARG B 1 33 ? -1.694 -55.688 -4.387 1 39.69 33 ARG B O 1
ATOM 2883 N N . ALA B 1 34 ? -1.533 -56.906 -6.215 1 38.19 34 ALA B N 1
ATOM 2884 C CA . ALA B 1 34 ? -0.141 -57.188 -5.871 1 38.19 34 ALA B CA 1
ATOM 2885 C C . ALA B 1 34 ? 0.732 -55.938 -6.078 1 38.19 34 ALA B C 1
ATOM 2887 O O . ALA B 1 34 ? 1.781 -55.812 -5.445 1 38.19 34 ALA B O 1
ATOM 2888 N N . LEU B 1 35 ? 0.463 -55.156 -7.191 1 34.31 35 LEU B N 1
ATOM 2889 C CA . LEU B 1 35 ? 1.306 -53.969 -7.379 1 34.31 35 LEU B CA 1
ATOM 2890 C C . LEU B 1 35 ? 1.086 -52.969 -6.262 1 34.31 35 LEU B C 1
ATOM 2892 O O . LEU B 1 35 ? 1.809 -51.969 -6.164 1 34.31 35 LEU B O 1
ATOM 2896 N N . THR B 1 36 ? 0.043 -53.062 -5.414 1 35.69 36 THR B N 1
ATOM 2897 C CA . THR B 1 36 ? -0.204 -52.125 -4.328 1 35.69 36 THR B CA 1
ATOM 2898 C C . THR B 1 36 ? 0.728 -52.406 -3.152 1 35.69 36 THR B C 1
ATOM 2900 O O . THR B 1 36 ? 0.795 -51.625 -2.209 1 35.69 36 THR B O 1
ATOM 2903 N N . ARG B 1 37 ? 1.245 -53.594 -2.973 1 34.12 37 ARG B N 1
ATOM 2904 C CA . ARG B 1 37 ? 1.864 -53.875 -1.685 1 34.12 37 ARG B CA 1
ATOM 2905 C C . ARG B 1 37 ? 3.303 -53.375 -1.64 1 34.12 37 ARG B C 1
ATOM 2907 O O . ARG B 1 37 ? 4.062 -53.719 -0.733 1 34.12 37 ARG B O 1
ATOM 2914 N N . ARG B 1 38 ? 3.967 -53.125 -2.76 1 34.06 38 ARG B N 1
ATOM 2915 C CA . ARG B 1 38 ? 5.316 -52.688 -2.441 1 34.06 38 ARG B CA 1
ATOM 2916 C C . ARG B 1 38 ? 5.277 -51.406 -1.613 1 34.06 38 ARG B C 1
ATOM 2918 O O . ARG B 1 38 ? 4.574 -50.438 -1.962 1 34.06 38 ARG B O 1
ATOM 2925 N N . ARG B 1 39 ? 5.738 -51.469 -0.352 1 34.12 39 ARG B N 1
ATOM 2926 C CA . ARG B 1 39 ? 5.926 -50.312 0.534 1 34.12 39 ARG B CA 1
ATOM 2927 C C . ARG B 1 39 ? 6.676 -49.188 -0.176 1 34.12 39 ARG B C 1
ATOM 2929 O O . ARG B 1 39 ? 7.797 -49.375 -0.644 1 34.12 39 ARG B O 1
ATOM 2936 N N . PRO B 1 40 ? 5.969 -48.25 -0.826 1 30.67 40 PRO B N 1
ATOM 2937 C CA . PRO B 1 40 ? 6.848 -47.25 -1.463 1 30.67 40 PRO B CA 1
ATOM 2938 C C . PRO B 1 40 ? 8.031 -46.875 -0.581 1 30.67 40 PRO B C 1
ATOM 2940 O O . PRO B 1 40 ? 7.941 -46.938 0.647 1 30.67 40 PRO B O 1
ATOM 2943 N N . LEU B 1 41 ? 9.312 -47.219 -0.91 1 32.38 41 LEU B N 1
ATOM 2944 C CA . LEU B 1 41 ? 10.484 -46.625 -0.289 1 32.38 41 LEU B CA 1
ATOM 2945 C C . LEU B 1 41 ? 10.141 -45.25 0.293 1 32.38 41 LEU B C 1
ATOM 2947 O O . LEU B 1 41 ? 9.414 -44.469 -0.324 1 32.38 41 LEU B O 1
ATOM 2951 N N . SER B 1 42 ? 10.258 -45.094 1.603 1 31.52 42 SER B N 1
ATOM 2952 C CA . SER B 1 42 ? 10.141 -43.812 2.32 1 31.52 42 SER B CA 1
ATOM 2953 C C . SER B 1 42 ? 10.781 -42.688 1.541 1 31.52 42 SER B C 1
ATOM 2955 O O . SER B 1 42 ? 12.008 -42.531 1.539 1 31.52 42 SER B O 1
ATOM 2957 N N . MET B 1 43 ? 10.516 -42.531 0.303 1 32.41 43 MET B N 1
ATOM 2958 C CA . MET B 1 43 ? 10.984 -41.344 -0.361 1 32.41 43 MET B CA 1
ATOM 2959 C C . MET B 1 43 ? 10.93 -40.125 0.585 1 32.41 43 MET B C 1
ATOM 2961 O O . MET B 1 43 ? 9.859 -39.781 1.067 1 32.41 43 MET B O 1
ATOM 2965 N N . ARG B 1 44 ? 11.945 -40 1.368 1 36.84 44 ARG B N 1
ATOM 2966 C CA . ARG B 1 44 ? 12.078 -38.781 2.188 1 36.84 44 ARG B CA 1
ATOM 2967 C C . ARG B 1 44 ? 11.508 -37.562 1.473 1 36.84 44 ARG B C 1
ATOM 2969 O O . ARG B 1 44 ? 11.883 -37.281 0.336 1 36.84 44 ARG B O 1
ATOM 2976 N N . THR B 1 45 ? 10.398 -37.281 1.817 1 42.31 45 THR B N 1
ATOM 2977 C CA . THR B 1 45 ? 9.773 -36.031 1.333 1 42.31 45 THR B CA 1
ATOM 2978 C C . THR B 1 45 ? 10.766 -34.875 1.327 1 42.31 45 THR B C 1
ATOM 2980 O O . THR B 1 45 ? 11.484 -34.656 2.311 1 42.31 45 THR B O 1
ATOM 2983 N N . PRO B 1 46 ? 11.336 -34.562 0.21 1 45.38 46 PRO B N 1
ATOM 2984 C CA . PRO B 1 46 ? 12.234 -33.406 0.217 1 45.38 46 PRO B CA 1
ATOM 2985 C C . PRO B 1 46 ? 11.859 -32.375 1.273 1 45.38 46 PRO B C 1
ATOM 2987 O O . PRO B 1 46 ? 10.695 -32.312 1.695 1 45.38 46 PRO B O 1
ATOM 2990 N N . PRO B 1 47 ? 12.953 -31.812 1.772 1 45.41 47 PRO B N 1
ATOM 2991 C CA . PRO B 1 47 ? 12.68 -30.797 2.793 1 45.41 47 PRO B CA 1
ATOM 2992 C C . PRO B 1 47 ? 11.617 -29.797 2.357 1 45.41 47 PRO B C 1
ATOM 2994 O O . PRO B 1 47 ? 11.641 -29.328 1.221 1 45.41 47 PRO B O 1
ATOM 2997 N N . ARG B 1 48 ? 10.508 -29.859 3.002 1 49.47 48 ARG B N 1
ATOM 2998 C CA . ARG B 1 48 ? 9.273 -29.156 2.697 1 49.47 48 ARG B CA 1
ATOM 2999 C C . ARG B 1 48 ? 9.18 -27.844 3.482 1 49.47 48 ARG B C 1
ATOM 3001 O O . ARG B 1 48 ? 8.258 -27.047 3.271 1 49.47 48 ARG B O 1
ATOM 3008 N N . THR B 1 49 ? 10.195 -27.828 4.516 1 53.75 49 THR B N 1
ATOM 3009 C CA . THR B 1 49 ? 10.18 -26.641 5.348 1 53.75 49 THR B CA 1
ATOM 3010 C C . THR B 1 49 ? 11.531 -25.922 5.297 1 53.75 49 THR B C 1
ATOM 3012 O O . THR B 1 49 ? 12.539 -26.531 4.914 1 53.75 49 THR B O 1
ATOM 3015 N N . ALA B 1 50 ? 11.453 -24.656 5.527 1 52.66 50 ALA B N 1
ATOM 3016 C CA . ALA B 1 50 ? 12.711 -23.922 5.605 1 52.66 50 ALA B CA 1
ATOM 3017 C C . ALA B 1 50 ? 13.719 -24.641 6.492 1 52.66 50 ALA B C 1
ATOM 3019 O O . ALA B 1 50 ? 14.906 -24.703 6.176 1 52.66 50 ALA B O 1
ATOM 3020 N N . ALA B 1 51 ? 13.211 -25.156 7.5 1 52.47 51 ALA B N 1
ATOM 3021 C CA . ALA B 1 51 ? 14.078 -25.844 8.453 1 52.47 51 ALA B CA 1
ATOM 3022 C C . ALA B 1 51 ? 14.695 -27.094 7.82 1 52.47 51 ALA B C 1
ATOM 3024 O O . ALA B 1 51 ? 15.891 -27.344 7.988 1 52.47 51 ALA B O 1
ATOM 3025 N N . GLU B 1 52 ? 13.867 -27.828 7.148 1 55.72 52 GLU B N 1
ATOM 3026 C CA . GLU B 1 52 ? 14.367 -29.047 6.508 1 55.72 52 GLU B CA 1
ATOM 3027 C C . GLU B 1 52 ? 15.383 -28.703 5.41 1 55.72 52 GLU B C 1
ATOM 3029 O O . GLU B 1 52 ? 16.391 -29.391 5.266 1 55.72 52 GLU B O 1
ATOM 3034 N N . LEU B 1 53 ? 15.062 -27.625 4.785 1 54.28 53 LEU B N 1
ATOM 3035 C CA . LEU B 1 53 ? 15.961 -27.203 3.721 1 54.28 53 LEU B CA 1
ATOM 3036 C C . LEU B 1 53 ? 17.312 -26.781 4.289 1 54.28 53 LEU B C 1
ATOM 3038 O O . LEU B 1 53 ? 18.359 -27.109 3.73 1 54.28 53 LEU B O 1
ATOM 3042 N N . ALA B 1 54 ? 17.234 -26.047 5.301 1 52.31 54 ALA B N 1
ATOM 3043 C CA . ALA B 1 54 ? 18.469 -25.562 5.926 1 52.31 54 ALA B CA 1
ATOM 3044 C C . ALA B 1 54 ? 19.312 -26.734 6.41 1 52.31 54 ALA B C 1
ATOM 3046 O O . ALA B 1 54 ? 20.547 -26.672 6.352 1 52.31 54 ALA B O 1
ATOM 3047 N N . ALA B 1 55 ? 18.672 -27.594 6.93 1 52.88 55 ALA B N 1
ATOM 3048 C CA . ALA B 1 55 ? 19.406 -28.734 7.484 1 52.88 55 ALA B CA 1
ATOM 3049 C C . ALA B 1 55 ? 19.969 -29.609 6.375 1 52.88 55 ALA B C 1
ATOM 3051 O O . ALA B 1 55 ? 20.953 -30.328 6.59 1 52.88 55 ALA B O 1
ATOM 3052 N N . ALA B 1 56 ? 19.422 -29.516 5.215 1 51.09 56 ALA B N 1
ATOM 3053 C CA . ALA B 1 56 ? 19.797 -30.453 4.176 1 51.09 56 ALA B CA 1
ATOM 3054 C C . ALA B 1 56 ? 21.156 -30.094 3.57 1 51.09 56 ALA B C 1
ATOM 3056 O O . ALA B 1 56 ? 21.422 -28.922 3.307 1 51.09 56 ALA B O 1
ATOM 3057 N N . GLN B 1 57 ? 22.359 -30.312 4.172 1 47.75 57 GLN B N 1
ATOM 3058 C CA . GLN B 1 57 ? 23.734 -30.281 3.723 1 47.75 57 GLN B CA 1
ATOM 3059 C C . GLN B 1 57 ? 23.828 -30.281 2.197 1 47.75 57 GLN B C 1
ATOM 3061 O O . GLN B 1 57 ? 24.875 -30.578 1.628 1 47.75 57 GLN B O 1
ATOM 3066 N N . LEU B 1 58 ? 22.875 -30.328 1.267 1 51.22 58 LEU B N 1
ATOM 3067 C CA . LEU B 1 58 ? 22.828 -30.531 -0.177 1 51.22 58 LEU B CA 1
ATOM 3068 C C . LEU B 1 58 ? 22.766 -29.203 -0.915 1 51.22 58 LEU B C 1
ATOM 3070 O O . LEU B 1 58 ? 22.391 -28.172 -0.331 1 51.22 58 LEU B O 1
ATOM 3074 N N . PRO B 1 59 ? 23.484 -29.266 -2.209 1 63.72 59 PRO B N 1
ATOM 3075 C CA . PRO B 1 59 ? 23.266 -28.031 -2.969 1 63.72 59 PRO B CA 1
ATOM 3076 C C . PRO B 1 59 ? 21.859 -27.484 -2.812 1 63.72 59 PRO B C 1
ATOM 3078 O O . PRO B 1 59 ? 20.875 -28.188 -3.07 1 63.72 59 PRO B O 1
ATOM 3081 N N . LEU B 1 60 ? 21.781 -26.422 -2.385 1 70.19 60 LEU B N 1
ATOM 3082 C CA . LEU B 1 60 ? 20.5 -25.781 -2.082 1 70.19 60 LEU B CA 1
ATOM 3083 C C . LEU B 1 60 ? 19.625 -25.734 -3.32 1 70.19 60 LEU B C 1
ATOM 3085 O O . LEU B 1 60 ? 18.391 -25.781 -3.211 1 70.19 60 LEU B O 1
ATOM 3089 N N . ILE B 1 61 ? 20.391 -25.891 -4.461 1 77.19 61 ILE B N 1
ATOM 3090 C CA . ILE B 1 61 ? 19.672 -25.641 -5.699 1 77.19 61 ILE B CA 1
ATOM 3091 C C . ILE B 1 61 ? 19.031 -26.938 -6.199 1 77.19 61 ILE B C 1
ATOM 3093 O O . ILE B 1 61 ? 18.203 -26.922 -7.113 1 77.19 61 ILE B O 1
ATOM 3097 N N . GLY B 1 62 ? 19.312 -28 -5.684 1 76.56 62 GLY B N 1
ATOM 3098 C CA . GLY B 1 62 ? 18.766 -29.25 -6.168 1 76.56 62 GLY B CA 1
ATOM 3099 C C . GLY B 1 62 ? 19.641 -29.906 -7.227 1 76.56 62 GLY B C 1
ATOM 3100 O O . GLY B 1 62 ? 20.75 -29.453 -7.496 1 76.56 62 GLY B O 1
ATOM 3101 N N . ASP B 1 63 ? 19.266 -31.094 -7.695 1 76.31 63 ASP B N 1
ATOM 3102 C CA . ASP B 1 63 ? 20.062 -31.812 -8.68 1 76.31 63 ASP B CA 1
ATOM 3103 C C . ASP B 1 63 ? 19.297 -31.984 -9.992 1 76.31 63 ASP B C 1
ATOM 3105 O O . ASP B 1 63 ? 19.703 -32.781 -10.852 1 76.31 63 ASP B O 1
ATOM 3109 N N . GLY B 1 64 ? 18.25 -31.281 -10.141 1 78.31 64 GLY B N 1
ATOM 3110 C CA . GLY B 1 64 ? 17.5 -31.234 -11.383 1 78.31 64 GLY B CA 1
ATOM 3111 C C . GLY B 1 64 ? 16.672 -32.469 -11.617 1 78.31 64 GLY B C 1
ATOM 3112 O O . GLY B 1 64 ? 16.25 -32.75 -12.742 1 78.31 64 GLY B O 1
ATOM 3113 N N . THR B 1 65 ? 16.562 -33.344 -10.617 1 78.19 65 THR B N 1
ATOM 3114 C CA . THR B 1 65 ? 15.672 -34.5 -10.703 1 78.19 65 THR B CA 1
ATOM 3115 C C . THR B 1 65 ? 14.297 -34.188 -10.133 1 78.19 65 THR B C 1
ATOM 3117 O O . THR B 1 65 ? 14.109 -33.125 -9.516 1 78.19 65 THR B O 1
ATOM 3120 N N . ALA B 1 66 ? 13.367 -35.062 -10.461 1 73.62 66 ALA B N 1
ATOM 3121 C CA . ALA B 1 66 ? 12.016 -34.844 -9.961 1 73.62 66 ALA B CA 1
ATOM 3122 C C . ALA B 1 66 ? 11.984 -34.875 -8.438 1 73.62 66 ALA B C 1
ATOM 3124 O O . ALA B 1 66 ? 11.156 -34.219 -7.812 1 73.62 66 ALA B O 1
ATOM 3125 N N . HIS B 1 67 ? 12.852 -35.656 -7.855 1 75.69 67 HIS B N 1
ATOM 3126 C CA . HIS B 1 67 ? 12.898 -35.781 -6.406 1 75.69 67 HIS B CA 1
ATOM 3127 C C . HIS B 1 67 ? 13.586 -34.562 -5.773 1 75.69 67 HIS B C 1
ATOM 3129 O O . HIS B 1 67 ? 13.281 -34.188 -4.645 1 75.69 67 HIS B O 1
ATOM 3135 N N . ARG B 1 68 ? 14.453 -34 -6.566 1 85.31 68 ARG B N 1
ATOM 3136 C CA . ARG B 1 68 ? 15.172 -32.812 -6.121 1 85.31 68 ARG B CA 1
ATOM 3137 C C . ARG B 1 68 ? 15.289 -31.797 -7.25 1 85.31 68 ARG B C 1
ATOM 3139 O O . ARG B 1 68 ? 16.375 -31.594 -7.805 1 85.31 68 ARG B O 1
ATOM 3146 N N . PRO B 1 69 ? 14.219 -31.203 -7.484 1 90.38 69 PRO B N 1
ATOM 3147 C CA . PRO B 1 69 ? 14.234 -30.25 -8.609 1 90.38 69 PRO B CA 1
ATOM 3148 C C . PRO B 1 69 ? 15.188 -29.078 -8.375 1 90.38 69 PRO B C 1
ATOM 3150 O O . PRO B 1 69 ? 15.508 -28.766 -7.23 1 90.38 69 PRO B O 1
ATOM 3153 N N . ARG B 1 70 ? 15.688 -28.531 -9.516 1 92.31 70 ARG B N 1
ATOM 3154 C CA . ARG B 1 70 ? 16.391 -27.266 -9.398 1 92.31 70 ARG B CA 1
ATOM 3155 C C . ARG B 1 70 ? 15.453 -26.156 -8.953 1 92.31 70 ARG B C 1
ATOM 3157 O O . ARG B 1 70 ? 14.375 -25.984 -9.531 1 92.31 70 ARG B O 1
ATOM 3164 N N . VAL B 1 71 ? 15.906 -25.359 -7.898 1 93.94 71 VAL B N 1
ATOM 3165 C CA . VAL B 1 71 ? 14.938 -24.438 -7.297 1 93.94 71 VAL B CA 1
ATOM 3166 C C . VAL B 1 71 ? 15.531 -23.031 -7.242 1 93.94 71 VAL B C 1
ATOM 3168 O O . VAL B 1 71 ? 14.906 -22.109 -6.703 1 93.94 71 VAL B O 1
ATOM 3171 N N . ALA B 1 72 ? 16.703 -22.812 -7.77 1 94.62 72 ALA B N 1
ATOM 3172 C CA . ALA B 1 72 ? 17.344 -21.5 -7.789 1 94.62 72 ALA B CA 1
ATOM 3173 C C . ALA B 1 72 ? 18.406 -21.422 -8.875 1 94.62 72 ALA B C 1
ATOM 3175 O O . ALA B 1 72 ? 18.797 -22.453 -9.438 1 94.62 72 ALA B O 1
ATOM 3176 N N . ALA B 1 73 ? 18.828 -20.203 -9.148 1 93.5 73 ALA B N 1
ATOM 3177 C CA . ALA B 1 73 ? 19.844 -20 -10.172 1 93.5 73 ALA B CA 1
ATOM 3178 C C . ALA B 1 73 ? 21.203 -20.531 -9.703 1 93.5 73 ALA B C 1
ATOM 3180 O O . ALA B 1 73 ? 21.969 -21.094 -10.492 1 93.5 73 ALA B O 1
ATOM 3181 N N . ASP B 1 74 ? 21.531 -20.328 -8.43 1 92.88 74 ASP B N 1
ATOM 3182 C CA . ASP B 1 74 ? 22.781 -20.781 -7.82 1 92.88 74 ASP B CA 1
ATOM 3183 C C . ASP B 1 74 ? 22.656 -20.828 -6.297 1 92.88 74 ASP B C 1
ATOM 3185 O O . ASP B 1 74 ? 21.641 -20.438 -5.738 1 92.88 74 ASP B O 1
ATOM 3189 N N . ASP B 1 75 ? 23.672 -21.312 -5.688 1 92.19 75 ASP B N 1
ATOM 3190 C CA . ASP B 1 75 ? 23.625 -21.562 -4.25 1 92.19 75 ASP B CA 1
ATOM 3191 C C . ASP B 1 75 ? 23.656 -20.25 -3.469 1 92.19 75 ASP B C 1
ATOM 3193 O O . ASP B 1 75 ? 23.047 -20.141 -2.4 1 92.19 75 ASP B O 1
ATOM 3197 N N . ALA B 1 76 ? 24.422 -19.281 -4.008 1 93.81 76 ALA B N 1
ATOM 3198 C CA . ALA B 1 76 ? 24.484 -18 -3.312 1 93.81 76 ALA B CA 1
ATOM 3199 C C . ALA B 1 76 ? 23.109 -17.344 -3.221 1 93.81 76 ALA B C 1
ATOM 3201 O O . ALA B 1 76 ? 22.703 -16.891 -2.148 1 93.81 76 ALA B O 1
ATOM 3202 N N . ARG B 1 77 ? 22.391 -17.328 -4.297 1 95.31 77 ARG B N 1
ATOM 3203 C CA . ARG B 1 77 ? 21.047 -16.781 -4.324 1 95.31 77 ARG B CA 1
ATOM 3204 C C . ARG B 1 77 ? 20.094 -17.609 -3.486 1 95.31 77 ARG B C 1
ATOM 3206 O O . ARG B 1 77 ? 19.219 -17.078 -2.795 1 95.31 77 ARG B O 1
ATOM 3213 N N . ALA B 1 78 ? 20.25 -18.922 -3.531 1 94.06 78 ALA B N 1
ATOM 3214 C CA . ALA B 1 78 ? 19.438 -19.781 -2.689 1 94.06 78 ALA B CA 1
ATOM 3215 C C . ALA B 1 78 ? 19.641 -19.469 -1.211 1 94.06 78 ALA B C 1
ATOM 3217 O O . ALA B 1 78 ? 18.688 -19.375 -0.446 1 94.06 78 ALA B O 1
ATOM 3218 N N . SER B 1 79 ? 20.875 -19.297 -0.849 1 93.44 79 SER B N 1
ATOM 3219 C CA . SER B 1 79 ? 21.203 -19 0.542 1 93.44 79 SER B CA 1
ATOM 3220 C C . SER B 1 79 ? 20.594 -17.672 0.98 1 93.44 79 SER B C 1
ATOM 3222 O O . SER B 1 79 ? 20.078 -17.562 2.094 1 93.44 79 SER B O 1
ATOM 3224 N N . LEU B 1 80 ? 20.703 -16.703 0.135 1 95.5 80 LEU B N 1
ATOM 3225 C CA . LEU B 1 80 ? 20.125 -15.391 0.429 1 95.5 80 LEU B CA 1
ATOM 3226 C C . LEU B 1 80 ? 18.609 -15.484 0.616 1 95.5 80 LEU B C 1
ATOM 3228 O O . LEU B 1 80 ? 18.062 -14.914 1.561 1 95.5 80 LEU B O 1
ATOM 3232 N N . LEU B 1 81 ? 17.953 -16.188 -0.204 1 96.25 81 LEU B N 1
ATOM 3233 C CA . LEU B 1 81 ? 16.516 -16.375 -0.096 1 96.25 81 LEU B CA 1
ATOM 3234 C C . LEU B 1 81 ? 16.156 -17.109 1.195 1 96.25 81 LEU B C 1
ATOM 3236 O O . LEU B 1 81 ? 15.18 -16.734 1.869 1 96.25 81 LEU B O 1
ATOM 3240 N N . LEU B 1 82 ? 16.938 -18.125 1.521 1 93.81 82 LEU B N 1
ATOM 3241 C CA . LEU B 1 82 ? 16.672 -18.891 2.73 1 93.81 82 LEU B CA 1
ATOM 3242 C C . LEU B 1 82 ? 16.766 -18.016 3.971 1 93.81 82 LEU B C 1
ATOM 3244 O O . LEU B 1 82 ? 15.992 -18.172 4.918 1 93.81 82 LEU B O 1
ATOM 3248 N N . ARG B 1 83 ? 17.719 -17.109 3.957 1 94.19 83 ARG B N 1
ATOM 3249 C CA . ARG B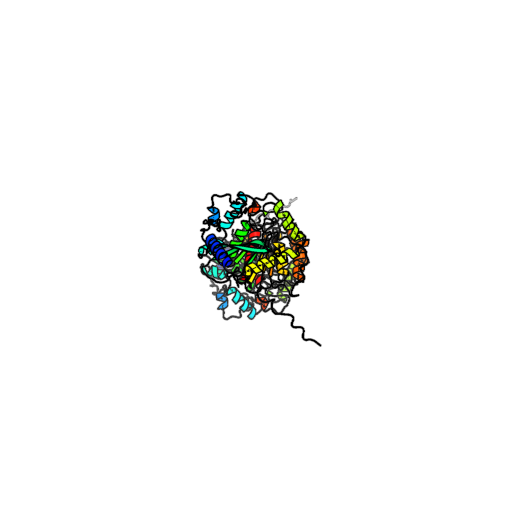 1 83 ? 17.859 -16.188 5.082 1 94.19 83 ARG B CA 1
ATOM 3250 C C . ARG B 1 83 ? 16.594 -15.344 5.258 1 94.19 83 ARG B C 1
ATOM 3252 O O . ARG B 1 83 ? 16.094 -15.203 6.375 1 94.19 83 ARG B O 1
ATOM 3259 N N . HIS B 1 84 ? 16.078 -14.789 4.195 1 96.44 84 HIS B N 1
ATOM 3260 C CA . HIS B 1 84 ? 14.852 -14 4.25 1 96.44 84 HIS B CA 1
ATOM 3261 C C . HIS B 1 84 ? 13.656 -14.859 4.629 1 96.44 84 HIS B C 1
ATOM 3263 O O . HIS B 1 84 ? 12.797 -14.43 5.406 1 96.44 84 HIS B O 1
ATOM 3269 N N . TRP B 1 85 ? 13.656 -16.047 4.098 1 95.81 85 TRP B N 1
ATOM 3270 C CA . TRP B 1 85 ? 12.578 -17 4.344 1 95.81 85 TRP B CA 1
ATOM 3271 C C . TRP B 1 85 ? 12.484 -17.359 5.824 1 95.81 85 TRP B C 1
ATOM 3273 O O . TRP B 1 85 ? 11.406 -17.297 6.418 1 95.81 85 TRP B O 1
ATOM 3283 N N . ARG B 1 86 ? 13.539 -17.609 6.461 1 93.62 86 ARG B N 1
ATOM 3284 C CA . ARG B 1 86 ? 13.602 -18 7.863 1 93.62 86 ARG B CA 1
ATOM 3285 C C . ARG B 1 86 ? 13.18 -16.859 8.773 1 93.62 86 ARG B C 1
ATOM 3287 O O . ARG B 1 86 ? 12.711 -17.078 9.891 1 93.62 86 ARG B O 1
ATOM 3294 N N . ALA B 1 87 ? 13.359 -15.664 8.227 1 95.69 87 ALA B N 1
ATOM 3295 C CA . ALA B 1 87 ? 13.078 -14.484 9.039 1 95.69 87 ALA B CA 1
ATOM 3296 C C . ALA B 1 87 ? 11.672 -13.961 8.766 1 95.69 87 ALA B C 1
ATOM 3298 O O . ALA B 1 87 ? 11.266 -12.93 9.32 1 95.69 87 ALA B O 1
ATOM 3299 N N . ASP B 1 88 ? 10.898 -14.602 7.965 1 97.19 88 ASP B N 1
ATOM 3300 C CA . ASP B 1 88 ? 9.578 -14.102 7.586 1 97.19 88 ASP B CA 1
ATOM 3301 C C . ASP B 1 88 ? 8.641 -14.055 8.789 1 97.19 88 ASP B C 1
ATOM 3303 O O . ASP B 1 88 ? 8.375 -15.086 9.406 1 97.19 88 ASP B O 1
ATOM 3307 N N . ALA B 1 89 ? 8.102 -12.906 9.086 1 96 89 ALA B N 1
ATOM 3308 C CA . ALA B 1 89 ? 7.352 -12.672 10.32 1 96 89 ALA B CA 1
ATOM 3309 C C . ALA B 1 89 ? 6.043 -13.461 10.32 1 96 89 ALA B C 1
ATOM 3311 O O . ALA B 1 89 ? 5.598 -13.93 11.367 1 96 89 ALA B O 1
ATOM 3312 N N . ASP B 1 90 ? 5.422 -13.555 9.195 1 97.19 90 ASP B N 1
ATOM 3313 C CA . ASP B 1 90 ? 4.156 -14.281 9.133 1 97.19 90 ASP B CA 1
ATOM 3314 C C . ASP B 1 90 ? 4.359 -15.766 9.391 1 97.19 90 ASP B C 1
ATOM 3316 O O . ASP B 1 90 ? 3.582 -16.391 10.117 1 97.19 90 ASP B O 1
ATOM 3320 N N . ILE B 1 91 ? 5.383 -16.328 8.805 1 97 91 ILE B N 1
ATOM 3321 C CA . ILE B 1 91 ? 5.688 -17.734 8.984 1 97 91 ILE B CA 1
ATOM 3322 C C . ILE B 1 91 ? 6.051 -18 10.445 1 97 91 ILE B C 1
ATOM 3324 O O . ILE B 1 91 ? 5.539 -18.953 11.055 1 97 91 ILE B O 1
ATOM 3328 N N . LEU B 1 92 ? 6.891 -17.141 10.992 1 96.94 92 LEU B N 1
ATOM 3329 C CA . LEU B 1 92 ? 7.281 -17.281 12.391 1 96.94 92 LEU B CA 1
ATOM 3330 C C . LEU B 1 92 ? 6.062 -17.203 13.305 1 96.94 92 LEU B C 1
ATOM 3332 O O . LEU B 1 92 ? 5.965 -17.938 14.289 1 96.94 92 LEU B O 1
ATOM 3336 N N . ALA B 1 93 ? 5.164 -16.312 13.008 1 96.81 93 ALA B N 1
ATOM 3337 C CA . ALA B 1 93 ? 3.957 -16.172 13.812 1 96.81 93 ALA B CA 1
ATOM 3338 C C . ALA B 1 93 ? 3.104 -17.438 13.75 1 96.81 93 ALA B C 1
ATOM 3340 O O . ALA B 1 93 ? 2.57 -17.891 14.766 1 96.81 93 ALA B O 1
ATOM 3341 N N . ALA B 1 94 ? 2.951 -18.016 12.586 1 96.44 94 ALA B N 1
ATOM 3342 C CA . ALA B 1 94 ? 2.18 -19.25 12.438 1 96.44 94 ALA B CA 1
ATOM 3343 C C . ALA B 1 94 ? 2.814 -20.391 13.219 1 96.44 94 ALA B C 1
ATOM 3345 O O . ALA B 1 94 ? 2.117 -21.141 13.898 1 96.44 94 ALA B O 1
ATOM 3346 N N . LEU B 1 95 ? 4.078 -20.484 13.148 1 95.38 95 LEU B N 1
ATOM 3347 C CA . LEU B 1 95 ? 4.797 -21.516 13.891 1 95.38 95 LEU B CA 1
ATOM 3348 C C . LEU B 1 95 ? 4.629 -21.312 15.398 1 95.38 95 LEU B C 1
ATOM 3350 O O . LEU B 1 95 ? 4.453 -22.281 16.141 1 95.38 95 LEU B O 1
ATOM 3354 N N . ALA B 1 96 ? 4.648 -20.094 15.812 1 96 96 ALA B N 1
ATOM 3355 C CA . ALA B 1 96 ? 4.48 -19.766 17.219 1 96 96 ALA B CA 1
ATOM 3356 C C . ALA B 1 96 ? 3.09 -20.172 17.719 1 96 96 ALA B C 1
ATOM 3358 O O . ALA B 1 96 ? 2.908 -20.5 18.891 1 96 96 ALA B O 1
ATOM 3359 N N . ARG B 1 97 ? 2.133 -20.172 16.812 1 95.75 97 ARG B N 1
ATOM 3360 C CA . ARG B 1 97 ? 0.774 -20.578 17.156 1 95.75 97 ARG B CA 1
ATOM 3361 C C . ARG B 1 97 ? 0.64 -22.094 17.156 1 95.75 97 ARG B C 1
ATOM 3363 O O . ARG B 1 97 ? -0.456 -22.625 17.344 1 95.75 97 ARG B O 1
ATOM 3370 N N . GLY B 1 98 ? 1.684 -22.766 16.781 1 95.19 98 GLY B N 1
ATOM 3371 C CA . GLY B 1 98 ? 1.688 -24.219 16.797 1 95.19 98 GLY B CA 1
ATOM 3372 C C . GLY B 1 98 ? 1.289 -24.828 15.477 1 95.19 98 GLY B C 1
ATOM 3373 O O . GLY B 1 98 ? 1.035 -26.031 15.391 1 95.19 98 GLY B O 1
ATOM 3374 N N . GLU B 1 99 ? 1.233 -24.031 14.438 1 95.56 99 GLU B N 1
ATOM 3375 C CA . GLU B 1 99 ? 0.874 -24.547 13.117 1 95.56 99 GLU B CA 1
ATOM 3376 C C . GLU B 1 99 ? 2.086 -25.141 12.406 1 95.56 99 GLU B C 1
ATOM 3378 O O . GLU B 1 99 ? 3.225 -24.766 12.688 1 95.56 99 GLU B O 1
ATOM 3383 N N . SER B 1 100 ? 1.744 -26.109 11.508 1 95.75 100 SER B N 1
ATOM 3384 C CA . SER B 1 100 ? 2.777 -26.688 10.656 1 95.75 100 SER B CA 1
ATOM 3385 C C . SER B 1 100 ? 2.52 -26.391 9.188 1 95.75 100 SER B C 1
ATOM 3387 O O . SER B 1 100 ? 1.42 -26.625 8.68 1 95.75 100 SER B O 1
ATOM 3389 N N . ILE B 1 101 ? 3.504 -25.875 8.578 1 96.56 101 ILE B N 1
ATOM 3390 C CA . ILE B 1 101 ? 3.352 -25.578 7.152 1 96.56 101 ILE B CA 1
ATOM 3391 C C . ILE B 1 101 ? 3.539 -26.859 6.34 1 96.56 101 ILE B C 1
ATOM 3393 O O . ILE B 1 101 ? 4.551 -27.547 6.484 1 96.56 101 ILE B O 1
ATOM 3397 N N . ARG B 1 102 ? 2.58 -27.172 5.484 1 95.88 102 ARG B N 1
ATOM 3398 C CA . ARG B 1 102 ? 2.59 -28.375 4.668 1 95.88 102 ARG B CA 1
ATOM 3399 C C . ARG B 1 102 ? 2.625 -28.031 3.184 1 95.88 102 ARG B C 1
ATOM 3401 O O . ARG B 1 102 ? 2.037 -27.047 2.754 1 95.88 102 ARG B O 1
ATOM 3408 N N . THR B 1 103 ? 3.332 -28.797 2.449 1 95.56 103 THR B N 1
ATOM 3409 C CA . THR B 1 103 ? 3.379 -28.75 0.993 1 95.56 103 THR B CA 1
ATOM 3410 C C . THR B 1 103 ? 3.158 -30.125 0.392 1 95.56 103 THR B C 1
ATOM 3412 O O . THR B 1 103 ? 3.871 -31.078 0.726 1 95.56 103 THR B O 1
ATOM 3415 N N . GLU B 1 104 ? 2.172 -30.281 -0.447 1 95.31 104 GLU B N 1
ATOM 3416 C CA . GLU B 1 104 ? 1.876 -31.547 -1.109 1 95.31 104 GLU B CA 1
ATOM 3417 C C . GLU B 1 104 ? 1.688 -31.359 -2.611 1 95.31 104 GLU B C 1
ATOM 3419 O O . GLU B 1 104 ? 1.198 -30.312 -3.053 1 95.31 104 GLU B O 1
ATOM 3424 N N . PRO B 1 105 ? 2.121 -32.406 -3.361 1 95.5 105 PRO B N 1
ATOM 3425 C CA . PRO B 1 105 ? 1.858 -32.281 -4.797 1 95.5 105 PRO B CA 1
ATOM 3426 C C . PRO B 1 105 ? 0.367 -32.25 -5.125 1 95.5 105 PRO B C 1
ATOM 3428 O O . PRO B 1 105 ? -0.432 -32.906 -4.461 1 95.5 105 PRO B O 1
ATOM 3431 N N . LEU B 1 106 ? -0.005 -31.406 -5.961 1 97.88 106 LEU B N 1
ATOM 3432 C CA . LEU B 1 106 ? -1.313 -31.391 -6.605 1 97.88 106 LEU B CA 1
ATOM 3433 C C . LEU B 1 106 ? -1.172 -31.391 -8.125 1 97.88 106 LEU B C 1
ATOM 3435 O O . LEU B 1 106 ? -1.104 -30.328 -8.742 1 97.88 106 LEU B O 1
ATOM 3439 N N . VAL B 1 107 ? -1.097 -32.594 -8.672 1 97.56 107 VAL B N 1
ATOM 3440 C CA . VAL B 1 107 ? -0.871 -32.75 -10.102 1 97.56 107 VAL B CA 1
ATOM 3441 C C . VAL B 1 107 ? -2.209 -32.781 -10.836 1 97.56 107 VAL B C 1
ATOM 3443 O O . VAL B 1 107 ? -3.146 -33.469 -10.414 1 97.56 107 VAL B O 1
ATOM 3446 N N . TYR B 1 108 ? -2.359 -32 -11.789 1 97.88 108 TYR B N 1
ATOM 3447 C CA . TYR B 1 108 ? -3.504 -31.953 -12.695 1 97.88 108 TYR B CA 1
ATOM 3448 C C . TYR B 1 108 ? -3.049 -31.906 -14.148 1 97.88 108 TYR B C 1
ATOM 3450 O O . TYR B 1 108 ? -1.863 -32.094 -14.438 1 97.88 108 TYR B O 1
ATOM 3458 N N . ALA B 1 109 ? -4.027 -31.875 -15.125 1 97.69 109 ALA B N 1
ATOM 3459 C CA . ALA B 1 109 ? -3.639 -32.031 -16.516 1 97.69 109 ALA B CA 1
ATOM 3460 C C . ALA B 1 109 ? -4.133 -30.844 -17.359 1 97.69 109 ALA B C 1
ATOM 3462 O O . ALA B 1 109 ? -5.148 -30.234 -17.031 1 97.69 109 ALA B O 1
ATOM 3463 N N . ASP B 1 110 ? -3.34 -30.578 -18.375 1 96.38 110 ASP B N 1
ATOM 3464 C CA . ASP B 1 110 ? -3.834 -29.594 -19.328 1 96.38 110 ASP B CA 1
ATOM 3465 C C . ASP B 1 110 ? -4.863 -30.203 -20.281 1 96.38 110 ASP B C 1
ATOM 3467 O O . ASP B 1 110 ? -5.297 -31.344 -20.078 1 96.38 110 ASP B O 1
ATOM 3471 N N . GLU B 1 111 ? -5.309 -29.453 -21.266 1 94.12 111 GLU B N 1
ATOM 3472 C CA . GLU B 1 111 ? -6.391 -29.875 -22.141 1 94.12 111 GLU B CA 1
ATOM 3473 C C . GLU B 1 111 ? -5.969 -31.078 -22.984 1 94.12 111 GLU B C 1
ATOM 3475 O O . GLU B 1 111 ? -6.809 -31.891 -23.375 1 94.12 111 GLU B O 1
ATOM 3480 N N . ALA B 1 112 ? -4.715 -31.219 -23.219 1 95.38 112 ALA B N 1
ATOM 3481 C CA . ALA B 1 112 ? -4.191 -32.312 -24.016 1 95.38 112 ALA B CA 1
ATOM 3482 C C . ALA B 1 112 ? -3.873 -33.531 -23.125 1 95.38 112 ALA B C 1
ATOM 3484 O O . ALA B 1 112 ? -3.443 -34.562 -23.625 1 95.38 112 ALA B O 1
ATOM 3485 N N . GLY B 1 113 ? -4.043 -33.406 -21.859 1 96.69 113 GLY B N 1
ATOM 3486 C CA . GLY B 1 113 ? -3.803 -34.5 -20.938 1 96.69 113 GLY B CA 1
ATOM 3487 C C . GLY B 1 113 ? -2.396 -34.5 -20.359 1 96.69 113 GLY B C 1
ATOM 3488 O O . GLY B 1 113 ? -2.039 -35.375 -19.594 1 96.69 113 GLY B O 1
ATOM 3489 N N . ALA B 1 114 ? -1.593 -33.562 -20.75 1 96.5 114 ALA B N 1
ATOM 3490 C CA . ALA B 1 114 ? -0.238 -33.469 -20.219 1 96.5 114 ALA B CA 1
ATOM 3491 C C . ALA B 1 114 ? -0.255 -33.031 -18.75 1 96.5 114 ALA B C 1
ATOM 3493 O O . ALA B 1 114 ? -1.028 -32.125 -18.391 1 96.5 114 ALA B O 1
ATOM 3494 N N . PRO B 1 115 ? 0.608 -33.625 -17.953 1 97.62 115 PRO B N 1
ATOM 3495 C CA . PRO B 1 115 ? 0.593 -33.281 -16.531 1 97.62 115 PRO B CA 1
ATOM 3496 C C . PRO B 1 115 ? 1.13 -31.875 -16.234 1 97.62 115 PRO B C 1
ATOM 3498 O O . PRO B 1 115 ? 2.072 -31.438 -16.891 1 97.62 115 PRO B O 1
ATOM 3501 N N . LEU B 1 116 ? 0.507 -31.172 -15.305 1 98.19 116 LEU B N 1
ATOM 3502 C CA . LEU B 1 116 ? 0.961 -29.953 -14.664 1 98.19 116 LEU B CA 1
ATOM 3503 C C . LEU B 1 116 ? 1.25 -30.188 -13.18 1 98.19 116 LEU B C 1
ATOM 3505 O O . LEU B 1 116 ? 0.396 -30.703 -12.453 1 98.19 116 LEU B O 1
ATOM 3509 N N . TYR B 1 117 ? 2.438 -29.844 -12.773 1 97.12 117 TYR B N 1
ATOM 3510 C CA . TYR B 1 117 ? 2.965 -30.297 -11.492 1 97.12 117 TYR B CA 1
ATOM 3511 C C . TYR B 1 117 ? 2.805 -29.203 -10.43 1 97.12 117 TYR B C 1
ATOM 3513 O O . TYR B 1 117 ? 3.795 -28.656 -9.938 1 97.12 117 TYR B O 1
ATOM 3521 N N . GLY B 1 118 ? 1.557 -28.984 -10.031 1 97.94 118 GLY B N 1
ATOM 3522 C CA . GLY B 1 118 ? 1.278 -28.016 -8.977 1 97.94 118 GLY B CA 1
ATOM 3523 C C . GLY B 1 118 ? 1.675 -28.516 -7.602 1 97.94 118 GLY B C 1
ATOM 3524 O O . GLY B 1 118 ? 2 -29.688 -7.426 1 97.94 118 GLY B O 1
ATOM 3525 N N . GLN B 1 119 ? 1.789 -27.578 -6.68 1 97.31 119 GLN B N 1
ATOM 3526 C CA . GLN B 1 119 ? 1.979 -27.875 -5.262 1 97.31 119 GLN B CA 1
ATOM 3527 C C . GLN B 1 119 ? 0.968 -27.109 -4.406 1 97.31 119 GLN B C 1
ATOM 3529 O O . GLN B 1 119 ? 0.72 -25.922 -4.633 1 97.31 119 GLN B O 1
ATOM 3534 N N . LEU B 1 120 ? 0.336 -27.828 -3.5 1 98.38 120 LEU B N 1
ATOM 3535 C CA . LEU B 1 120 ? -0.576 -27.219 -2.541 1 98.38 120 LEU B CA 1
ATOM 3536 C C . LEU B 1 120 ? 0.129 -26.953 -1.217 1 98.38 120 LEU B C 1
ATOM 3538 O O . LEU B 1 120 ? 0.765 -27.844 -0.653 1 98.38 120 LEU B O 1
ATOM 3542 N N . VAL B 1 121 ? 0.086 -25.719 -0.747 1 98.31 121 VAL B N 1
ATOM 3543 C CA . VAL B 1 121 ? 0.746 -25.281 0.482 1 98.31 121 VAL B CA 1
ATOM 3544 C C . VAL B 1 121 ? -0.289 -24.734 1.457 1 98.31 121 VAL B C 1
ATOM 3546 O O . VAL B 1 121 ? -1.149 -23.938 1.072 1 98.31 121 VAL B O 1
ATOM 3549 N N . TRP B 1 122 ? -0.3 -25.188 2.711 1 97.88 122 TRP B N 1
ATOM 3550 C CA . TRP B 1 122 ? -1.197 -24.656 3.734 1 97.88 122 TRP B CA 1
ATOM 3551 C C . TRP B 1 122 ? -0.581 -24.797 5.125 1 97.88 122 TRP B C 1
ATOM 3553 O O . TRP B 1 122 ? 0.405 -25.516 5.301 1 97.88 122 TRP B O 1
ATOM 3563 N N . ALA B 1 123 ? -1.011 -23.953 6.023 1 97.44 123 ALA B N 1
ATOM 3564 C CA . ALA B 1 123 ? -0.648 -24.094 7.43 1 97.44 123 ALA B CA 1
ATOM 3565 C C . ALA B 1 123 ? -1.646 -24.984 8.164 1 97.44 123 ALA B C 1
ATOM 3567 O O . ALA B 1 123 ? -2.811 -24.625 8.328 1 97.44 123 ALA B O 1
ATOM 3568 N N . ASP B 1 124 ? -1.199 -26.141 8.555 1 95.75 124 ASP B N 1
ATOM 3569 C CA . ASP B 1 124 ? -2.043 -27.078 9.281 1 95.75 124 ASP B CA 1
ATOM 3570 C C . ASP B 1 124 ? -2.213 -26.656 10.742 1 95.75 124 ASP B C 1
ATOM 3572 O O . ASP B 1 124 ? -1.252 -26.656 11.508 1 95.75 124 ASP B O 1
ATOM 3576 N N . ASP B 1 125 ? -3.395 -26.266 11.078 1 93.38 125 ASP B N 1
ATOM 3577 C CA . ASP B 1 125 ? -3.697 -25.828 12.438 1 93.38 125 ASP B CA 1
ATOM 3578 C C . ASP B 1 125 ? -4.449 -26.922 13.203 1 93.38 125 ASP B C 1
ATOM 3580 O O . ASP B 1 125 ? -5 -26.656 14.273 1 93.38 125 ASP B O 1
ATOM 3584 N N . GLY B 1 126 ? -4.551 -28.031 12.625 1 91.69 126 GLY B N 1
ATOM 3585 C CA . GLY B 1 126 ? -5.219 -29.141 13.273 1 91.69 126 GLY B CA 1
ATOM 3586 C C . GLY B 1 126 ? -6.711 -29.188 13.008 1 91.69 126 GLY B C 1
ATOM 3587 O O . GLY B 1 126 ? -7.41 -30.078 13.484 1 91.69 126 GLY B O 1
ATOM 3588 N N . THR B 1 127 ? -7.145 -28.25 12.227 1 90.5 127 THR B N 1
ATOM 3589 C CA . THR B 1 127 ? -8.57 -28.219 11.93 1 90.5 127 THR B CA 1
ATOM 3590 C C . THR B 1 127 ? -8.844 -28.703 10.508 1 90.5 127 THR B C 1
ATOM 3592 O O . THR B 1 127 ? -7.926 -28.781 9.695 1 90.5 127 THR B O 1
ATOM 3595 N N . SER B 1 128 ? -10.07 -29.094 10.266 1 89.06 128 SER B N 1
ATOM 3596 C CA . SER B 1 128 ? -10.484 -29.531 8.938 1 89.06 128 SER B CA 1
ATOM 3597 C C . SER B 1 128 ? -11.219 -28.406 8.195 1 89.06 128 SER B C 1
ATOM 3599 O O . SER B 1 128 ? -11.859 -28.656 7.172 1 89.06 128 SER B O 1
ATOM 3601 N N . ARG B 1 129 ? -11.07 -27.281 8.703 1 91.81 129 ARG B N 1
ATOM 3602 C CA . ARG B 1 129 ? -11.758 -26.156 8.078 1 91.81 129 ARG B CA 1
ATOM 3603 C C . ARG B 1 129 ? -11.219 -25.891 6.68 1 91.81 129 ARG B C 1
ATOM 3605 O O . ARG B 1 129 ? -10.008 -25.938 6.457 1 91.81 129 ARG B O 1
ATOM 3612 N N . ARG B 1 130 ? -12.203 -25.625 5.785 1 96.81 130 ARG B N 1
ATOM 3613 C CA . ARG B 1 130 ? -11.781 -25.234 4.445 1 96.81 130 ARG B CA 1
ATOM 3614 C C . ARG B 1 130 ? -11.227 -23.812 4.445 1 96.81 130 ARG B C 1
ATOM 3616 O O . ARG B 1 130 ? -11.703 -22.953 5.188 1 96.81 130 ARG B O 1
ATOM 3623 N N . ARG B 1 131 ? -10.266 -23.625 3.65 1 98.19 131 ARG B N 1
ATOM 3624 C CA . ARG B 1 131 ? -9.578 -22.344 3.551 1 98.19 131 ARG B CA 1
ATOM 3625 C C . ARG B 1 131 ? -9.883 -21.656 2.221 1 98.19 131 ARG B C 1
ATOM 3627 O O . ARG B 1 131 ? -10.18 -22.328 1.229 1 98.19 131 ARG B O 1
ATOM 3634 N N . ALA B 1 132 ? -9.844 -20.328 2.225 1 98.75 132 ALA B N 1
ATOM 3635 C CA . ALA B 1 132 ? -9.805 -19.641 0.942 1 98.75 132 ALA B CA 1
ATOM 3636 C C . ALA B 1 132 ? -8.547 -20 0.155 1 98.75 132 ALA B C 1
ATOM 3638 O O . ALA B 1 132 ? -7.523 -20.344 0.741 1 98.75 132 ALA B O 1
ATOM 3639 N N . GLY B 1 133 ? -8.664 -19.938 -1.195 1 98.88 133 GLY B N 1
ATOM 3640 C CA . GLY B 1 133 ? -7.582 -20.406 -2.041 1 98.88 133 GLY B CA 1
ATOM 3641 C C . GLY B 1 133 ? -6.836 -19.281 -2.738 1 98.88 133 GLY B C 1
ATOM 3642 O O . GLY B 1 133 ? -7.418 -18.234 -3.031 1 98.88 133 GLY B O 1
ATOM 3643 N N . VAL B 1 134 ? -5.547 -19.5 -2.975 1 98.94 134 VAL B N 1
ATOM 3644 C CA . VAL B 1 134 ? -4.746 -18.578 -3.779 1 98.94 134 VAL B CA 1
ATOM 3645 C C . VAL B 1 134 ? -4.047 -19.359 -4.895 1 98.94 134 VAL B C 1
ATOM 3647 O O . VAL B 1 134 ? -3.4 -20.375 -4.645 1 98.94 134 VAL B O 1
ATOM 3650 N N . LEU B 1 135 ? -4.289 -18.922 -6.102 1 98.94 135 LEU B N 1
ATOM 3651 C CA . LEU B 1 135 ? -3.475 -19.344 -7.23 1 98.94 135 LEU B CA 1
ATOM 3652 C C . LEU B 1 135 ? -2.217 -18.5 -7.348 1 98.94 135 LEU B C 1
ATOM 3654 O O . LEU B 1 135 ? -2.295 -17.297 -7.664 1 98.94 135 LEU B O 1
ATOM 3658 N N . LEU B 1 136 ? -1.08 -19.062 -7.059 1 98.94 136 LEU B N 1
ATOM 3659 C CA . LEU B 1 136 ? 0.184 -18.344 -7.133 1 98.94 136 LEU B CA 1
ATOM 3660 C C . LEU B 1 136 ? 0.961 -18.734 -8.383 1 98.94 136 LEU B C 1
ATOM 3662 O O . LEU B 1 136 ? 1.374 -19.875 -8.531 1 98.94 136 LEU B O 1
ATOM 3666 N N . VAL B 1 137 ? 1.19 -17.75 -9.258 1 98.88 137 VAL B N 1
ATOM 3667 C CA . VAL B 1 137 ? 1.752 -18.047 -10.57 1 98.88 137 VAL B CA 1
ATOM 3668 C C . VAL B 1 137 ? 3.215 -17.609 -10.617 1 98.88 137 VAL B C 1
ATOM 3670 O O . VAL B 1 137 ? 3.559 -16.531 -10.141 1 98.88 137 VAL B O 1
ATOM 3673 N N . HIS B 1 138 ? 3.982 -18.359 -11.234 1 98.56 138 HIS B N 1
ATOM 3674 C CA . HIS B 1 138 ? 5.438 -18.266 -11.195 1 98.56 138 HIS B CA 1
ATOM 3675 C C . HIS B 1 138 ? 5.945 -17.234 -12.203 1 98.56 138 HIS B C 1
ATOM 3677 O O . HIS B 1 138 ? 5.172 -16.719 -13.008 1 98.56 138 HIS B O 1
ATOM 3683 N N . THR B 1 139 ? 7.234 -16.875 -12.047 1 98.06 139 THR B N 1
ATOM 3684 C CA . THR B 1 139 ? 7.98 -16.062 -13 1 98.06 139 THR B CA 1
ATOM 3685 C C . THR B 1 139 ? 8.406 -16.875 -14.203 1 98.06 139 THR B C 1
ATOM 3687 O O . THR B 1 139 ? 7.984 -18.031 -14.359 1 98.06 139 THR B O 1
ATOM 3690 N N . ALA B 1 140 ? 9.289 -16.312 -15.062 1 96.5 140 ALA B N 1
ATOM 3691 C CA . ALA B 1 140 ? 9.727 -16.953 -16.297 1 96.5 140 ALA B CA 1
ATOM 3692 C C . ALA B 1 140 ? 10.594 -18.188 -16.016 1 96.5 140 ALA B C 1
ATOM 3694 O O . ALA B 1 140 ? 10.844 -19 -16.906 1 96.5 140 ALA B O 1
ATOM 3695 N N . VAL B 1 141 ? 11.008 -18.328 -14.742 1 96.62 141 VAL B N 1
ATOM 3696 C CA . VAL B 1 141 ? 11.906 -19.453 -14.445 1 96.62 141 VAL B CA 1
ATOM 3697 C C . VAL B 1 141 ? 11.102 -20.656 -13.969 1 96.62 141 VAL B C 1
ATOM 3699 O O . VAL B 1 141 ? 11.672 -21.672 -13.562 1 96.62 141 VAL B O 1
ATOM 3702 N N . GLY B 1 142 ? 9.789 -20.609 -13.945 1 97.5 142 GLY B N 1
ATOM 3703 C CA . GLY B 1 142 ? 8.945 -21.766 -13.695 1 97.5 142 GLY B CA 1
ATOM 3704 C C . GLY B 1 142 ? 8.531 -21.891 -12.242 1 97.5 142 GLY B C 1
ATOM 3705 O O . GLY B 1 142 ? 8.82 -21.016 -11.43 1 97.5 142 GLY B O 1
ATOM 3706 N N . PRO B 1 143 ? 7.789 -22.953 -11.961 1 97.12 143 PRO B N 1
ATOM 3707 C CA . PRO B 1 143 ? 7.176 -23.109 -10.641 1 97.12 143 PRO B CA 1
ATOM 3708 C C . PRO B 1 143 ? 8.156 -23.609 -9.586 1 97.12 143 PRO B C 1
ATOM 3710 O O . PRO B 1 143 ? 7.875 -23.531 -8.391 1 97.12 143 PRO B O 1
ATOM 3713 N N . ARG B 1 144 ? 9.25 -24.203 -10.039 1 95.88 144 ARG B N 1
ATOM 3714 C CA . ARG B 1 144 ? 10.258 -24.656 -9.094 1 95.88 144 ARG B CA 1
ATOM 3715 C C . ARG B 1 144 ? 11.242 -23.547 -8.75 1 95.88 144 ARG B C 1
ATOM 3717 O O . ARG B 1 144 ? 12.312 -23.453 -9.352 1 95.88 144 ARG B O 1
ATOM 3724 N N . ASP B 1 145 ? 10.828 -22.75 -7.797 1 96 145 ASP B N 1
ATOM 3725 C CA . ASP B 1 145 ? 11.555 -21.547 -7.363 1 96 145 ASP B CA 1
ATOM 3726 C C . ASP B 1 145 ? 11.414 -21.344 -5.859 1 96 145 ASP B C 1
ATOM 3728 O O . ASP B 1 145 ? 10.297 -21.234 -5.34 1 96 145 ASP B O 1
ATOM 3732 N N . LEU B 1 146 ? 12.57 -21.219 -5.168 1 95.69 146 LEU B N 1
ATOM 3733 C CA . LEU B 1 146 ? 12.57 -21.031 -3.721 1 95.69 146 LEU B CA 1
ATOM 3734 C C . LEU B 1 146 ? 11.797 -19.781 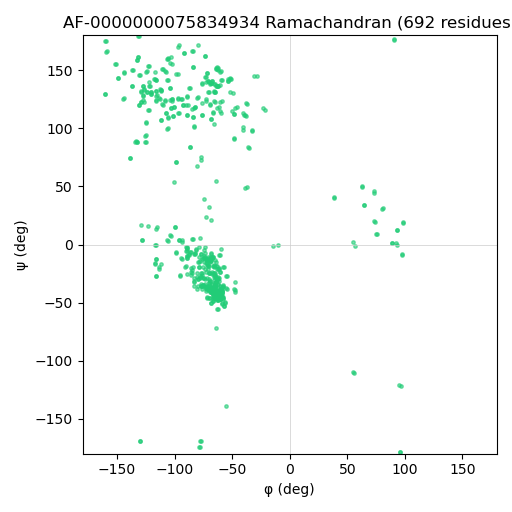-3.328 1 95.69 146 LEU B C 1
ATOM 3736 O O . LEU B 1 146 ? 11.109 -19.766 -2.305 1 95.69 146 LEU B O 1
ATOM 3740 N N . PHE B 1 147 ? 12 -18.797 -4.133 1 98.06 147 PHE B N 1
ATOM 3741 C CA . PHE B 1 147 ? 11.289 -17.547 -3.865 1 98.06 147 PHE B CA 1
ATOM 3742 C C . PHE B 1 147 ? 9.781 -17.781 -3.852 1 98.06 147 PHE B C 1
ATOM 3744 O O . PHE B 1 147 ? 9.078 -17.297 -2.961 1 98.06 147 PHE B O 1
ATOM 3751 N N . LEU B 1 148 ? 9.258 -18.484 -4.805 1 98.19 148 LEU B N 1
ATOM 3752 C CA . LEU B 1 148 ? 7.828 -18.75 -4.902 1 98.19 148 LEU B CA 1
ATOM 3753 C C . LEU B 1 148 ? 7.355 -19.609 -3.736 1 98.19 148 LEU B C 1
ATOM 3755 O O . LEU B 1 148 ? 6.266 -19.406 -3.201 1 98.19 148 LEU B O 1
ATOM 3759 N N . LEU B 1 149 ? 8.117 -20.609 -3.414 1 96.94 149 LEU B N 1
ATOM 3760 C CA . LEU B 1 149 ? 7.746 -21.453 -2.287 1 96.94 149 LEU B CA 1
ATOM 3761 C C . LEU B 1 149 ? 7.68 -20.656 -0.995 1 96.94 149 LEU B C 1
ATOM 3763 O O . LEU B 1 149 ? 6.754 -20.812 -0.199 1 96.94 149 LEU B O 1
ATOM 3767 N N . TRP B 1 150 ? 8.664 -19.781 -0.819 1 97.75 150 TRP B N 1
ATOM 3768 C CA . TRP B 1 150 ? 8.656 -18.875 0.326 1 97.75 150 TRP B CA 1
ATOM 3769 C C . TRP B 1 150 ? 7.367 -18.047 0.366 1 97.75 150 TRP B C 1
ATOM 3771 O O . TRP B 1 150 ? 6.699 -17.984 1.398 1 97.75 150 TRP B O 1
ATOM 3781 N N . LYS B 1 151 ? 7.023 -17.453 -0.739 1 98.75 151 LYS B N 1
ATOM 3782 C CA . LYS B 1 151 ? 5.82 -16.625 -0.787 1 98.75 151 LYS B CA 1
ATOM 3783 C C . LYS B 1 151 ? 4.566 -17.453 -0.562 1 98.75 151 LYS B C 1
ATOM 3785 O O . LYS B 1 151 ? 3.611 -17 0.067 1 98.75 151 LYS B O 1
ATOM 3790 N N . ALA B 1 152 ? 4.566 -18.688 -1.042 1 98.75 152 ALA B N 1
ATOM 3791 C CA . ALA B 1 152 ? 3.438 -19.578 -0.798 1 98.75 152 ALA B CA 1
ATOM 3792 C C . ALA B 1 152 ? 3.271 -19.859 0.693 1 98.75 152 ALA B C 1
ATOM 3794 O O . ALA B 1 152 ? 2.154 -19.828 1.216 1 98.75 152 ALA B O 1
ATOM 3795 N N . GLU B 1 153 ? 4.363 -20.156 1.34 1 98.25 153 GLU B N 1
ATOM 3796 C CA . GLU B 1 153 ? 4.301 -20.422 2.773 1 98.25 153 GLU B CA 1
ATOM 3797 C C . GLU B 1 153 ? 3.859 -19.188 3.551 1 98.25 153 GLU B C 1
ATOM 3799 O O . GLU B 1 153 ? 3.096 -19.281 4.512 1 98.25 153 GLU B O 1
ATOM 3804 N N . ALA B 1 154 ? 4.391 -18.047 3.143 1 98.69 154 ALA B N 1
ATOM 3805 C CA . ALA B 1 154 ? 3.969 -16.797 3.785 1 98.69 154 ALA B CA 1
ATOM 3806 C C . ALA B 1 154 ? 2.463 -16.594 3.65 1 98.69 154 ALA B C 1
ATOM 3808 O O . ALA B 1 154 ? 1.789 -16.234 4.621 1 98.69 154 ALA B O 1
ATOM 3809 N N . LEU B 1 155 ? 1.935 -16.812 2.479 1 98.81 155 LEU B N 1
ATOM 3810 C CA . LEU B 1 155 ? 0.499 -16.688 2.248 1 98.81 155 LEU B CA 1
ATOM 3811 C C . LEU B 1 155 ? -0.27 -17.734 3.053 1 98.81 155 LEU B C 1
ATOM 3813 O O . LEU B 1 155 ? -1.309 -17.438 3.643 1 98.81 155 LEU B O 1
ATOM 3817 N N . ALA B 1 156 ? 0.246 -18.938 3.053 1 98.5 156 ALA B N 1
ATOM 3818 C CA . ALA B 1 156 ? -0.386 -20.016 3.816 1 98.5 156 ALA B CA 1
ATOM 3819 C C . ALA B 1 156 ? -0.476 -19.656 5.297 1 98.5 156 ALA B C 1
ATOM 3821 O O . ALA B 1 156 ? -1.462 -19.984 5.961 1 98.5 156 ALA B O 1
ATOM 3822 N N . SER B 1 157 ? 0.531 -18.984 5.785 1 98 157 SER B N 1
ATOM 3823 C CA . SER B 1 157 ? 0.619 -18.625 7.195 1 98 157 SER B CA 1
ATOM 3824 C C . SER B 1 157 ? -0.455 -17.609 7.57 1 98 157 SER B C 1
ATOM 3826 O O . SER B 1 157 ? -0.701 -17.359 8.75 1 98 157 SER B O 1
ATOM 3828 N N . LEU B 1 158 ? -1.135 -17.047 6.594 1 97.75 158 LEU B N 1
ATOM 3829 C CA . LEU B 1 158 ? -2.25 -16.141 6.828 1 97.75 158 LEU B CA 1
ATOM 3830 C C . LEU B 1 158 ? -3.564 -16.906 6.926 1 97.75 158 LEU B C 1
ATOM 3832 O O . LEU B 1 158 ? -4.629 -16.297 7.09 1 97.75 158 LEU B O 1
ATOM 3836 N N . GLY B 1 159 ? -3.549 -18.234 6.758 1 97.31 159 GLY B N 1
ATOM 3837 C CA . GLY B 1 159 ? -4.742 -19.062 6.812 1 97.31 159 GLY B CA 1
ATOM 3838 C C . GLY B 1 159 ? -5.297 -19.406 5.441 1 97.31 159 GLY B C 1
ATOM 3839 O O . GLY B 1 159 ? -6.465 -19.781 5.312 1 97.31 159 GLY B O 1
ATOM 3840 N N . LEU B 1 160 ? -4.473 -19.281 4.422 1 98.62 160 LEU B N 1
ATOM 3841 C CA . LEU B 1 160 ? -4.871 -19.562 3.045 1 98.62 160 LEU B CA 1
ATOM 3842 C C . LEU B 1 160 ? -4.316 -20.906 2.58 1 98.62 160 LEU B C 1
ATOM 3844 O O . LEU B 1 160 ? -3.361 -21.422 3.16 1 98.62 160 LEU B O 1
ATOM 3848 N N . ALA B 1 161 ? -4.969 -21.484 1.61 1 98.69 161 ALA B N 1
ATOM 3849 C CA . ALA B 1 161 ? -4.414 -22.594 0.854 1 98.69 161 ALA B CA 1
ATOM 3850 C C . ALA B 1 161 ? -3.908 -22.141 -0.511 1 98.69 161 ALA B C 1
ATOM 3852 O O . ALA B 1 161 ? -4.664 -21.562 -1.295 1 98.69 161 ALA B O 1
ATOM 3853 N N . VAL B 1 162 ? -2.641 -22.453 -0.757 1 98.88 162 VAL B N 1
ATOM 3854 C CA . VAL B 1 162 ? -1.992 -21.859 -1.92 1 98.88 162 VAL B CA 1
ATOM 3855 C C . VAL B 1 162 ? -1.609 -22.953 -2.916 1 98.88 162 VAL B C 1
ATOM 3857 O O . VAL B 1 162 ? -0.935 -23.922 -2.559 1 98.88 162 VAL B O 1
ATOM 3860 N N . LEU B 1 163 ? -2.068 -22.812 -4.125 1 98.94 163 LEU B N 1
ATOM 3861 C CA . LEU B 1 163 ? -1.581 -23.672 -5.207 1 98.94 163 LEU B CA 1
ATOM 3862 C C . LEU B 1 163 ? -0.483 -22.953 -5.996 1 98.94 163 LEU B C 1
ATOM 3864 O O . LEU B 1 163 ? -0.729 -21.922 -6.617 1 98.94 163 LEU B O 1
ATOM 3868 N N . LEU B 1 164 ? 0.687 -23.484 -5.891 1 98.75 164 LEU B N 1
ATOM 3869 C CA . LEU B 1 164 ? 1.689 -23.094 -6.875 1 98.75 164 LEU B CA 1
ATOM 3870 C C . LEU B 1 164 ? 1.328 -23.625 -8.258 1 98.75 164 LEU B C 1
ATOM 3872 O O . LEU B 1 164 ? 1.45 -24.828 -8.523 1 98.75 164 LEU B O 1
ATOM 3876 N N . VAL B 1 165 ? 0.939 -22.734 -9.094 1 98.88 165 VAL B N 1
ATOM 3877 C CA . VAL B 1 165 ? 0.445 -23.109 -10.414 1 98.88 165 VAL B CA 1
ATOM 3878 C C . VAL B 1 165 ? 1.618 -23.484 -11.312 1 98.88 165 VAL B C 1
ATOM 3880 O O . VAL B 1 165 ? 2.662 -22.812 -11.289 1 98.88 165 VAL B O 1
ATOM 3883 N N . ASP B 1 166 ? 1.451 -24.516 -12.078 1 98.56 166 ASP B N 1
ATOM 3884 C CA . ASP B 1 166 ? 2.434 -24.875 -13.094 1 98.56 166 ASP B CA 1
ATOM 3885 C C . ASP B 1 166 ? 1.925 -24.531 -14.492 1 98.56 166 ASP B C 1
ATOM 3887 O O . ASP B 1 166 ? 1.057 -25.234 -15.023 1 98.56 166 ASP B O 1
ATOM 3891 N N . MET B 1 167 ? 2.543 -23.531 -15.039 1 98.12 167 MET B N 1
ATOM 3892 C CA . MET B 1 167 ? 2.135 -23.094 -16.375 1 98.12 167 MET B CA 1
ATOM 3893 C C . MET B 1 167 ? 2.902 -23.844 -17.453 1 98.12 167 MET B C 1
ATOM 3895 O O . MET B 1 167 ? 2.539 -23.797 -18.625 1 98.12 167 MET B O 1
ATOM 3899 N N . PHE B 1 168 ? 3.951 -24.578 -17.062 1 97.5 168 PHE B N 1
ATOM 3900 C CA . PHE B 1 168 ? 4.895 -25.078 -18.062 1 97.5 168 PHE B CA 1
ATOM 3901 C C . PHE B 1 168 ? 4.895 -26.594 -18.094 1 97.5 168 PHE B C 1
ATOM 3903 O O . PHE B 1 168 ? 5.391 -27.203 -19.047 1 97.5 168 PHE B O 1
ATOM 3910 N N . GLY B 1 169 ? 4.371 -27.25 -17.094 1 97.12 169 GLY B N 1
ATOM 3911 C CA . GLY B 1 169 ? 4.57 -28.688 -16.938 1 97.12 169 GLY B CA 1
ATOM 3912 C C . GLY B 1 169 ? 5.973 -29.047 -16.484 1 97.12 169 GLY B C 1
ATOM 3913 O O . GLY B 1 169 ? 6.598 -29.953 -17.047 1 97.12 169 GLY B O 1
ATOM 3914 N N . ASP B 1 170 ? 6.496 -28.312 -15.492 1 96.56 170 ASP B N 1
ATOM 3915 C CA . ASP B 1 170 ? 7.895 -28.422 -15.094 1 96.56 170 ASP B CA 1
ATOM 3916 C C . ASP B 1 170 ? 8.031 -29.172 -13.766 1 96.56 170 ASP B C 1
ATOM 3918 O O . ASP B 1 170 ? 7.98 -28.562 -12.695 1 96.56 170 ASP B O 1
ATOM 3922 N N . ALA B 1 171 ? 8.359 -30.406 -13.797 1 93.5 171 ALA B N 1
ATOM 3923 C CA . ALA B 1 171 ? 8.492 -31.219 -12.594 1 93.5 171 ALA B CA 1
ATOM 3924 C C . ALA B 1 171 ? 9.875 -31.062 -11.969 1 93.5 171 ALA B C 1
ATOM 3926 O O . ALA B 1 171 ? 10.031 -31.234 -10.758 1 93.5 171 ALA B O 1
ATOM 3927 N N . ARG B 1 172 ? 10.875 -30.688 -12.797 1 93.38 172 ARG B N 1
ATOM 3928 C CA . ARG B 1 172 ? 12.25 -30.891 -12.359 1 93.38 172 ARG B CA 1
ATOM 3929 C C . ARG B 1 172 ? 12.984 -29.562 -12.211 1 93.38 172 ARG B C 1
ATOM 3931 O O . ARG B 1 172 ? 14.172 -29.531 -11.898 1 93.38 172 ARG B O 1
ATOM 3938 N N . GLY B 1 173 ? 12.32 -28.5 -12.484 1 95.88 173 GLY B N 1
ATOM 3939 C CA . GLY B 1 173 ? 12.984 -27.203 -12.469 1 95.88 173 GLY B CA 1
ATOM 3940 C C . GLY B 1 173 ? 13.773 -26.922 -13.734 1 95.88 173 GLY B C 1
ATOM 3941 O O . GLY B 1 173 ? 14.797 -26.234 -13.695 1 95.88 173 GLY B O 1
ATOM 3942 N N . ASP B 1 174 ? 13.32 -27.453 -14.844 1 95.94 174 ASP B N 1
ATOM 3943 C CA . ASP B 1 174 ? 14 -27.312 -16.125 1 95.94 174 ASP B CA 1
ATOM 3944 C C . ASP B 1 174 ? 13.898 -25.875 -16.656 1 95.94 174 ASP B C 1
ATOM 3946 O O . ASP B 1 174 ? 14.711 -25.453 -17.469 1 95.94 174 ASP B O 1
ATOM 3950 N N . ALA B 1 175 ? 12.984 -25.156 -16.141 1 96.75 175 ALA B N 1
ATOM 3951 C CA . ALA B 1 175 ? 12.719 -23.797 -16.641 1 96.75 175 ALA B CA 1
ATOM 3952 C C . ALA B 1 175 ? 13.836 -22.844 -16.234 1 96.75 175 ALA B C 1
ATOM 3954 O O . ALA B 1 175 ? 13.914 -21.734 -16.766 1 96.75 175 ALA B O 1
ATOM 3955 N N . TRP B 1 176 ? 14.727 -23.203 -15.305 1 95.81 176 TRP B N 1
ATOM 3956 C CA . TRP B 1 176 ? 15.898 -22.406 -14.984 1 95.81 176 TRP B CA 1
ATOM 3957 C C . TRP B 1 176 ? 16.859 -22.359 -16.172 1 95.81 176 TRP B C 1
ATOM 3959 O O . TRP B 1 176 ? 17.766 -21.531 -16.203 1 95.81 176 TRP B O 1
ATOM 3969 N N . ASP B 1 177 ? 16.656 -23.297 -17.094 1 94.88 177 ASP B N 1
ATOM 3970 C CA . ASP B 1 177 ? 17.344 -23.25 -18.375 1 94.8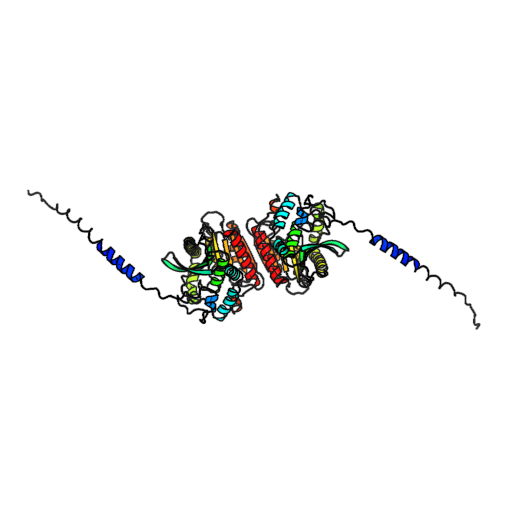8 177 ASP B CA 1
ATOM 3971 C C . ASP B 1 177 ? 16.547 -22.469 -19.406 1 94.88 177 ASP B C 1
ATOM 3973 O O . ASP B 1 177 ? 15.453 -22.891 -19.797 1 94.88 177 ASP B O 1
ATOM 3977 N N . LYS B 1 178 ? 17.141 -21.469 -19.875 1 93.62 178 LYS B N 1
ATOM 3978 C CA . LYS B 1 178 ? 16.453 -20.562 -20.797 1 93.62 178 LYS B CA 1
ATOM 3979 C C . LYS B 1 178 ? 16.016 -21.281 -22.062 1 93.62 178 LYS B C 1
ATOM 3981 O O . LYS B 1 178 ? 14.953 -21 -22.625 1 93.62 178 LYS B O 1
ATOM 3986 N N . GLU B 1 179 ? 16.828 -22.141 -22.562 1 95.5 179 GLU B N 1
ATOM 3987 C CA . GLU B 1 179 ? 16.516 -22.844 -23.797 1 95.5 179 GLU B CA 1
ATOM 3988 C C . GLU B 1 179 ? 15.297 -23.75 -23.625 1 95.5 179 GLU B C 1
ATOM 3990 O O . GLU B 1 179 ? 14.523 -23.938 -24.562 1 95.5 179 GLU B O 1
ATOM 3995 N N . TRP B 1 180 ? 15.156 -24.266 -22.406 1 95.94 180 TRP B N 1
ATOM 3996 C CA . TRP B 1 180 ? 14 -25.109 -22.125 1 95.94 180 TRP B CA 1
ATOM 3997 C C . TRP B 1 180 ? 12.742 -24.281 -21.953 1 95.94 180 TRP B C 1
ATOM 3999 O O . TRP B 1 180 ? 11.672 -24.641 -22.453 1 95.94 180 TRP B O 1
ATOM 4009 N N . ALA B 1 181 ? 12.82 -23.172 -21.406 1 95.81 181 ALA B N 1
ATOM 4010 C CA . ALA B 1 181 ? 11.672 -22.344 -21.016 1 95.81 181 ALA B CA 1
ATOM 4011 C C . ALA B 1 181 ? 11.164 -21.531 -22.203 1 95.81 181 ALA B C 1
ATOM 4013 O O . ALA B 1 181 ? 9.969 -21.234 -22.297 1 95.81 181 ALA B O 1
ATOM 4014 N N . ALA B 1 182 ? 12.016 -21.125 -23.109 1 95.38 182 ALA B N 1
ATOM 4015 C CA . ALA B 1 182 ? 11.719 -20.141 -24.156 1 95.38 182 ALA B CA 1
ATOM 4016 C C . ALA B 1 182 ? 10.555 -20.594 -25.031 1 95.38 182 ALA B C 1
ATOM 4018 O O . ALA B 1 182 ? 9.602 -19.859 -25.234 1 95.38 182 ALA B O 1
ATOM 4019 N N . PRO B 1 183 ? 10.602 -21.812 -25.531 1 95.56 183 PRO B N 1
ATOM 4020 C CA . PRO B 1 183 ? 9.484 -22.219 -26.375 1 95.56 183 PRO B CA 1
ATOM 4021 C C . PRO B 1 183 ? 8.164 -22.312 -25.609 1 95.56 183 PRO B C 1
ATOM 4023 O O . PRO B 1 183 ? 7.098 -22.062 -26.188 1 95.56 183 PRO B O 1
ATOM 4026 N N . ARG B 1 184 ? 8.195 -22.625 -24.391 1 95.06 184 ARG B N 1
ATOM 4027 C CA . ARG B 1 184 ? 6.992 -22.703 -23.578 1 95.06 184 ARG B CA 1
ATOM 4028 C C . ARG B 1 184 ? 6.402 -21.312 -23.344 1 95.06 184 ARG B C 1
ATOM 4030 O O . ARG B 1 184 ? 5.188 -21.125 -23.438 1 95.06 184 ARG B O 1
ATOM 4037 N N . ARG B 1 185 ? 7.227 -20.359 -23.109 1 93.94 185 ARG B N 1
ATOM 4038 C CA . ARG B 1 185 ? 6.75 -18.984 -22.984 1 93.94 185 ARG B CA 1
ATOM 4039 C C . ARG B 1 185 ? 6.207 -18.469 -24.312 1 93.94 185 ARG B C 1
ATOM 4041 O O . ARG B 1 185 ? 5.199 -17.766 -24.344 1 93.94 185 ARG B O 1
ATOM 4048 N N . ALA B 1 186 ? 6.867 -18.859 -25.422 1 93.69 186 ALA B N 1
ATOM 4049 C CA . ALA B 1 186 ? 6.465 -18.422 -26.766 1 93.69 186 ALA B CA 1
ATOM 4050 C C . ALA B 1 186 ? 5.062 -18.922 -27.094 1 93.69 186 ALA B C 1
ATOM 4052 O O . ALA B 1 186 ? 4.309 -18.234 -27.797 1 93.69 186 ALA B O 1
ATOM 4053 N N . ALA B 1 187 ? 4.719 -20.062 -26.625 1 93.44 187 ALA B N 1
ATOM 4054 C CA . ALA B 1 187 ? 3.389 -20.609 -26.875 1 93.44 187 ALA B CA 1
ATOM 4055 C C . ALA B 1 187 ? 2.305 -19.703 -26.312 1 93.44 187 ALA B C 1
ATOM 4057 O O . ALA B 1 187 ? 1.259 -19.516 -26.938 1 93.44 187 ALA B O 1
ATOM 4058 N N . TYR B 1 188 ? 2.516 -19.062 -25.203 1 92.06 188 TYR B N 1
ATOM 4059 C CA . TYR B 1 188 ? 1.558 -18.156 -24.578 1 92.06 188 TYR B CA 1
ATOM 4060 C C . TYR B 1 188 ? 1.499 -16.828 -25.328 1 92.06 188 TYR B C 1
ATOM 4062 O O . TYR B 1 188 ? 0.444 -16.203 -25.391 1 92.06 188 TYR B O 1
ATOM 4070 N N . GLN B 1 189 ? 2.617 -16.406 -25.844 1 86.94 189 GLN B N 1
ATOM 4071 C CA . GLN B 1 189 ? 2.643 -15.188 -26.641 1 86.94 189 GLN B CA 1
ATOM 4072 C C . GLN B 1 189 ? 1.884 -15.367 -27.953 1 86.94 189 GLN B C 1
ATOM 4074 O O . GLN B 1 189 ? 1.212 -14.445 -28.422 1 86.94 189 GLN B O 1
ATOM 4079 N N . ALA B 1 190 ? 1.958 -16.578 -28.469 1 89.5 190 ALA B N 1
ATOM 4080 C CA . ALA B 1 190 ? 1.308 -16.891 -29.75 1 89.5 190 ALA B CA 1
ATOM 4081 C C . ALA B 1 190 ? -0.203 -17.016 -29.562 1 89.5 190 ALA B C 1
ATOM 4083 O O . ALA B 1 190 ? -0.97 -16.672 -30.469 1 89.5 190 ALA B O 1
ATOM 4084 N N . ASP B 1 191 ? -0.614 -17.516 -28.469 1 90 191 ASP B N 1
ATOM 4085 C CA . ASP B 1 191 ? -2.029 -17.656 -28.141 1 90 191 ASP B CA 1
ATOM 4086 C C . ASP B 1 191 ? -2.311 -17.188 -26.719 1 90 191 ASP B C 1
ATOM 4088 O O . ASP B 1 191 ? -2.416 -18 -25.797 1 90 191 ASP B O 1
ATOM 4092 N N . PRO B 1 192 ? -2.58 -15.914 -26.562 1 88.25 192 PRO B N 1
ATOM 4093 C CA . PRO B 1 192 ? -2.771 -15.359 -25.219 1 88.25 192 PRO B CA 1
ATOM 4094 C C . PRO B 1 192 ? -3.979 -15.953 -24.5 1 88.25 192 PRO B C 1
ATOM 4096 O O . PRO B 1 192 ? -4.078 -15.867 -23.266 1 88.25 192 PRO B O 1
ATOM 4099 N N . SER B 1 193 ? -4.918 -16.562 -25.188 1 87.94 193 SER B N 1
ATOM 4100 C CA . SER B 1 193 ? -6.062 -17.188 -24.531 1 87.94 193 SER B CA 1
ATOM 4101 C C . SER B 1 193 ? -5.629 -18.391 -23.703 1 87.94 193 SER B C 1
ATOM 4103 O O . SER B 1 193 ? -6.371 -18.844 -22.828 1 87.94 193 SER B O 1
ATOM 4105 N N . LEU B 1 194 ? -4.383 -18.891 -24.031 1 92.56 194 LEU B N 1
ATOM 4106 C CA . LEU B 1 194 ? -3.84 -20.031 -23.281 1 92.56 194 LEU B CA 1
ATOM 4107 C C . LEU B 1 194 ? -3.639 -19.656 -21.812 1 92.56 194 LEU B C 1
ATOM 4109 O O . LEU B 1 194 ? -3.766 -20.516 -20.938 1 92.56 194 LEU B O 1
ATOM 4113 N N . PHE B 1 195 ? -3.381 -18.391 -21.531 1 93.75 195 PHE B N 1
ATOM 4114 C CA . PHE B 1 195 ? -3.223 -17.938 -20.156 1 93.75 195 PHE B CA 1
ATOM 4115 C C . PHE B 1 195 ? -4.465 -18.266 -19.328 1 93.75 195 PHE B C 1
ATOM 4117 O O . PHE B 1 195 ? -4.383 -18.969 -18.328 1 93.75 195 PHE B O 1
ATOM 4124 N N . ALA B 1 196 ? -5.629 -17.844 -19.844 1 92.94 196 ALA B N 1
ATOM 4125 C CA . ALA B 1 196 ? -6.879 -18.016 -19.094 1 92.94 196 ALA B CA 1
ATOM 4126 C C . ALA B 1 196 ? -7.273 -19.5 -19.031 1 92.94 196 ALA B C 1
ATOM 4128 O O . ALA B 1 196 ? -7.777 -19.969 -18 1 92.94 196 ALA B O 1
ATOM 4129 N N . ARG B 1 197 ? -7.004 -20.188 -20.078 1 94.75 197 ARG B N 1
ATOM 4130 C CA . ARG B 1 197 ? -7.363 -21.609 -20.094 1 94.75 197 ARG B CA 1
ATOM 4131 C C . ARG B 1 197 ? -6.555 -22.391 -19.078 1 94.75 197 ARG B C 1
ATOM 4133 O O . ARG B 1 197 ? -7.102 -23.219 -18.344 1 94.75 197 ARG B O 1
ATOM 4140 N N . ARG B 1 198 ? -5.293 -22.078 -19 1 97 198 ARG B N 1
ATOM 4141 C CA . ARG B 1 198 ? -4.434 -22.75 -18.031 1 97 198 ARG B CA 1
ATOM 4142 C C . ARG B 1 198 ? -4.828 -22.375 -16.609 1 97 198 ARG B C 1
ATOM 4144 O O . ARG B 1 198 ? -4.855 -23.234 -15.727 1 97 198 ARG B O 1
ATOM 4151 N N . MET B 1 199 ? -5.168 -21.172 -16.422 1 97.81 199 MET B N 1
ATOM 4152 C CA . MET B 1 199 ? -5.566 -20.719 -15.086 1 97.81 199 MET B CA 1
ATOM 4153 C C . MET B 1 199 ? -6.883 -21.359 -14.664 1 97.81 199 MET B C 1
ATOM 4155 O O . MET B 1 199 ? -7.082 -21.672 -13.492 1 97.81 199 MET B O 1
ATOM 4159 N N . ARG B 1 200 ? -7.77 -21.5 -15.602 1 97.31 200 ARG B N 1
ATOM 4160 C CA . ARG B 1 200 ? -9.039 -22.156 -15.305 1 97.31 200 ARG B CA 1
ATOM 4161 C C . ARG B 1 200 ? -8.82 -23.578 -14.805 1 97.31 200 ARG B C 1
ATOM 4163 O O . ARG B 1 200 ? -9.477 -24 -13.852 1 97.31 200 ARG B O 1
ATOM 4170 N N . LEU B 1 201 ? -7.879 -24.281 -15.398 1 98.38 201 LEU B N 1
ATOM 4171 C CA . LEU B 1 201 ? -7.562 -25.641 -14.984 1 98.38 201 LEU B CA 1
ATOM 4172 C C . LEU B 1 201 ? -6.965 -25.656 -13.578 1 98.38 201 LEU B C 1
ATOM 4174 O O . LEU B 1 201 ? -7.32 -26.5 -12.75 1 98.38 201 LEU B O 1
ATOM 4178 N N . ALA B 1 202 ? -6.094 -24.734 -13.32 1 98.81 202 ALA B N 1
ATOM 4179 C CA . ALA B 1 202 ? -5.492 -24.625 -12 1 98.81 202 ALA B CA 1
ATOM 4180 C C . ALA B 1 202 ? -6.543 -24.312 -10.945 1 98.81 202 ALA B C 1
ATOM 4182 O O . ALA B 1 202 ? -6.555 -24.906 -9.859 1 98.81 202 ALA B O 1
ATOM 4183 N N . HIS B 1 203 ? -7.41 -23.359 -11.266 1 98.75 203 HIS B N 1
ATOM 4184 C CA . HIS B 1 203 ? -8.477 -22.969 -10.352 1 98.75 203 HIS B CA 1
ATOM 4185 C C . HIS B 1 203 ? -9.406 -24.141 -10.055 1 98.75 203 HIS B C 1
ATOM 4187 O O . HIS B 1 203 ? -9.766 -24.375 -8.898 1 98.75 203 HIS B O 1
ATOM 4193 N N . ALA B 1 204 ? -9.75 -24.859 -11.055 1 98.44 204 ALA B N 1
ATOM 4194 C CA . ALA B 1 204 ? -10.602 -26.047 -10.875 1 98.44 204 ALA B CA 1
ATOM 4195 C C . ALA B 1 204 ? -9.922 -27.078 -9.984 1 98.44 204 ALA B C 1
ATOM 4197 O O . ALA B 1 204 ? -10.555 -27.656 -9.109 1 98.44 204 ALA B O 1
ATOM 4198 N N . ALA B 1 205 ? -8.648 -27.328 -10.242 1 98.69 205 ALA B N 1
ATOM 4199 C CA . ALA B 1 205 ? -7.898 -28.281 -9.438 1 98.69 205 ALA B CA 1
ATOM 4200 C C . ALA B 1 205 ? -7.852 -27.859 -7.973 1 98.69 205 ALA B C 1
ATOM 4202 O O . ALA B 1 205 ? -8.047 -28.672 -7.07 1 98.69 205 ALA B O 1
ATOM 4203 N N . LEU B 1 206 ? -7.602 -26.547 -7.742 1 98.75 206 LEU B N 1
ATOM 4204 C CA . LEU B 1 206 ? -7.551 -26 -6.391 1 98.75 206 LEU B CA 1
ATOM 4205 C C . LEU B 1 206 ? -8.906 -26.141 -5.699 1 98.75 206 LEU B C 1
ATOM 4207 O O . LEU B 1 206 ? -8.977 -26.578 -4.551 1 98.75 206 LEU B O 1
ATOM 4211 N N . ALA B 1 207 ? -9.938 -25.812 -6.402 1 98.19 207 ALA B N 1
ATOM 4212 C CA . ALA B 1 207 ? -11.289 -25.828 -5.852 1 98.19 207 ALA B CA 1
ATOM 4213 C C . ALA B 1 207 ? -11.734 -27.25 -5.531 1 98.19 207 ALA B C 1
ATOM 4215 O O . ALA B 1 207 ? -12.617 -27.453 -4.688 1 98.19 207 ALA B O 1
ATOM 4216 N N . ALA B 1 208 ? -11.172 -28.188 -6.172 1 97.81 208 ALA B N 1
ATOM 4217 C CA . ALA B 1 208 ? -11.547 -29.578 -5.969 1 97.81 208 ALA B CA 1
ATOM 4218 C C . ALA B 1 208 ? -10.914 -30.141 -4.703 1 97.81 208 ALA B C 1
ATOM 4220 O O . ALA B 1 208 ? -11.305 -31.203 -4.227 1 97.81 208 ALA B O 1
ATOM 4221 N N . SER B 1 209 ? -9.945 -29.453 -4.184 1 97.25 209 SER B N 1
ATOM 4222 C CA . SER B 1 209 ? -9.32 -29.906 -2.941 1 97.25 209 SER B CA 1
ATOM 4223 C C . SER B 1 209 ? -10.281 -29.781 -1.766 1 97.25 209 SER B C 1
ATOM 4225 O O . SER B 1 209 ? -10.961 -28.766 -1.611 1 97.25 209 SER B O 1
ATOM 4227 N N . PRO B 1 210 ? -10.289 -30.812 -0.876 1 96.06 210 PRO B N 1
ATOM 4228 C CA . PRO B 1 210 ? -11.141 -30.719 0.312 1 96.06 210 PRO B CA 1
ATOM 4229 C C . PRO B 1 210 ? -10.664 -29.656 1.298 1 96.06 210 PRO B C 1
ATOM 4231 O O . PRO B 1 210 ? -11.391 -29.312 2.24 1 96.06 210 PRO B O 1
ATOM 4234 N N . LEU B 1 211 ? -9.531 -29.078 1.076 1 96.88 211 LEU B N 1
ATOM 4235 C CA . LEU B 1 211 ? -8.961 -28.078 1.967 1 96.88 211 LEU B CA 1
ATOM 4236 C C . LEU B 1 211 ? -9.414 -26.672 1.566 1 96.88 211 LEU B C 1
ATOM 4238 O O . LEU B 1 211 ? -9.164 -25.703 2.287 1 96.88 211 LEU B O 1
ATOM 4242 N N . VAL B 1 212 ? -10.133 -26.609 0.437 1 98.31 212 VAL B N 1
ATOM 4243 C CA . VAL B 1 212 ? -10.281 -25.281 -0.127 1 98.31 212 VAL B CA 1
ATOM 4244 C C . VAL B 1 212 ? -11.766 -24.969 -0.353 1 98.31 212 VAL B C 1
ATOM 4246 O O . VAL B 1 212 ? -12.516 -25.828 -0.819 1 98.31 212 VAL B O 1
ATOM 4249 N N . ASP B 1 213 ? -12.141 -23.797 0.068 1 97.88 213 ASP B N 1
ATOM 4250 C CA . ASP B 1 213 ? -13.406 -23.219 -0.36 1 97.88 213 ASP B CA 1
ATOM 4251 C C . ASP B 1 213 ? -13.266 -22.531 -1.722 1 97.88 213 ASP B C 1
ATOM 4253 O O . ASP B 1 213 ? -12.797 -21.391 -1.811 1 97.88 213 ASP B O 1
ATOM 4257 N N . GLY B 1 214 ? -13.711 -23.203 -2.729 1 96.75 214 GLY B N 1
ATOM 4258 C CA . GLY B 1 214 ? -13.516 -22.766 -4.102 1 96.75 214 GLY B CA 1
ATOM 4259 C C . GLY B 1 214 ? -14.266 -21.5 -4.438 1 96.75 214 GLY B C 1
ATOM 4260 O O . GLY B 1 214 ? -14.016 -20.875 -5.473 1 96.75 214 GLY B O 1
ATOM 4261 N N . SER B 1 215 ? -15.148 -21.062 -3.568 1 96.62 215 SER B N 1
ATOM 4262 C CA . SER B 1 215 ? -15.938 -19.859 -3.826 1 96.62 215 SER B CA 1
ATOM 4263 C C . SER B 1 215 ? -15.188 -18.609 -3.377 1 96.62 215 SER B C 1
ATOM 4265 O O . SER B 1 215 ? -15.617 -17.484 -3.66 1 96.62 215 SER B O 1
ATOM 4267 N N . ARG B 1 216 ? -14.055 -18.781 -2.725 1 98.12 216 ARG B N 1
ATOM 4268 C CA . ARG B 1 216 ? -13.234 -17.672 -2.229 1 98.12 216 ARG B CA 1
ATOM 4269 C C . ARG B 1 216 ? -11.773 -17.875 -2.602 1 98.12 216 ARG B C 1
ATOM 4271 O O . ARG B 1 216 ? -10.984 -18.391 -1.799 1 98.12 216 ARG B O 1
ATOM 4278 N N . CYS B 1 217 ? -11.453 -17.391 -3.768 1 98.88 217 CYS B N 1
ATOM 4279 C CA . CYS B 1 217 ? -10.078 -17.578 -4.227 1 98.88 217 CYS B CA 1
ATOM 4280 C C . CYS B 1 217 ? -9.5 -16.266 -4.742 1 98.88 217 CYS B C 1
ATOM 4282 O O . CYS B 1 217 ? -10.242 -15.305 -4.98 1 98.88 217 CYS B O 1
ATOM 4284 N N . ALA B 1 218 ? -8.211 -16.188 -4.824 1 98.94 218 ALA B N 1
ATOM 4285 C CA . ALA B 1 218 ? -7.457 -15.094 -5.438 1 98.94 218 ALA B CA 1
ATOM 4286 C C . ALA B 1 218 ? -6.371 -15.641 -6.367 1 98.94 218 ALA B C 1
ATOM 4288 O O . ALA B 1 218 ? -6.027 -16.812 -6.301 1 98.94 218 ALA B O 1
ATOM 4289 N N . ALA B 1 219 ? -5.945 -14.805 -7.258 1 98.94 219 ALA B N 1
ATOM 4290 C CA . ALA B 1 219 ? -4.793 -15.109 -8.102 1 98.94 219 ALA B CA 1
ATOM 4291 C C . ALA B 1 219 ? -3.688 -14.078 -7.918 1 98.94 219 ALA B C 1
ATOM 4293 O O . ALA B 1 219 ? -3.957 -12.875 -7.887 1 98.94 219 ALA B O 1
ATOM 4294 N N . LEU B 1 220 ? -2.48 -14.547 -7.719 1 98.88 220 LEU B N 1
ATOM 4295 C CA . LEU B 1 220 ? -1.285 -13.727 -7.559 1 98.88 220 LEU B CA 1
ATOM 4296 C C . LEU B 1 220 ? -0.184 -14.172 -8.516 1 98.88 220 LEU B C 1
ATOM 4298 O O . LEU B 1 220 ? 0.051 -15.375 -8.672 1 98.88 220 LEU B O 1
ATOM 4302 N N . GLY B 1 221 ? 0.482 -13.219 -9.148 1 98.62 221 GLY B N 1
ATOM 4303 C CA . GLY B 1 221 ? 1.556 -13.594 -10.055 1 98.62 221 GLY B CA 1
ATOM 4304 C C . GLY B 1 221 ? 2.723 -12.625 -10.031 1 98.62 221 GLY B C 1
ATOM 4305 O O . GLY B 1 221 ? 2.537 -11.43 -9.789 1 98.62 221 GLY B O 1
ATOM 4306 N N . PHE B 1 222 ? 3.898 -13.164 -10.25 1 98.62 222 PHE B N 1
ATOM 4307 C CA . PHE B 1 222 ? 5.125 -12.391 -10.383 1 98.62 222 PHE B CA 1
ATOM 4308 C C . PHE B 1 222 ? 5.656 -12.445 -11.812 1 98.62 222 PHE B C 1
ATOM 4310 O O . PHE B 1 222 ? 5.711 -13.516 -12.414 1 98.62 222 PHE B O 1
ATOM 4317 N N . CYS B 1 223 ? 6.055 -11.258 -12.422 1 97.94 223 CYS B N 1
ATOM 4318 C CA . CYS B 1 223 ? 6.707 -11.227 -13.727 1 97.94 223 CYS B CA 1
ATOM 4319 C C . CYS B 1 223 ? 5.859 -11.938 -14.781 1 97.94 223 CYS B C 1
ATOM 4321 O O . CYS B 1 223 ? 4.738 -11.508 -15.062 1 97.94 223 CYS B O 1
ATOM 4323 N N . PHE B 1 224 ? 6.297 -13.133 -15.289 1 96.38 224 PHE B N 1
ATOM 4324 C CA . PHE B 1 224 ? 5.543 -13.945 -16.234 1 96.38 224 PHE B CA 1
ATOM 4325 C C . PHE B 1 224 ? 4.152 -14.25 -15.703 1 96.38 224 PHE B C 1
ATOM 4327 O O . PHE B 1 224 ? 3.205 -14.414 -16.469 1 96.38 224 PHE B O 1
ATOM 4334 N N . GLY B 1 225 ? 4.004 -14.266 -14.438 1 97.31 225 GLY B N 1
ATOM 4335 C CA . GLY B 1 225 ? 2.74 -14.602 -13.797 1 97.31 225 GLY B CA 1
ATOM 4336 C C . GLY B 1 225 ? 1.71 -13.492 -13.906 1 97.31 225 GLY B C 1
ATOM 4337 O O . GLY B 1 225 ? 0.536 -13.695 -13.594 1 97.31 225 GLY B O 1
ATOM 4338 N N . GLY B 1 226 ? 2.078 -12.32 -14.352 1 96.19 226 GLY B N 1
ATOM 4339 C CA . GLY B 1 226 ? 1.17 -11.195 -14.508 1 96.19 226 GLY B CA 1
ATOM 4340 C C . GLY B 1 226 ? 0.071 -11.453 -15.523 1 96.19 226 GLY B C 1
ATOM 4341 O O . GLY B 1 226 ? -1.112 -11.445 -15.18 1 96.19 226 GLY B O 1
ATOM 4342 N N . PRO B 1 227 ? 0.444 -11.812 -16.75 1 94.31 227 PRO B N 1
ATOM 4343 C CA . PRO B 1 227 ? -0.564 -12 -17.797 1 94.31 227 PRO B CA 1
ATOM 4344 C C . PRO B 1 227 ? -1.564 -13.102 -17.453 1 94.31 227 PRO B C 1
ATOM 4346 O O . PRO B 1 227 ? -2.775 -12.906 -17.594 1 94.31 227 PRO B O 1
ATOM 4349 N N . PRO B 1 228 ? -1.136 -14.281 -16.922 1 95.38 228 PRO B N 1
ATOM 4350 C CA . PRO B 1 228 ? -2.139 -15.289 -16.562 1 95.38 228 PRO B CA 1
ATOM 4351 C C . PRO B 1 228 ? -3.15 -14.781 -15.539 1 95.38 228 PRO B C 1
ATOM 4353 O O . PRO B 1 228 ? -4.352 -15.023 -15.68 1 95.38 228 PRO B O 1
ATOM 4356 N N . VAL B 1 229 ? -2.689 -14.07 -14.57 1 96.75 229 VAL B N 1
ATOM 4357 C CA . VAL B 1 229 ? -3.553 -13.555 -13.516 1 96.75 229 VAL B CA 1
ATOM 4358 C C . VAL B 1 229 ? -4.543 -12.555 -14.102 1 96.75 229 VAL B C 1
ATOM 4360 O O . VAL B 1 229 ? -5.746 -12.641 -13.844 1 96.75 229 VAL B O 1
ATOM 4363 N N . LEU B 1 230 ? -4.094 -11.688 -14.922 1 94.38 230 LEU B N 1
ATOM 4364 C CA . LEU B 1 230 ? -4.926 -10.617 -15.469 1 94.38 230 LEU B CA 1
ATOM 4365 C C . LEU B 1 230 ? -5.93 -11.172 -16.469 1 94.38 230 LEU B C 1
ATOM 4367 O O . LEU B 1 230 ? -7.113 -10.836 -16.422 1 94.38 230 LEU B O 1
ATOM 4371 N N . HIS B 1 231 ? -5.465 -12.039 -17.375 1 92.12 231 HIS B N 1
ATOM 4372 C CA . HIS B 1 231 ? -6.359 -12.617 -18.359 1 92.12 231 HIS B CA 1
ATOM 4373 C C . HIS B 1 231 ? -7.484 -13.406 -17.703 1 92.12 231 HIS B C 1
ATOM 4375 O O . HIS B 1 231 ? -8.641 -13.297 -18.109 1 92.12 231 HIS B O 1
ATOM 4381 N N . TYR B 1 232 ? -7.117 -14.109 -16.734 1 93.94 232 TYR B N 1
ATOM 4382 C CA . TYR B 1 232 ? -8.102 -14.945 -16.062 1 93.94 232 TYR B CA 1
ATOM 4383 C C . TYR B 1 232 ? -9.102 -14.102 -15.281 1 93.94 232 TYR B C 1
ATOM 4385 O O . TYR B 1 232 ? -10.312 -14.305 -15.391 1 93.94 232 TYR B O 1
ATOM 4393 N N . ALA B 1 233 ? -8.641 -13.141 -14.539 1 94.5 233 ALA B N 1
ATOM 4394 C CA . ALA B 1 233 ? -9.508 -12.312 -13.711 1 94.5 233 ALA B CA 1
ATOM 4395 C C . ALA B 1 233 ? -10.453 -11.484 -14.57 1 94.5 233 ALA B C 1
ATOM 4397 O O . ALA B 1 233 ? -11.617 -11.289 -14.219 1 94.5 233 ALA B O 1
ATOM 4398 N N . ARG B 1 234 ? -9.953 -11.039 -15.648 1 89.94 234 ARG B N 1
ATOM 4399 C CA . ARG B 1 234 ? -10.773 -10.227 -16.547 1 89.94 234 ARG B CA 1
ATOM 4400 C C . ARG B 1 234 ? -11.922 -11.039 -17.125 1 89.94 234 ARG B C 1
ATOM 4402 O O . ARG B 1 234 ? -12.961 -10.484 -17.5 1 89.94 234 ARG B O 1
ATOM 4409 N N . ALA B 1 235 ? -11.727 -12.336 -17.172 1 89.12 235 ALA B N 1
ATOM 4410 C CA . ALA B 1 235 ? -12.773 -13.227 -17.672 1 89.12 235 ALA B CA 1
ATOM 4411 C C . ALA B 1 235 ? -13.867 -13.43 -16.641 1 89.12 235 ALA B C 1
ATOM 4413 O O . ALA B 1 235 ? -14.883 -14.07 -16.906 1 89.12 235 ALA B O 1
ATOM 4414 N N . ASN B 1 236 ? -13.672 -12.961 -15.453 1 92.19 236 ASN B N 1
ATOM 4415 C CA . ASN B 1 236 ? -14.656 -12.898 -14.375 1 92.19 236 ASN B CA 1
ATOM 4416 C C . ASN B 1 236 ? -15.125 -14.289 -13.961 1 92.19 236 ASN B C 1
ATOM 4418 O O . ASN B 1 236 ? -16.328 -14.547 -13.898 1 92.19 236 ASN B O 1
ATOM 4422 N N . PRO B 1 237 ? -14.164 -15.164 -13.711 1 93.94 237 PRO B N 1
ATOM 4423 C CA . PRO B 1 237 ? -14.586 -16.484 -13.227 1 93.94 237 PRO B CA 1
ATOM 4424 C C . PRO B 1 237 ? -15.281 -16.422 -11.867 1 93.94 237 PRO B C 1
ATOM 4426 O O . PRO B 1 237 ? -14.969 -15.539 -11.055 1 93.94 237 PRO B O 1
ATOM 4429 N N . ASP B 1 238 ? -16.188 -17.375 -11.641 1 94.75 238 ASP B N 1
ATOM 4430 C CA . ASP B 1 238 ? -16.828 -17.484 -10.328 1 94.75 238 ASP B CA 1
ATOM 4431 C C . ASP B 1 238 ? -15.805 -17.859 -9.25 1 94.75 238 ASP B C 1
ATOM 4433 O O . ASP B 1 238 ? -14.93 -18.688 -9.484 1 94.75 238 ASP B O 1
ATOM 4437 N N . GLY B 1 239 ? -15.82 -17.172 -8.211 1 96.81 239 GLY B N 1
ATOM 4438 C CA . GLY B 1 239 ? -15.039 -17.547 -7.047 1 96.81 239 GLY B CA 1
ATOM 4439 C C . GLY B 1 239 ? -13.711 -16.812 -6.957 1 96.81 239 GLY B C 1
ATOM 4440 O O . GLY B 1 239 ? -13 -16.922 -5.953 1 96.81 239 GLY B O 1
ATOM 4441 N N . LEU B 1 240 ? -13.367 -16.078 -8.016 1 97.94 240 LEU B N 1
ATOM 4442 C CA . LEU B 1 240 ? -12.141 -15.297 -7.953 1 97.94 240 LEU B CA 1
ATOM 4443 C C . LEU B 1 240 ? -12.438 -13.875 -7.473 1 97.94 240 LEU B C 1
ATOM 4445 O O . LEU B 1 240 ? -13.117 -13.109 -8.164 1 97.94 240 LEU B O 1
ATOM 4449 N N . LEU B 1 241 ? -11.812 -13.5 -6.32 1 98.56 241 LEU B N 1
ATOM 4450 C CA . LEU B 1 241 ? -12.242 -12.273 -5.66 1 98.56 241 LEU B CA 1
ATOM 4451 C C . LEU B 1 241 ? -11.117 -11.242 -5.645 1 98.56 241 LEU B C 1
ATOM 4453 O O . LEU B 1 241 ? -11.352 -10.062 -5.375 1 98.56 241 LEU B O 1
ATOM 4457 N N . ALA B 1 242 ? -9.898 -11.672 -5.977 1 98.75 242 ALA B N 1
ATOM 4458 C CA . ALA B 1 242 ? -8.773 -10.742 -6.051 1 98.75 242 ALA B CA 1
ATOM 4459 C C . ALA B 1 242 ? -7.758 -11.195 -7.098 1 98.75 242 ALA B C 1
ATOM 4461 O O . ALA B 1 242 ? -7.566 -12.398 -7.305 1 98.75 242 ALA B O 1
ATOM 4462 N N . ALA B 1 243 ? -7.184 -10.281 -7.766 1 98.56 243 ALA B N 1
ATOM 4463 C CA . ALA B 1 243 ? -6.109 -10.484 -8.734 1 98.56 243 ALA B CA 1
ATOM 4464 C C . ALA B 1 243 ? -4.949 -9.523 -8.477 1 98.56 243 ALA B C 1
ATOM 4466 O O . ALA B 1 243 ? -5.125 -8.305 -8.523 1 98.56 243 ALA B O 1
ATOM 4467 N N . ILE B 1 244 ? -3.754 -10.047 -8.211 1 98.88 244 ILE B N 1
ATOM 4468 C CA . ILE B 1 244 ? -2.611 -9.242 -7.801 1 98.88 244 ILE B CA 1
ATOM 4469 C C . ILE B 1 244 ? -1.412 -9.547 -8.695 1 98.88 244 ILE B C 1
ATOM 4471 O O . ILE B 1 244 ? -1.063 -10.719 -8.898 1 98.88 244 ILE B O 1
ATOM 4475 N N . THR B 1 245 ? -0.811 -8.562 -9.242 1 98.25 245 THR B N 1
ATOM 4476 C CA . THR B 1 245 ? 0.407 -8.766 -10.016 1 98.25 245 THR B CA 1
ATOM 4477 C C . THR B 1 245 ? 1.559 -7.945 -9.438 1 98.25 245 THR B C 1
ATOM 4479 O O . THR B 1 245 ? 1.366 -6.801 -9.031 1 98.25 245 THR B O 1
ATOM 4482 N N . PHE B 1 246 ? 2.703 -8.539 -9.336 1 98.69 246 PHE B N 1
ATOM 4483 C CA . PHE B 1 246 ? 3.957 -7.883 -8.984 1 98.69 246 PHE B CA 1
ATOM 4484 C C . PHE B 1 246 ? 4.898 -7.828 -10.18 1 98.69 246 PHE B C 1
ATOM 4486 O O . PHE B 1 246 ? 5.324 -8.867 -10.688 1 98.69 246 PHE B O 1
ATOM 4493 N N . HIS B 1 247 ? 5.281 -6.566 -10.586 1 98.25 247 HIS B N 1
ATOM 4494 C CA . HIS B 1 247 ? 6.117 -6.359 -11.766 1 98.25 247 HIS B CA 1
ATOM 4495 C C . HIS B 1 247 ? 5.734 -7.32 -12.891 1 98.25 247 HIS B C 1
ATOM 4497 O O . HIS B 1 247 ? 6.602 -7.918 -13.531 1 98.25 247 HIS B O 1
ATOM 4503 N N . GLY B 1 248 ? 4.41 -7.527 -13.062 1 97.06 248 GLY B N 1
ATOM 4504 C CA . GLY B 1 248 ? 3.908 -8.391 -14.117 1 97.06 248 GLY B CA 1
ATOM 4505 C C . GLY B 1 248 ? 4.129 -7.832 -15.508 1 97.06 248 GLY B C 1
ATOM 4506 O O . GLY B 1 248 ? 4.004 -6.621 -15.727 1 97.06 248 GLY B O 1
ATOM 4507 N N . ILE B 1 249 ? 4.508 -8.75 -16.344 1 91.81 249 ILE B N 1
ATOM 4508 C CA . ILE B 1 249 ? 4.551 -8.328 -17.734 1 91.81 249 ILE B CA 1
ATOM 4509 C C . ILE B 1 249 ? 3.143 -7.965 -18.203 1 91.81 249 ILE B C 1
ATOM 4511 O O . ILE B 1 249 ? 2.199 -8.734 -18.016 1 91.81 249 ILE B O 1
ATOM 4515 N N . LEU B 1 250 ? 3.066 -6.727 -18.531 1 85.12 250 LEU B N 1
ATOM 4516 C CA . LEU B 1 250 ? 1.766 -6.23 -18.969 1 85.12 250 LEU B CA 1
ATOM 4517 C C . LEU B 1 250 ? 1.721 -6.094 -20.5 1 85.12 250 LEU B C 1
ATOM 4519 O O . LEU B 1 250 ? 2.736 -5.789 -21.125 1 85.12 250 LEU B O 1
ATOM 4523 N N . ASP B 1 251 ? 0.757 -6.75 -21.062 1 66.19 251 ASP B N 1
ATOM 4524 C CA . ASP B 1 251 ? 0.608 -6.617 -22.5 1 66.19 251 ASP B CA 1
ATOM 4525 C C . ASP B 1 251 ? -0.727 -5.969 -22.859 1 66.19 251 ASP B C 1
ATOM 4527 O O . ASP B 1 251 ? -1.585 -5.781 -22 1 66.19 251 ASP B O 1
ATOM 4531 N N . ALA B 1 252 ? -0.643 -5.258 -23.969 1 59.09 252 ALA B N 1
ATOM 4532 C CA . ALA B 1 252 ? -1.812 -4.559 -24.5 1 59.09 252 ALA B CA 1
ATOM 4533 C C . ALA B 1 252 ? -2.811 -5.543 -25.109 1 59.09 252 ALA B C 1
ATOM 4535 O O . ALA B 1 252 ? -3.555 -5.195 -26.031 1 59.09 252 ALA B O 1
ATOM 4536 N N . HIS B 1 253 ? -2.643 -6.766 -24.562 1 60 253 HIS B N 1
ATOM 4537 C CA . HIS B 1 253 ? -3.588 -7.645 -25.234 1 60 253 HIS B CA 1
ATOM 4538 C C . HIS B 1 253 ? -5.02 -7.371 -24.781 1 60 253 HIS B C 1
ATOM 4540 O O . HIS B 1 253 ? -5.273 -7.199 -23.594 1 60 253 HIS B O 1
ATOM 4546 N N . PRO B 1 254 ? -5.832 -7.078 -25.766 1 58.22 254 PRO B N 1
ATOM 4547 C CA . PRO B 1 254 ? -7.246 -6.898 -25.422 1 58.22 254 PRO B CA 1
ATOM 4548 C C . PRO B 1 254 ? -7.82 -8.07 -24.625 1 58.22 254 PRO B C 1
ATOM 4550 O O . PRO B 1 254 ? -7.391 -9.211 -24.812 1 58.22 254 PRO B O 1
ATOM 4553 N N . PRO B 1 255 ? -8.5 -7.66 -23.516 1 56.31 255 PRO B N 1
ATOM 4554 C CA . PRO B 1 255 ? -9.148 -8.758 -22.797 1 56.31 255 PRO B CA 1
ATOM 4555 C C . PRO B 1 255 ? -10 -9.641 -23.703 1 56.31 255 PRO B C 1
ATOM 4557 O O . PRO B 1 255 ? -10.445 -9.195 -24.766 1 56.31 255 PRO B O 1
ATOM 4560 N N . PRO B 1 256 ? -9.953 -11.016 -23.391 1 55.66 256 PRO B N 1
ATOM 4561 C CA . PRO B 1 256 ? -11.023 -11.781 -24.031 1 55.66 256 PRO B CA 1
ATOM 4562 C C . PRO B 1 256 ? -12.406 -11.188 -23.781 1 55.66 256 PRO B C 1
ATOM 4564 O O . PRO B 1 256 ? -12.594 -10.422 -22.828 1 55.66 256 PRO B O 1
ATOM 4567 N N . PRO B 1 257 ? -13.266 -11.227 -24.781 1 52.31 257 PRO B N 1
ATOM 4568 C CA . PRO B 1 257 ? -14.641 -10.797 -24.547 1 52.31 257 PRO B CA 1
ATOM 4569 C C . PRO B 1 257 ? -15.172 -11.227 -23.188 1 52.31 257 PRO B C 1
ATOM 4571 O O . PRO B 1 257 ? -14.812 -12.297 -22.688 1 52.31 257 PRO B O 1
ATOM 4574 N N . THR B 1 258 ? -15.375 -10.234 -22.328 1 54.59 258 THR B N 1
ATOM 4575 C CA . THR B 1 258 ? -15.867 -10.516 -20.984 1 54.59 258 THR B CA 1
ATOM 4576 C C . THR B 1 258 ? -17.031 -11.492 -21.031 1 54.59 258 THR B C 1
ATOM 4578 O O . THR B 1 258 ? -17.922 -11.375 -21.891 1 54.59 258 THR B O 1
ATOM 4581 N N . ALA B 1 259 ? -16.875 -12.648 -20.422 1 51.53 259 ALA B N 1
ATOM 4582 C CA . ALA B 1 259 ? -17.891 -13.695 -20.422 1 51.53 259 ALA B CA 1
ATOM 4583 C C . ALA B 1 259 ? -19.266 -13.117 -20.062 1 51.53 259 ALA B C 1
ATOM 4585 O O . ALA B 1 259 ? -20.281 -13.539 -20.625 1 51.53 259 ALA B O 1
ATOM 4586 N N . HIS B 1 260 ? -19.344 -12.086 -19.062 1 55.34 260 HIS B N 1
ATOM 4587 C CA . HIS B 1 260 ? -20.688 -11.844 -18.5 1 55.34 260 HIS B CA 1
ATOM 4588 C C . HIS B 1 260 ? -21.094 -10.391 -18.688 1 55.34 260 HIS B C 1
ATOM 4590 O O . HIS B 1 260 ? -22.188 -9.992 -18.266 1 55.34 260 HIS B O 1
ATOM 4596 N N . GLY B 1 261 ? -20.359 -9.781 -19.562 1 65 261 GLY B N 1
ATOM 4597 C CA . GLY B 1 261 ? -20.766 -8.406 -19.812 1 65 261 GLY B CA 1
ATOM 4598 C C . GLY B 1 261 ? -20.797 -7.559 -18.547 1 65 261 GLY B C 1
ATOM 4599 O O . GLY B 1 261 ? -21.344 -6.453 -18.562 1 65 261 GLY B O 1
ATOM 4600 N N . ARG B 1 262 ? -20.484 -8.195 -17.406 1 82.06 262 ARG B N 1
ATOM 4601 C CA . ARG B 1 262 ? -20.469 -7.465 -16.141 1 82.06 262 ARG B CA 1
ATOM 4602 C C . ARG B 1 262 ? -19.047 -7.148 -15.703 1 82.06 262 ARG B C 1
ATOM 4604 O O . ARG B 1 262 ? -18.094 -7.789 -16.141 1 82.06 262 ARG B O 1
ATOM 4611 N N . ALA B 1 263 ? -18.953 -6.258 -14.883 1 89.12 263 ALA B N 1
ATOM 4612 C CA . ALA B 1 263 ? -17.672 -5.902 -14.289 1 89.12 263 ALA B CA 1
ATOM 4613 C C . ALA B 1 263 ? -17.094 -7.062 -13.484 1 89.12 263 ALA B C 1
ATOM 4615 O O . ALA B 1 263 ? -17.844 -7.785 -12.805 1 89.12 263 ALA B O 1
ATOM 4616 N N . PRO B 1 264 ? -15.812 -7.281 -13.648 1 92.25 264 PRO B N 1
ATOM 4617 C CA . PRO B 1 264 ? -15.203 -8.344 -12.852 1 92.25 264 PRO B CA 1
ATOM 4618 C C . PRO B 1 264 ? -15.469 -8.188 -11.352 1 92.25 264 PRO B C 1
ATOM 4620 O O . PRO B 1 264 ? -15.445 -7.066 -10.836 1 92.25 264 PRO B O 1
ATOM 4623 N N . ARG B 1 265 ? -15.711 -9.297 -10.711 1 93.38 265 ARG B N 1
ATOM 4624 C CA . ARG B 1 265 ? -15.906 -9.297 -9.266 1 93.38 265 ARG B CA 1
ATOM 4625 C C . ARG B 1 265 ? -14.578 -9.102 -8.531 1 93.38 265 ARG B C 1
ATOM 4627 O O . ARG B 1 265 ? -14.547 -8.523 -7.441 1 93.38 265 ARG B O 1
ATOM 4634 N N . ALA B 1 266 ? -13.562 -9.562 -9.188 1 97.06 266 ALA B N 1
ATOM 4635 C CA . ALA B 1 266 ? -12.242 -9.5 -8.555 1 97.06 266 ALA B CA 1
ATOM 4636 C C . ALA B 1 266 ? -11.773 -8.062 -8.398 1 97.06 266 ALA B C 1
ATOM 4638 O O . ALA B 1 266 ? -11.992 -7.227 -9.281 1 97.06 266 ALA B O 1
ATOM 4639 N N . ARG B 1 267 ? -11.148 -7.789 -7.266 1 98 267 ARG B N 1
ATOM 4640 C CA . ARG B 1 267 ? -10.391 -6.555 -7.094 1 98 267 ARG B CA 1
ATOM 4641 C C . ARG B 1 267 ? -8.953 -6.727 -7.582 1 98 267 ARG B C 1
ATOM 4643 O O . ARG B 1 267 ? -8.32 -7.75 -7.316 1 98 267 ARG B O 1
ATOM 4650 N N . PHE B 1 268 ? -8.508 -5.734 -8.328 1 97.56 268 PHE B N 1
ATOM 4651 C CA . PHE B 1 268 ? -7.191 -5.836 -8.945 1 97.56 268 PHE B CA 1
ATOM 4652 C C . PHE B 1 268 ? -6.176 -4.977 -8.203 1 97.56 268 PHE B C 1
ATOM 4654 O O . PHE B 1 268 ? -6.473 -3.84 -7.824 1 97.56 268 PHE B O 1
ATOM 4661 N N . LEU B 1 269 ? -4.996 -5.48 -7.922 1 98.75 269 LEU B N 1
ATOM 4662 C CA . LEU B 1 269 ? -3.83 -4.742 -7.441 1 98.75 269 LEU B CA 1
ATOM 4663 C C . LEU B 1 269 ? -2.641 -4.941 -8.375 1 98.75 269 LEU B C 1
ATOM 4665 O O . LEU B 1 269 ? -2.176 -6.066 -8.562 1 98.75 269 LEU B O 1
ATOM 4669 N N . LEU B 1 270 ? -2.219 -3.883 -8.984 1 98.12 270 LEU B N 1
ATOM 4670 C CA . LEU B 1 270 ? -1.038 -3.906 -9.844 1 98.12 270 LEU B CA 1
ATOM 4671 C C . LEU B 1 270 ? 0.132 -3.191 -9.172 1 98.12 270 LEU B C 1
ATOM 4673 O O . LEU B 1 270 ? 0.091 -1.975 -8.977 1 98.12 270 LEU B O 1
ATOM 4677 N N . CYS B 1 271 ? 1.183 -3.928 -8.812 1 98.75 271 CYS B N 1
ATOM 4678 C CA . CYS B 1 271 ? 2.406 -3.363 -8.25 1 98.75 271 CYS B CA 1
ATOM 4679 C C . CYS B 1 271 ? 3.496 -3.273 -9.312 1 98.75 271 CYS B C 1
ATOM 4681 O O . CYS B 1 271 ? 3.941 -4.293 -9.844 1 98.75 271 CYS B O 1
ATOM 4683 N N . HIS B 1 272 ? 3.92 -2.07 -9.578 1 97.88 272 HIS B N 1
ATOM 4684 C CA . HIS B 1 272 ? 4.734 -1.798 -10.75 1 97.88 272 HIS B CA 1
ATOM 4685 C C . HIS B 1 272 ? 5.891 -0.859 -10.414 1 97.88 272 HIS B C 1
ATOM 4687 O O . HIS B 1 272 ? 5.715 0.104 -9.672 1 97.88 272 HIS B O 1
ATOM 4693 N N . ALA B 1 273 ? 7.086 -1.214 -10.961 1 97.94 273 ALA B N 1
ATOM 4694 C CA . ALA B 1 273 ? 8.195 -0.266 -10.93 1 97.94 273 ALA B CA 1
ATOM 4695 C C . ALA B 1 273 ? 8.266 0.545 -12.219 1 97.94 273 ALA B C 1
ATOM 4697 O O . ALA B 1 273 ? 8.367 -0.02 -13.312 1 97.94 273 ALA B O 1
ATOM 4698 N N . LYS B 1 274 ? 8.25 1.812 -12.086 1 96.44 274 LYS B N 1
ATOM 4699 C CA . LYS B 1 274 ? 8.281 2.684 -13.258 1 96.44 274 LYS B CA 1
ATOM 4700 C C . LYS B 1 274 ? 9.523 2.416 -14.102 1 96.44 274 LYS B C 1
ATOM 4702 O O . LYS B 1 274 ? 9.469 2.496 -15.328 1 96.44 274 LYS B O 1
ATOM 4707 N N . GLY B 1 275 ? 10.625 2.102 -13.484 1 95.88 275 GLY B N 1
ATOM 4708 C CA . GLY B 1 275 ? 11.898 1.897 -14.164 1 95.88 275 GLY B CA 1
ATOM 4709 C C . GLY B 1 275 ? 12.055 0.495 -14.719 1 95.88 275 GLY B C 1
ATOM 4710 O O . GLY B 1 275 ? 13.141 0.124 -15.18 1 95.88 275 GLY B O 1
ATOM 4711 N N . ASP B 1 276 ? 11.016 -0.354 -14.633 1 97.06 276 ASP B N 1
ATOM 4712 C CA . ASP B 1 276 ? 11.062 -1.703 -15.188 1 97.06 276 ASP B CA 1
ATOM 4713 C C . ASP B 1 276 ? 11.133 -1.667 -16.719 1 97.06 276 ASP B C 1
ATOM 4715 O O . ASP B 1 276 ? 10.18 -1.268 -17.375 1 97.06 276 ASP B O 1
ATOM 4719 N N . PRO B 1 277 ? 12.242 -2.107 -17.297 1 95.31 277 PRO B N 1
ATOM 4720 C CA . PRO B 1 277 ? 12.406 -1.957 -18.734 1 95.31 277 PRO B CA 1
ATOM 4721 C C . PRO B 1 277 ? 11.562 -2.949 -19.531 1 95.31 277 PRO B C 1
ATOM 4723 O O . PRO B 1 277 ? 11.43 -2.809 -20.75 1 95.31 277 PRO B O 1
ATOM 4726 N N . PHE B 1 278 ? 11 -3.924 -18.891 1 94.25 278 PHE B N 1
ATOM 4727 C CA . PHE B 1 278 ? 10.219 -4.934 -19.594 1 94.25 278 PHE B CA 1
ATOM 4728 C C . PHE B 1 278 ? 8.766 -4.488 -19.734 1 94.25 278 PHE B C 1
ATOM 4730 O O . PHE B 1 278 ? 7.98 -5.137 -20.438 1 94.25 278 PHE B O 1
ATOM 4737 N N . ILE B 1 279 ? 8.391 -3.432 -19.094 1 93.88 279 ILE B N 1
ATOM 4738 C CA . ILE B 1 279 ? 7.02 -2.945 -19.109 1 93.88 279 ILE B CA 1
ATOM 4739 C C . ILE B 1 279 ? 6.992 -1.49 -19.578 1 93.88 279 ILE B C 1
ATOM 4741 O O . ILE B 1 279 ? 7.078 -0.57 -18.75 1 93.88 279 ILE B O 1
ATOM 4745 N N . PRO B 1 280 ? 6.777 -1.314 -20.828 1 89.88 280 PRO B N 1
ATOM 4746 C CA . PRO B 1 280 ? 6.668 0.068 -21.297 1 89.88 280 PRO B CA 1
ATOM 4747 C C . PRO B 1 280 ? 5.523 0.829 -20.625 1 89.88 280 PRO B C 1
ATOM 4749 O O . PRO B 1 280 ? 4.484 0.24 -20.312 1 89.88 280 PRO B O 1
ATOM 4752 N N . ALA B 1 281 ? 5.703 2.096 -20.469 1 90.06 281 ALA B N 1
ATOM 4753 C CA . ALA B 1 281 ? 4.684 2.938 -19.859 1 90.06 281 ALA B CA 1
ATOM 4754 C C . ALA B 1 281 ? 3.344 2.801 -20.562 1 90.06 281 ALA B C 1
ATOM 4756 O O . ALA B 1 281 ? 2.291 2.775 -19.938 1 90.06 281 ALA B O 1
ATOM 4757 N N . SER B 1 282 ? 3.398 2.688 -21.875 1 89.56 282 SER B N 1
ATOM 4758 C CA . SER B 1 282 ? 2.176 2.568 -22.656 1 89.56 282 SER B CA 1
ATOM 4759 C C . SER B 1 282 ? 1.436 1.274 -22.344 1 89.56 282 SER B C 1
ATOM 4761 O O . SER B 1 282 ? 0.203 1.238 -22.359 1 89.56 282 SER B O 1
ATOM 4763 N N . ALA B 1 283 ? 2.199 0.225 -22.078 1 90.69 283 ALA B N 1
ATOM 4764 C CA . ALA B 1 283 ? 1.575 -1.051 -21.734 1 90.69 283 ALA B CA 1
ATOM 4765 C C . ALA B 1 283 ? 0.873 -0.971 -20.375 1 90.69 283 ALA B C 1
ATOM 4767 O O . ALA B 1 283 ? -0.232 -1.492 -20.219 1 90.69 283 ALA B O 1
ATOM 4768 N N . PHE B 1 284 ? 1.507 -0.33 -19.484 1 93.44 284 PHE B N 1
ATOM 4769 C CA . PHE B 1 284 ? 0.909 -0.133 -18.172 1 93.44 284 PHE B CA 1
ATOM 4770 C C . PHE B 1 284 ? -0.373 0.684 -18.266 1 93.44 284 PHE B C 1
ATOM 4772 O O . PHE B 1 284 ? -1.412 0.288 -17.734 1 93.44 284 PHE B O 1
ATOM 4779 N N . ASP B 1 285 ? -0.289 1.768 -18.984 1 91.06 285 ASP B N 1
ATOM 4780 C CA . ASP B 1 285 ? -1.441 2.648 -19.156 1 91.06 285 ASP B CA 1
ATOM 4781 C C . ASP B 1 285 ? -2.588 1.923 -19.859 1 91.06 285 ASP B C 1
ATOM 4783 O O . ASP B 1 285 ? -3.752 2.082 -19.484 1 91.06 285 ASP B O 1
ATOM 4787 N N . ALA B 1 286 ? -2.232 1.164 -20.812 1 90.69 286 ALA B N 1
ATOM 4788 C CA . ALA B 1 286 ? -3.242 0.407 -21.562 1 90.69 286 ALA B CA 1
ATOM 4789 C C . ALA B 1 286 ? -3.928 -0.614 -20.656 1 90.69 286 ALA B C 1
ATOM 4791 O O . ALA B 1 286 ? -5.141 -0.819 -20.75 1 90.69 286 ALA B O 1
ATOM 4792 N N . CYS B 1 287 ? -3.174 -1.258 -19.797 1 92.12 287 CYS B N 1
ATOM 4793 C CA . CYS B 1 287 ? -3.732 -2.23 -18.875 1 92.12 287 CYS B CA 1
ATOM 4794 C C . CYS B 1 287 ? -4.727 -1.567 -17.922 1 92.12 287 CYS B C 1
ATOM 4796 O O . CYS B 1 287 ? -5.84 -2.061 -17.734 1 92.12 287 CYS B O 1
ATOM 4798 N N . VAL B 1 288 ? -4.367 -0.451 -17.375 1 92.94 288 VAL B N 1
ATOM 4799 C CA . VAL B 1 288 ? -5.223 0.264 -16.438 1 92.94 288 VAL B CA 1
ATOM 4800 C C . VAL B 1 288 ? -6.48 0.754 -17.156 1 92.94 288 VAL B C 1
ATOM 4802 O O . VAL B 1 288 ? -7.59 0.624 -16.641 1 92.94 288 VAL B O 1
ATOM 4805 N N . ALA B 1 289 ? -6.305 1.275 -18.344 1 90.69 289 ALA B N 1
ATOM 4806 C CA . ALA B 1 289 ? -7.445 1.75 -19.125 1 90.69 289 ALA B CA 1
ATOM 4807 C C . ALA B 1 289 ? -8.422 0.616 -19.406 1 90.69 289 ALA B C 1
ATOM 4809 O O . ALA B 1 289 ? -9.641 0.821 -19.391 1 90.69 289 ALA B O 1
ATOM 4810 N N . GLN B 1 290 ? -7.871 -0.495 -19.672 1 89.94 290 GLN B N 1
ATOM 4811 C CA . GLN B 1 290 ? -8.727 -1.651 -19.938 1 89.94 290 GLN B CA 1
ATOM 4812 C C . GLN B 1 290 ? -9.523 -2.029 -18.688 1 89.94 290 GLN B C 1
ATOM 4814 O O . GLN B 1 290 ? -10.711 -2.352 -18.781 1 89.94 290 GLN B O 1
ATOM 4819 N N . LEU B 1 291 ? -8.883 -2.055 -17.562 1 91.38 291 LEU B N 1
ATOM 4820 C CA . LEU B 1 291 ? -9.594 -2.348 -16.328 1 91.38 291 LEU B CA 1
ATOM 4821 C C . LEU B 1 291 ? -10.703 -1.332 -16.078 1 91.38 291 LEU B C 1
ATOM 4823 O O . LEU B 1 291 ? -11.797 -1.695 -15.641 1 91.38 291 LEU B O 1
ATOM 4827 N N . GLU B 1 292 ? -10.406 -0.117 -16.391 1 89.94 292 GLU B N 1
ATOM 4828 C CA . GLU B 1 292 ? -11.406 0.939 -16.25 1 89.94 292 GLU B CA 1
ATOM 4829 C C . GLU B 1 292 ? -12.609 0.689 -17.172 1 89.9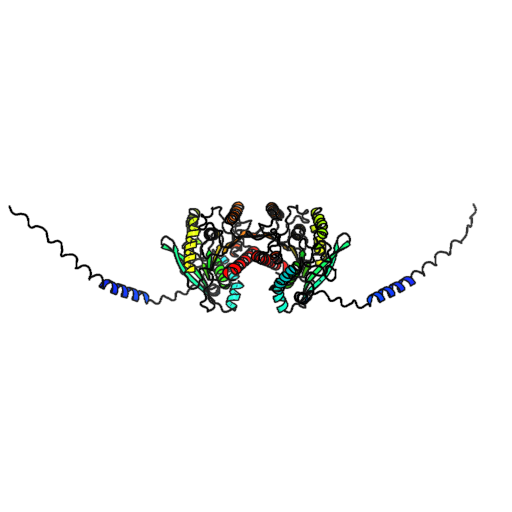4 292 GLU B C 1
ATOM 4831 O O . GLU B 1 292 ? -13.758 0.817 -16.734 1 89.94 292 GLU B O 1
ATOM 4836 N N . ALA B 1 293 ? -12.297 0.361 -18.359 1 88.62 293 ALA B N 1
ATOM 4837 C CA . ALA B 1 293 ? -13.344 0.128 -19.359 1 88.62 293 ALA B CA 1
ATOM 4838 C C . ALA B 1 293 ? -14.242 -1.034 -18.938 1 88.62 293 ALA B C 1
ATOM 4840 O O . ALA B 1 293 ? -15.438 -1.037 -19.234 1 88.62 293 ALA B O 1
ATOM 4841 N N . LEU B 1 294 ? -13.688 -1.953 -18.203 1 89.19 294 LEU B N 1
ATOM 4842 C CA . LEU B 1 294 ? -14.43 -3.123 -17.75 1 89.19 294 LEU B CA 1
ATOM 4843 C C . LEU B 1 294 ? -15.242 -2.797 -16.5 1 89.19 294 LEU B C 1
ATOM 4845 O O . LEU B 1 294 ? -16.031 -3.625 -16.031 1 89.19 294 LEU B O 1
ATOM 4849 N N . GLY B 1 295 ? -15.016 -1.604 -15.953 1 91.56 295 GLY B N 1
ATOM 4850 C CA . GLY B 1 295 ? -15.664 -1.252 -14.703 1 91.56 295 GLY B CA 1
ATOM 4851 C C . GLY B 1 295 ? -15.062 -1.961 -13.5 1 91.56 295 GLY B C 1
ATOM 4852 O O . GLY B 1 295 ? -15.719 -2.107 -12.469 1 91.56 295 GLY B O 1
ATOM 4853 N N . ALA B 1 296 ? -13.844 -2.447 -13.656 1 93.31 296 ALA B N 1
ATOM 4854 C CA . ALA B 1 296 ? -13.18 -3.186 -12.586 1 93.31 296 ALA B CA 1
ATOM 4855 C C . ALA B 1 296 ? -12.766 -2.25 -11.453 1 93.31 296 ALA B C 1
ATOM 4857 O O . ALA B 1 296 ? -12.5 -1.066 -11.68 1 93.31 296 ALA B O 1
ATOM 4858 N N . ARG B 1 297 ? -12.773 -2.734 -10.211 1 96.25 297 ARG B N 1
ATOM 4859 C CA . ARG B 1 297 ? -12.125 -2.068 -9.086 1 96.25 297 ARG B CA 1
ATOM 4860 C C . ARG B 1 297 ? -10.641 -2.385 -9.039 1 96.25 297 ARG B C 1
ATOM 4862 O O . ARG B 1 297 ? -10.25 -3.551 -8.953 1 96.25 297 ARG B O 1
ATOM 4869 N N . TRP B 1 298 ? -9.852 -1.352 -9.164 1 97.12 298 TRP B N 1
ATOM 4870 C CA . TRP B 1 298 ? -8.422 -1.604 -9.266 1 97.12 298 TRP B CA 1
ATOM 4871 C C . TRP B 1 298 ? -7.633 -0.621 -8.406 1 97.12 298 TRP B C 1
ATOM 4873 O O . TRP B 1 298 ? -8.125 0.465 -8.086 1 97.12 298 TRP B O 1
ATOM 4883 N N . THR B 1 299 ? -6.523 -1.039 -7.922 1 98.62 299 THR B N 1
ATOM 4884 C CA . THR B 1 299 ? -5.484 -0.266 -7.25 1 98.62 299 THR B CA 1
ATOM 4885 C C . THR B 1 299 ? -4.141 -0.444 -7.953 1 98.62 299 THR B C 1
ATOM 4887 O O . THR B 1 299 ? -3.777 -1.559 -8.336 1 98.62 299 THR B O 1
ATOM 4890 N N . THR B 1 300 ? -3.484 0.648 -8.227 1 98.31 300 THR B N 1
ATOM 4891 C CA . THR B 1 300 ? -2.105 0.552 -8.688 1 98.31 300 THR B CA 1
ATOM 4892 C C . THR B 1 300 ? -1.141 1.1 -7.641 1 98.31 300 THR B C 1
ATOM 4894 O O . THR B 1 300 ? -1.439 2.092 -6.973 1 98.31 300 THR B O 1
ATOM 4897 N N . LEU B 1 301 ? -0.159 0.397 -7.387 1 98.69 301 LEU B N 1
ATOM 4898 C CA . LEU B 1 301 ? 0.996 0.796 -6.586 1 98.69 301 LEU B CA 1
ATOM 4899 C C . LEU B 1 301 ? 2.244 0.905 -7.457 1 98.69 301 LEU B C 1
ATOM 4901 O O . LEU B 1 301 ? 2.797 -0.11 -7.887 1 98.69 301 LEU B O 1
ATOM 4905 N N . VAL B 1 302 ? 2.682 2.141 -7.723 1 98.56 302 VAL B N 1
ATOM 4906 C CA . VAL B 1 302 ? 3.779 2.367 -8.656 1 98.56 302 VAL B CA 1
ATOM 4907 C C . VAL B 1 302 ? 4.965 2.982 -7.918 1 98.56 302 VAL B C 1
ATOM 4909 O O . VAL B 1 302 ? 4.801 3.934 -7.148 1 98.56 302 VAL B O 1
ATOM 4912 N N . PHE B 1 303 ? 6.117 2.422 -8.148 1 98.44 303 PHE B N 1
ATOM 4913 C CA . PHE B 1 303 ? 7.348 2.873 -7.504 1 98.44 303 PHE B CA 1
ATOM 4914 C C . PHE B 1 303 ? 8.25 3.59 -8.5 1 98.44 303 PHE B C 1
ATOM 4916 O O . PHE B 1 303 ? 8.586 3.035 -9.547 1 98.44 303 PHE B O 1
ATOM 4923 N N . GLY B 1 304 ? 8.602 4.824 -8.164 1 96.94 304 GLY B N 1
ATOM 4924 C CA . GLY B 1 304 ? 9.617 5.543 -8.906 1 96.94 304 GLY B CA 1
ATOM 4925 C C . GLY B 1 304 ? 10.992 5.457 -8.273 1 96.94 304 GLY B C 1
ATOM 4926 O O . GLY B 1 304 ? 11.141 4.941 -7.164 1 96.94 304 GLY B O 1
ATOM 4927 N N . GLY B 1 305 ? 11.961 5.906 -8.922 1 93.25 305 GLY B N 1
ATOM 4928 C CA . GLY B 1 305 ? 13.328 5.848 -8.43 1 93.25 305 GLY B CA 1
ATOM 4929 C C . GLY B 1 305 ? 14.094 4.641 -8.93 1 93.25 305 GLY B C 1
ATOM 4930 O O . GLY B 1 305 ? 14.148 4.383 -10.133 1 93.25 305 GLY B O 1
ATOM 4931 N N . GLU B 1 306 ? 14.586 3.795 -7.914 1 92.56 306 GLU B N 1
ATOM 4932 C CA . GLU B 1 306 ? 15.57 2.781 -8.273 1 92.56 306 GLU B CA 1
ATOM 4933 C C . GLU B 1 306 ? 14.922 1.417 -8.469 1 92.56 306 GLU B C 1
ATOM 4935 O O . GLU B 1 306 ? 15.562 0.471 -8.922 1 92.56 306 GLU B O 1
ATOM 4940 N N . ALA B 1 307 ? 13.688 1.295 -8.18 1 96.25 307 ALA B N 1
ATOM 4941 C CA . ALA B 1 307 ? 13.008 0.01 -8.336 1 96.25 307 ALA B CA 1
ATOM 4942 C C . ALA B 1 307 ? 13 -0.428 -9.797 1 96.25 307 ALA B C 1
ATOM 4944 O O . ALA B 1 307 ? 12.82 0.395 -10.703 1 96.25 307 ALA B O 1
ATOM 4945 N N . ARG B 1 308 ? 13.289 -1.726 -10.031 1 98 308 ARG B N 1
ATOM 4946 C CA . ARG B 1 308 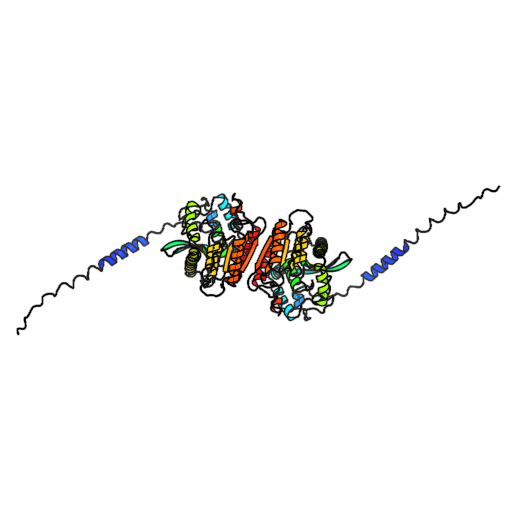? 13.344 -2.338 -11.352 1 98 308 ARG B CA 1
ATOM 4947 C C . ARG B 1 308 ? 12.523 -3.625 -11.398 1 98 308 ARG B C 1
ATOM 4949 O O . ARG B 1 308 ? 11.664 -3.846 -10.547 1 98 308 ARG B O 1
ATOM 4956 N N . HIS B 1 309 ? 12.703 -4.371 -12.492 1 98.19 309 HIS B N 1
ATOM 4957 C CA . HIS B 1 309 ? 12 -5.645 -12.594 1 98.19 309 HIS B CA 1
ATOM 4958 C C . HIS B 1 309 ? 12.383 -6.578 -11.453 1 98.19 309 HIS B C 1
ATOM 4960 O O . HIS B 1 309 ? 13.547 -6.621 -11.039 1 98.19 309 HIS B O 1
ATOM 4966 N N . SER B 1 310 ? 11.43 -7.328 -10.93 1 98.56 310 SER B N 1
ATOM 4967 C CA . SER B 1 310 ? 11.625 -8.305 -9.867 1 98.56 310 SER B CA 1
ATOM 4968 C C . SER B 1 310 ? 12.055 -7.633 -8.57 1 98.56 310 SER B C 1
ATOM 4970 O O . SER B 1 310 ? 12.82 -8.203 -7.793 1 98.56 310 SER B O 1
ATOM 4972 N N . PHE B 1 311 ? 11.562 -6.395 -8.305 1 98.69 311 PHE B N 1
ATOM 4973 C CA . PHE B 1 311 ? 11.914 -5.621 -7.125 1 98.69 311 PHE B CA 1
ATOM 4974 C C . PHE B 1 311 ? 11.508 -6.359 -5.855 1 98.69 311 PHE B C 1
ATOM 4976 O O . PHE B 1 311 ? 11.945 -6.008 -4.758 1 98.69 311 PHE B O 1
ATOM 4983 N N . THR B 1 312 ? 10.766 -7.438 -5.938 1 98.75 312 THR B N 1
ATOM 4984 C CA . THR B 1 312 ? 10.234 -8.156 -4.785 1 98.75 312 THR B CA 1
ATOM 4985 C C . THR B 1 312 ? 11.203 -9.242 -4.336 1 98.75 312 THR B C 1
ATOM 4987 O O . THR B 1 312 ? 11.07 -9.789 -3.24 1 98.75 312 THR B O 1
ATOM 4990 N N . ASN B 1 313 ? 12.125 -9.68 -5.145 1 98.69 313 ASN B N 1
ATOM 4991 C CA . ASN B 1 313 ? 12.953 -10.859 -4.914 1 98.69 313 ASN B CA 1
ATOM 4992 C C . ASN B 1 313 ? 14.344 -10.484 -4.426 1 98.69 313 ASN B C 1
ATOM 4994 O O . ASN B 1 313 ? 15.164 -9.984 -5.195 1 98.69 313 ASN B O 1
ATOM 4998 N N . PRO B 1 314 ? 14.711 -10.766 -3.152 1 98.12 314 PRO B N 1
ATOM 4999 C CA . PRO B 1 314 ? 16.016 -10.383 -2.609 1 98.12 314 PRO B CA 1
ATOM 5000 C C . PRO B 1 314 ? 17.172 -11.016 -3.369 1 98.12 314 PRO B C 1
ATOM 5002 O O . PRO B 1 314 ? 18.297 -10.477 -3.359 1 98.12 314 PRO B O 1
ATOM 5005 N N . ALA B 1 315 ? 16.938 -12.125 -4.039 1 97.31 315 ALA B N 1
ATOM 5006 C CA . ALA B 1 315 ? 18 -12.789 -4.789 1 97.31 315 ALA B CA 1
ATOM 5007 C C . ALA B 1 315 ? 18.531 -11.891 -5.91 1 97.31 315 ALA B C 1
ATOM 5009 O O . ALA B 1 315 ? 19.641 -12.086 -6.406 1 97.31 315 ALA B O 1
ATOM 5010 N N . GLN B 1 316 ? 17.734 -10.938 -6.285 1 97.56 316 GLN B N 1
ATOM 5011 C CA . GLN B 1 316 ? 18.109 -10.055 -7.387 1 97.56 316 GLN B CA 1
ATOM 5012 C C . GLN B 1 316 ? 19.203 -9.086 -6.969 1 97.56 316 GLN B C 1
ATOM 5014 O O . GLN B 1 316 ? 19.812 -8.43 -7.812 1 97.56 316 GLN B O 1
ATOM 5019 N N . ALA B 1 317 ? 19.469 -8.992 -5.676 1 96.56 317 ALA B N 1
ATOM 5020 C CA . ALA B 1 317 ? 20.609 -8.211 -5.207 1 96.56 317 ALA B CA 1
ATOM 5021 C C . ALA B 1 317 ? 21.922 -8.773 -5.754 1 96.56 317 ALA B C 1
ATOM 5023 O O . ALA B 1 317 ? 22.938 -8.062 -5.828 1 96.56 317 ALA B O 1
ATOM 5024 N N . LEU B 1 318 ? 21.891 -10.023 -6.152 1 96.56 318 LEU B N 1
ATOM 5025 C CA . LEU B 1 318 ? 23.078 -10.695 -6.652 1 96.56 318 LEU B CA 1
ATOM 5026 C C . LEU B 1 318 ? 23.016 -10.859 -8.164 1 96.56 318 LEU B C 1
ATOM 5028 O O . LEU B 1 318 ? 23.859 -11.547 -8.75 1 96.56 318 LEU B O 1
ATOM 5032 N N . ASN B 1 319 ? 22 -10.359 -8.812 1 96 319 ASN B N 1
ATOM 5033 C CA . ASN B 1 319 ? 21.844 -10.422 -10.258 1 96 319 ASN B CA 1
ATOM 5034 C C . ASN B 1 319 ? 22.625 -9.305 -10.961 1 96 319 ASN B C 1
ATOM 5036 O O . ASN B 1 319 ? 22.344 -8.125 -10.734 1 96 319 ASN B O 1
ATOM 5040 N N . PRO B 1 320 ? 23.594 -9.602 -11.773 1 95.12 320 PRO B N 1
ATOM 5041 C CA . PRO B 1 320 ? 24.391 -8.555 -12.422 1 95.12 320 PRO B CA 1
ATOM 5042 C C . PRO B 1 320 ? 23.625 -7.824 -13.516 1 95.12 320 PRO B C 1
ATOM 5044 O O . PRO B 1 320 ? 24.078 -6.785 -14.008 1 95.12 320 PRO B O 1
ATOM 5047 N N . ASP B 1 321 ? 22.484 -8.375 -14.008 1 96.19 321 ASP B N 1
ATOM 5048 C CA . ASP B 1 321 ? 21.672 -7.734 -15.039 1 96.19 321 ASP B CA 1
ATOM 5049 C C . ASP B 1 321 ? 20.984 -6.484 -14.5 1 96.19 321 ASP B C 1
ATOM 5051 O O . ASP B 1 321 ? 20.156 -6.57 -13.586 1 96.19 321 ASP B O 1
ATOM 5055 N N . ALA B 1 322 ? 21.234 -5.328 -15.078 1 95.75 322 ALA B N 1
ATOM 5056 C CA . ALA B 1 322 ? 20.766 -4.035 -14.594 1 95.75 322 ALA B CA 1
ATOM 5057 C C . ALA B 1 322 ? 19.25 -3.908 -14.734 1 95.75 322 ALA B C 1
ATOM 5059 O O . ALA B 1 322 ? 18.641 -3.002 -14.164 1 95.75 322 ALA B O 1
ATOM 5060 N N . ALA B 1 323 ? 18.609 -4.793 -15.492 1 96.94 323 ALA B N 1
ATOM 5061 C CA . ALA B 1 323 ? 17.156 -4.77 -15.664 1 96.94 323 ALA B CA 1
ATOM 5062 C C . ALA B 1 323 ? 16.453 -5.211 -14.391 1 96.94 323 ALA B C 1
ATOM 5064 O O . ALA B 1 323 ? 15.25 -4.996 -14.234 1 96.94 323 ALA B O 1
ATOM 5065 N N . PHE B 1 324 ? 17.25 -5.879 -13.523 1 97.5 324 PHE B N 1
ATOM 5066 C CA . PHE B 1 324 ? 16.703 -6.434 -12.289 1 97.5 324 PHE B CA 1
ATOM 5067 C C . PHE B 1 324 ? 17.328 -5.754 -11.078 1 97.5 324 PHE B C 1
ATOM 5069 O O . PHE B 1 324 ? 18.5 -5.406 -11.086 1 97.5 324 PHE B O 1
ATOM 5076 N N . ALA B 1 325 ? 16.547 -5.52 -10.062 1 97.25 325 ALA B N 1
ATOM 5077 C CA . ALA B 1 325 ? 17.062 -4.988 -8.805 1 97.25 325 ALA B CA 1
ATOM 5078 C C . ALA B 1 325 ? 16.094 -5.238 -7.652 1 97.25 325 ALA B C 1
ATOM 5080 O O . ALA B 1 325 ? 14.891 -4.973 -7.777 1 97.25 325 ALA B O 1
ATOM 5081 N N . TYR B 1 326 ? 16.688 -5.816 -6.559 1 97.81 326 TYR B N 1
ATOM 5082 C CA . TYR B 1 326 ? 15.891 -5.895 -5.336 1 97.81 326 TYR B CA 1
ATOM 5083 C C . TYR B 1 326 ? 15.703 -4.512 -4.723 1 97.81 326 TYR B C 1
ATOM 5085 O O . TYR B 1 326 ? 16.641 -3.715 -4.664 1 97.81 326 TYR B O 1
ATOM 5093 N N . ASP B 1 327 ? 14.438 -4.156 -4.367 1 97.81 327 ASP B N 1
ATOM 5094 C CA . ASP B 1 327 ? 14.109 -2.947 -3.615 1 97.81 327 ASP B CA 1
ATOM 5095 C C . ASP B 1 327 ? 13.312 -3.285 -2.355 1 97.81 327 ASP B C 1
ATOM 5097 O O . ASP B 1 327 ? 12.117 -3.584 -2.428 1 97.81 327 ASP B O 1
ATOM 5101 N N . ALA B 1 328 ? 13.992 -3.217 -1.227 1 96.5 328 ALA B N 1
ATOM 5102 C CA . ALA B 1 328 ? 13.422 -3.701 0.027 1 96.5 328 ALA B CA 1
ATOM 5103 C C . ALA B 1 328 ? 12.133 -2.953 0.367 1 96.5 328 ALA B C 1
ATOM 5105 O O . ALA B 1 328 ? 11.148 -3.559 0.802 1 96.5 328 ALA B O 1
ATOM 5106 N N . MET B 1 329 ? 12.086 -1.653 0.198 1 95.12 329 MET B N 1
ATOM 5107 C CA . MET B 1 329 ? 10.898 -0.861 0.529 1 95.12 329 MET B CA 1
ATOM 5108 C C . MET B 1 329 ? 9.734 -1.207 -0.394 1 95.12 329 MET B C 1
ATOM 5110 O O . MET B 1 329 ? 8.617 -1.439 0.069 1 95.12 329 MET B O 1
ATOM 5114 N N . ALA B 1 330 ? 10 -1.23 -1.705 1 98.06 330 ALA B N 1
ATOM 5115 C CA . ALA B 1 330 ? 8.945 -1.562 -2.666 1 98.06 330 ALA B CA 1
ATOM 5116 C C . ALA B 1 330 ? 8.398 -2.963 -2.416 1 98.06 330 ALA B C 1
ATOM 5118 O O . ALA B 1 330 ? 7.188 -3.186 -2.498 1 98.06 330 ALA B O 1
ATOM 5119 N N . ALA B 1 331 ? 9.336 -3.902 -2.094 1 98.31 331 ALA B N 1
ATOM 5120 C CA . ALA B 1 331 ? 8.938 -5.273 -1.791 1 98.31 331 ALA B CA 1
ATOM 5121 C C . ALA B 1 331 ? 8 -5.316 -0.585 1 98.31 331 ALA B C 1
ATOM 5123 O O . ALA B 1 331 ? 6.934 -5.934 -0.639 1 98.31 331 ALA B O 1
ATOM 5124 N N . ARG B 1 332 ? 8.359 -4.645 0.407 1 97.19 332 ARG B N 1
ATOM 5125 C CA . ARG B 1 332 ? 7.59 -4.664 1.645 1 97.19 332 ARG B CA 1
ATOM 5126 C C . ARG B 1 332 ? 6.242 -3.979 1.461 1 97.19 332 ARG B C 1
ATOM 5128 O O . ARG B 1 332 ? 5.203 -4.535 1.824 1 97.19 332 ARG B O 1
ATOM 5135 N N . THR B 1 333 ? 6.254 -2.779 0.902 1 97.75 333 THR B N 1
ATOM 5136 C CA . THR B 1 333 ? 5.027 -2.002 0.746 1 97.75 333 THR B CA 1
ATOM 5137 C C . THR B 1 333 ? 4.035 -2.732 -0.152 1 97.75 333 THR B C 1
ATOM 5139 O O . THR B 1 333 ? 2.844 -2.799 0.156 1 97.75 333 THR B O 1
ATOM 5142 N N . SER B 1 334 ? 4.504 -3.277 -1.259 1 98.69 334 SER B N 1
ATOM 5143 C CA . SER B 1 334 ? 3.615 -3.99 -2.168 1 98.69 334 SER B CA 1
ATOM 5144 C C . SER B 1 334 ? 3.066 -5.262 -1.524 1 98.69 334 SER B C 1
ATOM 5146 O O . SER B 1 334 ? 1.9 -5.609 -1.723 1 98.69 334 SER B O 1
ATOM 5148 N N . TRP B 1 335 ? 3.889 -5.941 -0.747 1 98.69 335 TRP B N 1
ATOM 5149 C CA . TRP B 1 335 ? 3.439 -7.152 -0.069 1 98.69 335 TRP B CA 1
ATOM 5150 C C . TRP B 1 335 ? 2.387 -6.828 0.986 1 98.69 335 TRP B C 1
ATOM 5152 O O . TRP B 1 335 ? 1.401 -7.551 1.135 1 98.69 335 TRP B O 1
ATOM 5162 N N . LEU B 1 336 ? 2.559 -5.75 1.692 1 97.88 336 LEU B N 1
ATOM 5163 C CA . LEU B 1 336 ? 1.573 -5.316 2.676 1 97.88 336 LEU B CA 1
ATOM 5164 C C . LEU B 1 336 ? 0.24 -5 2.006 1 97.88 336 LEU B C 1
ATOM 5166 O O . LEU B 1 336 ? -0.819 -5.371 2.518 1 97.88 336 LEU B O 1
ATOM 5170 N N . ALA B 1 337 ? 0.346 -4.316 0.896 1 98.44 337 ALA B N 1
ATOM 5171 C CA . ALA B 1 337 ? -0.875 -4.008 0.156 1 98.44 337 ALA B CA 1
ATOM 5172 C C . ALA B 1 337 ? -1.573 -5.285 -0.302 1 98.44 337 ALA B C 1
ATOM 5174 O O . ALA B 1 337 ? -2.801 -5.387 -0.236 1 98.44 337 ALA B O 1
ATOM 5175 N N . ALA B 1 338 ? -0.797 -6.219 -0.756 1 98.81 338 ALA B N 1
ATOM 5176 C CA . ALA B 1 338 ? -1.354 -7.496 -1.195 1 98.81 338 ALA B CA 1
ATOM 5177 C C . ALA B 1 338 ? -2.039 -8.219 -0.041 1 98.81 338 ALA B C 1
ATOM 5179 O O . ALA B 1 338 ? -3.168 -8.695 -0.181 1 98.81 338 ALA B O 1
ATOM 5180 N N . LYS B 1 339 ? -1.374 -8.305 1.073 1 98.44 339 LYS B N 1
ATOM 5181 C CA . LYS B 1 339 ? -1.951 -8.969 2.238 1 98.44 339 LYS B CA 1
ATOM 5182 C C . LYS B 1 339 ? -3.252 -8.297 2.666 1 98.44 339 LYS B C 1
ATOM 5184 O O . LYS B 1 339 ? -4.215 -8.969 3.029 1 98.44 339 LYS B O 1
ATOM 5189 N N . ASP B 1 340 ? -3.254 -7.004 2.635 1 97.69 340 ASP B N 1
ATOM 5190 C CA . ASP B 1 340 ? -4.457 -6.266 3.014 1 97.69 340 ASP B CA 1
ATOM 5191 C C . ASP B 1 340 ? -5.621 -6.605 2.086 1 97.69 340 ASP B C 1
ATOM 5193 O O . ASP B 1 340 ? -6.738 -6.84 2.549 1 97.69 340 ASP B O 1
ATOM 5197 N N . LEU B 1 341 ? -5.355 -6.645 0.793 1 98.44 341 LEU B N 1
ATOM 5198 C CA . LEU B 1 341 ? -6.398 -6.973 -0.172 1 98.44 341 LEU B CA 1
ATOM 5199 C C . LEU B 1 341 ? -6.914 -8.391 0.049 1 98.44 341 LEU B C 1
ATOM 5201 O O . LEU B 1 341 ? -8.125 -8.625 -0.001 1 98.44 341 LEU B O 1
ATOM 5205 N N . LEU B 1 342 ? -6.016 -9.297 0.3 1 98.69 342 LEU B N 1
ATOM 5206 C CA . LEU B 1 342 ? -6.406 -10.68 0.528 1 98.69 342 LEU B CA 1
ATOM 5207 C C . LEU B 1 342 ? -7.234 -10.812 1.801 1 98.69 342 LEU B C 1
ATOM 5209 O O . LEU B 1 342 ? -8.211 -11.562 1.836 1 98.69 342 LEU B O 1
ATOM 5213 N N . ARG B 1 343 ? -6.863 -10.125 2.82 1 97.06 343 ARG B N 1
ATOM 5214 C CA . ARG B 1 343 ? -7.633 -10.148 4.059 1 97.06 343 ARG B CA 1
ATOM 5215 C C . ARG B 1 343 ? -9.055 -9.633 3.832 1 97.06 343 ARG B C 1
ATOM 5217 O O . ARG B 1 343 ? -10.016 -10.242 4.289 1 97.06 343 ARG B O 1
ATOM 5224 N N . GLU B 1 344 ? -9.141 -8.578 3.137 1 95.62 344 GLU B N 1
ATOM 5225 C CA . GLU B 1 344 ? -10.43 -7.934 2.908 1 95.62 344 GLU B CA 1
ATOM 5226 C C . GLU B 1 344 ? -11.336 -8.805 2.041 1 95.62 344 GLU B C 1
ATOM 5228 O O . GLU B 1 344 ? -12.539 -8.891 2.279 1 95.62 344 GLU B O 1
ATOM 5233 N N . THR B 1 345 ? -10.75 -9.477 1.07 1 97.38 345 THR B N 1
ATOM 5234 C CA . THR B 1 345 ? -11.562 -10.148 0.063 1 97.38 345 THR B CA 1
ATOM 5235 C C . THR B 1 345 ? -11.781 -11.609 0.433 1 97.38 345 THR B C 1
ATOM 5237 O O . THR B 1 345 ? -12.805 -12.203 0.066 1 97.38 345 THR B O 1
ATOM 5240 N N . LEU B 1 346 ? -10.828 -12.148 1.188 1 97.62 346 LEU B N 1
ATOM 5241 C CA . LEU B 1 346 ? -10.883 -13.594 1.381 1 97.62 346 LEU B CA 1
ATOM 5242 C C . LEU B 1 346 ? -11.117 -13.938 2.848 1 97.62 346 LEU B C 1
ATOM 5244 O O . LEU B 1 346 ? -11.664 -14.992 3.162 1 97.62 346 LEU B O 1
ATOM 5248 N N . LEU B 1 347 ? -10.727 -13.102 3.76 1 91.69 347 LEU B N 1
ATOM 5249 C CA . LEU B 1 347 ? -10.672 -13.523 5.152 1 91.69 347 LEU B CA 1
ATOM 5250 C C . LEU B 1 347 ? -11.703 -12.773 5.992 1 91.69 347 LEU B C 1
ATOM 5252 O O . LEU B 1 347 ? -11.961 -13.141 7.137 1 91.69 347 LEU B O 1
ATOM 5256 N N . GLU B 1 348 ? -12.195 -11.602 5.551 1 83.44 348 GLU B N 1
ATOM 5257 C CA . GLU B 1 348 ? -13.219 -10.836 6.266 1 83.44 348 GLU B CA 1
ATOM 5258 C C . GLU B 1 348 ? -14.586 -11 5.613 1 83.44 348 GLU B C 1
ATOM 5260 O O . GLU B 1 348 ? -14.68 -11.258 4.41 1 83.44 348 GLU B O 1
#

Nearest PDB structures (foldseek):
  4zi5-assembly1_B  TM=9.338E-01  e=1.278E-19  metagenome
  7jiz-assembly1_B  TM=9.159E-01  e=1.463E-18  Solimonas sp. K1W22B-7
  3o4i-assembly1_A  TM=6.474E-01  e=9.462E-08  Aeropyrum pernix
  4fhz-assembly1_A-2  TM=6.468E-01  e=4.133E-07  Cereibacter sphaeroides
  4f21-assembly7_G  TM=5.507E-01  e=1.034E-03  Francisella tularensis subsp. tularensis SCHU S4

pLDDT: mean 84.33, std 22.76, range [23.09, 98.94]

Solvent-accessible surface area (backbone atoms only — not comparable to full-atom values): 36280 Å² total; per-residue (Å²): 140,85,82,80,76,90,87,81,73,93,66,76,82,75,72,74,80,70,67,75,69,60,64,64,55,57,59,55,52,54,59,56,55,60,72,63,64,63,72,74,71,82,68,71,71,55,60,71,39,72,65,43,46,69,64,46,88,55,71,70,21,43,76,51,34,70,81,35,31,20,27,47,95,39,52,69,42,35,51,52,42,50,56,55,51,73,62,33,64,50,41,52,50,30,46,74,73,66,31,43,74,44,66,42,82,44,71,47,54,49,96,87,61,48,64,20,52,18,35,37,24,30,45,47,71,84,66,82,68,60,16,32,29,33,42,38,32,33,39,73,41,38,59,38,28,54,68,56,53,43,53,36,47,40,50,6,37,74,60,27,30,23,33,41,36,38,90,76,46,46,63,22,21,53,24,71,37,61,83,64,26,47,61,59,56,47,52,39,72,76,36,60,67,50,33,28,54,52,44,51,47,49,50,52,56,49,35,66,36,83,54,28,36,48,70,32,22,31,28,36,12,31,30,59,11,14,45,34,30,51,49,30,43,55,37,42,51,86,26,41,40,32,28,36,25,40,44,30,45,51,58,66,65,73,70,66,78,49,75,71,82,57,49,31,72,25,38,35,38,43,32,40,31,68,54,15,77,82,42,50,69,68,26,51,52,41,40,53,50,50,39,53,75,45,59,25,38,34,34,38,40,38,30,43,60,80,31,16,30,54,22,67,40,70,43,28,69,73,45,87,54,84,60,37,23,43,24,72,65,61,29,49,50,49,48,53,48,50,52,51,52,45,39,59,60,54,70,99,137,85,82,83,82,75,88,81,75,79,75,76,75,80,73,74,78,73,67,76,70,62,65,64,55,58,60,56,51,54,60,55,55,62,72,62,62,64,73,73,72,82,66,72,70,55,63,71,39,72,65,42,45,66,65,45,90,54,70,71,22,42,78,51,34,71,81,35,31,21,27,47,96,38,52,70,42,37,52,53,43,49,55,54,51,73,63,32,64,48,40,51,51,29,46,72,74,66,30,44,72,44,65,42,82,44,72,46,55,49,96,87,61,49,64,21,51,18,34,38,24,31,46,46,72,85,67,83,67,58,16,34,31,32,42,38,32,32,39,73,41,38,60,38,29,54,69,56,52,43,52,36,47,40,49,6,38,74,61,27,30,24,32,41,37,38,90,76,46,47,62,21,20,54,25,72,37,61,81,63,26,48,63,59,54,48,52,39,71,75,37,60,67,50,31,27,53,53,44,50,48,48,50,52,57,50,35,67,35,82,54,28,37,46,71,32,24,29,28,35,13,32,30,57,11,14,46,34,31,51,50,31,43,56,40,43,52,86,26,42,39,32,28,37,26,40,42,30,44,48,56,71,66,73,74,69,78,49,74,73,82,56,50,32,72,27,37,35,38,44,33,38,31,68,56,14,77,82,41,52,69,66,24,52,52,45,42,53,50,50,38,52,75,46,59,26,38,34,34,38,39,39,30,42,59,81,30,17,31,54,22,68,38,70,43,30,69,76,45,86,54,83,60,37,22,43,26,72,66,63,29,50,49,49,50,52,48,48,52,51,52,46,40,59,59,56,72,97

Organism: Prymnesium parvum (NCBI:txid97485)

Sequence (696 aa):
MMISSSSRWTLLALSLSFAAASVCSRSLHRLARALTRRRPLSMRTPPRTAAELAAAQLPLIGDGTAHRPRVAADDARASLLLRHWRADADILAALARGESIRTEPLVYADEAGAPLYGQLVWADDGTSRRRAGVLLVHTAVGPRDLFLLWKAEALASLGLAVLLVDMFGDARGDAWDKEWAAPRRAAYQADPSLFARRMRLAHAALAASPLVDGSRCAALGFCFGGPPVLHYARANPDGLLAAITFHGILDAHPPPPTAHGRAPRARFLLCHAKGDPFIPASAFDACVAQLEALGARWTTLVFGGEARHSFTNPAQALNPDAAFAYDAMAARTSWLAAKDLLRETLLEMMISSSSRWTLLALSLSFAAASVCSRSLHRLARALTRRRPLSMRTPPRTAAELAAAQLPLIGDGTAHRPRVAADDARASLLLRHWRADADILAALARGESIRTEPLVYADEAGAPLYGQLVWADDGTSRRRAGVLLVHTAVGPRDLFLLWKAEALASLGLAVLLVDMFGDARGDAWDKEWAAPRRAAYQADPSLFARRMRLAHAALAASPLVDGSRCAALGFCFGGPPVLHYARANPDGLLAAITFHGILDAHPPPPTAHGRAPRARFLLCHAKGDPFIPASAFDACVAQLEALGARWTTLVFGGEARHSFTNPAQALNPDAAFAYDAMAARTSWLAAKDLLRETLLE

InterPro domains:
  IPR002925 Dienelactone hydrolase [PF01738] (130-345)
  IPR029058 Alpha/Beta hydrolase fold [G3DSA:3.40.50.1820] (91-346)
  IPR029058 Alpha/Beta hydrolase fold [SSF53474] (98-346)
  IPR050261 FrsA esterase [PTHR22946] (53-344)

Secondary structure (DSSP, 8-state):
---------TTGGGSGGGSTTTHHHHHHHHHHHHTT-S----------SHHHHHH--S-TT--SSSSS---SS-HHHHHHHHHHHHT-HHHHHHHHTT-EEEEEEEEEE-TTS-EEEEEEEEEE-S----EEEEEEE-BTTBS--HHHHHHHHHHHTTT-EEEEE-SS--SS-GGGSHHHHHHHHHHHHH-THHHHHHHHHHHHHHHTSTTEEEEEEEEEEEGGGHHHHHHHHHT--TTEEEEEEESPPP--PPPP--SSSS--SSEEEEEEETT-TTS-HHHHHHHHHHHHHTT-EEEEEEE-SS--BTTT-GGGGG---TTB---HHHHHHHHHHHHHHHIIIII-/--------GGGGGGGGGGGGGTHHHHHHHHHHHHTT-S----------SHHHHHH--S-TT--SSSSS---SS-HHHHHHHHHHHHT-HHHHHHHHTT-EEEEEEEEEE-TTS-EEEEEEEEEE-S----EEEEEEE-BTTBS--HHHHHHHHHHHTTT-EEEEE-SS--SS-GGGSHHHHHHHHHHHHH-THHHHHHHHHHHHHHHTSTTEEEEEEEEEEEGGGHHHHHHHHHT--TTEEEEEEESPPP--PPPP--SSSSPPSSEEEEEEETT-TTS-HHHHHHHHHHHHHTT-EEEEEEE-SS--BTTT-GGGGG---TTB---HHHHHHHHHHHHHHHIIIII-